Protein AF-0000000072249403 (afdb_homodimer)

pLDDT: mean 83.46, std 19.4, range [22.67, 98.69]

Secondary structure (DSSP, 8-state):
--TTT-------HHHHHHHHHHHHT--SEEEETTEEEE-HHHHHHHHHHHHHHHHHHHHHTTSS---TTT--PEEEEEE-HHHHHHHHHHHHHHHHHH-TT-EEEEEE--TTHHHHHHTTS-SEEEE--TT--TTEEEEEEEEE-EEEEEETT-SS--TT---HHHHHHSEEEEE--HHHHHHHHHHHHHTT---EEEEEESSSTTHHHHHHTSSEEEEEEHHHHHHHTTSTTEEEEE-SS-PPPEEEEEEEEGGGTT-HHHHHHHHHHHHHH--/--TTS-------HHHHHHHHHHHHT--SEEEETTEEEE-HHHHHHHHHHHHHHHHHHHHHSSS----TTT--PEEEEEE-HHHHHHHHHHHHHHHHHH-TT-EEEEEE--TTHHHHHHTTS-SEEEE--TT--TTEEEEEEEEE-EEEEEETT-SS--TTS--HHHHHHSEEEEE--THHHHHHHHHHHHTT---EEEEEESSSTTHHHHHHTSSEEEEEEHHHHHHHTTSTTEEEEE-SS-PPPEEEEEEEEGGGTT-HHHHHHHHHHHHHH--

Sequence (550 aa):
MAADAIGLTQPSVSNGLNKIRQHFNDPLFIRVGNEMIPTELAKEIFPLISEVIDKVESINNFSVNFDPLTSDQLFTIAMTDVSHLVLLPQLTNYLKEKAPLIRLNIRPITPETSYQMANGEIDLAIGFLPQLEEGFYQQKFFKQHYVVISSKSHPRLDPNNFTLDDYMREYHIDIDAGIGHYHIKNELQNKGLDRNILIRLPSYLGVGLVVQETDAIATVPYYLSQVLLVRENLQILPAPLDFPTYDVKQHWHMSCHHKSSHKWFRQTCYELFKVMAADAIGLTQPSVSNGLNKIRQHFNDPLFIRVGNEMIPTELAKEIFPLISEVIDKVESINNFSVNFDPLTSDQLFTIAMTDVSHLVLLPQLTNYLKEKAPLIRLNIRPITPETSYQMANGEIDLAIGFLPQLEEGFYQQKFFKQHYVVISSKSHPRLDPNNFTLDDYMREYHIDIDAGIGHYHIKNELQNKGLDRNILIRLPSYLGVGLVVQETDAIATVPYYLSQVLLVRENLQILPAPLDFPTYDVKQHWHMSCHHKSSHKWFRQTCYELFKV

Structure (mmCIF, N/CA/C/O backbone):
data_AF-0000000072249403-model_v1
#
loop_
_entity.id
_entity.type
_entity.pdbx_description
1 polymer 'Transcriptional regulator'
#
loop_
_atom_site.group_PDB
_atom_site.id
_atom_site.type_symbol
_atom_site.label_atom_id
_atom_site.label_alt_id
_atom_site.label_comp_id
_atom_site.label_asym_id
_atom_site.label_entity_id
_atom_site.label_seq_id
_atom_site.pdbx_PDB_ins_code
_atom_site.Cartn_x
_atom_site.Cartn_y
_atom_site.Cartn_z
_atom_site.occupancy
_atom_site.B_iso_or_equiv
_atom_site.auth_seq_id
_atom_site.auth_comp_id
_atom_site.auth_asym_id
_atom_site.auth_atom_id
_atom_site.pdbx_PDB_model_num
ATOM 1 N N . MET A 1 1 ? 18.828 -32.75 -34.688 1 22.67 1 MET A N 1
ATOM 2 C CA . MET A 1 1 ? 18.75 -32.344 -36.094 1 22.67 1 MET A CA 1
ATOM 3 C C . MET A 1 1 ? 17.359 -31.812 -36.438 1 22.67 1 MET A C 1
ATOM 5 O O . MET A 1 1 ? 17.234 -30.719 -37 1 22.67 1 MET A O 1
ATOM 9 N N . ALA A 1 2 ? 16.344 -32.719 -37 1 23.16 2 ALA A N 1
ATOM 10 C CA . ALA A 1 2 ? 15.117 -32.094 -37.469 1 23.16 2 ALA A CA 1
ATOM 11 C C . ALA A 1 2 ? 14.461 -31.281 -36.344 1 23.16 2 ALA A C 1
ATOM 13 O O . ALA A 1 2 ? 13.57 -30.469 -36.594 1 23.16 2 ALA A O 1
ATOM 14 N N . ALA A 1 3 ? 14.344 -31.844 -35.219 1 27.8 3 ALA A N 1
ATOM 15 C CA . ALA A 1 3 ? 13.75 -31.266 -34.031 1 27.8 3 ALA A CA 1
ATOM 16 C C . ALA A 1 3 ? 14.422 -29.953 -33.656 1 27.8 3 ALA A C 1
ATOM 18 O O . ALA A 1 3 ? 13.844 -29.125 -32.938 1 27.8 3 ALA A O 1
ATOM 19 N N . ASP A 1 4 ? 15.758 -29.812 -33.875 1 29.95 4 ASP A N 1
ATOM 20 C CA . ASP A 1 4 ? 16.703 -28.719 -33.688 1 29.95 4 ASP A CA 1
ATOM 21 C C . ASP A 1 4 ? 16.328 -27.516 -34.562 1 29.95 4 ASP A C 1
ATOM 23 O O . ASP A 1 4 ? 17 -26.484 -34.5 1 29.95 4 ASP A O 1
ATOM 27 N N . ALA A 1 5 ? 15.742 -27.719 -35.75 1 29.75 5 ALA A N 1
ATOM 28 C CA . ALA A 1 5 ? 15.594 -26.75 -36.844 1 29.75 5 ALA A CA 1
ATOM 29 C C . ALA A 1 5 ? 14.602 -25.656 -36.469 1 29.75 5 ALA A C 1
ATOM 31 O O . ALA A 1 5 ? 14.758 -24.5 -36.875 1 29.75 5 ALA A O 1
ATOM 32 N N . ILE A 1 6 ? 13.242 -26.094 -36.375 1 29.64 6 ILE A N 1
ATOM 33 C CA . ILE A 1 6 ? 12.297 -25 -36.25 1 29.64 6 ILE A CA 1
ATOM 34 C C . ILE A 1 6 ? 12.445 -24.344 -34.875 1 29.64 6 ILE A C 1
ATOM 36 O O . ILE A 1 6 ? 12.078 -24.922 -33.844 1 29.64 6 ILE A O 1
ATOM 40 N N . GLY A 1 7 ? 13.508 -23.859 -34.469 1 31.31 7 GLY A N 1
ATOM 41 C CA . GLY A 1 7 ? 13.898 -23.062 -33.312 1 31.31 7 GLY A CA 1
ATOM 42 C C . GLY A 1 7 ? 12.844 -22.047 -32.875 1 31.31 7 GLY A C 1
ATOM 43 O O . GLY A 1 7 ? 13.117 -20.844 -32.812 1 31.31 7 GLY A O 1
ATOM 44 N N . LEU A 1 8 ? 11.578 -22.328 -33.375 1 31.16 8 LEU A N 1
ATOM 45 C CA . LEU A 1 8 ? 10.562 -21.359 -32.938 1 31.16 8 LEU A CA 1
ATOM 46 C C . LEU A 1 8 ? 10.664 -21.109 -31.438 1 31.16 8 LEU A C 1
ATOM 48 O O . LEU A 1 8 ? 10.484 -22.031 -30.641 1 31.16 8 LEU A O 1
ATOM 52 N N . THR A 1 9 ? 11.703 -20.469 -30.969 1 31.56 9 THR A N 1
ATOM 53 C CA . THR A 1 9 ? 11.609 -19.859 -29.656 1 31.56 9 THR A CA 1
ATOM 54 C C . THR A 1 9 ? 10.18 -19.406 -29.359 1 31.56 9 THR A C 1
ATOM 56 O O . THR A 1 9 ? 9.453 -19 -30.266 1 31.56 9 THR A O 1
ATOM 59 N N . GLN A 1 10 ? 9.508 -20.078 -28.422 1 34.53 10 GLN A N 1
ATOM 60 C CA . GLN A 1 10 ? 8.164 -19.719 -27.984 1 34.53 10 GLN A CA 1
ATOM 61 C C . GLN A 1 10 ? 7.938 -18.219 -28.062 1 34.53 10 GLN A C 1
ATOM 63 O O . GLN A 1 10 ? 8.57 -17.453 -27.328 1 34.53 10 GLN A O 1
ATOM 68 N N . PRO A 1 11 ? 7.664 -17.594 -29.219 1 37.88 11 PRO A N 1
ATOM 69 C CA . PRO A 1 11 ? 7.355 -16.156 -29.266 1 37.88 11 PRO A CA 1
ATOM 70 C C . PRO A 1 11 ? 6.445 -15.719 -28.109 1 37.88 11 PRO A C 1
ATOM 72 O O . PRO A 1 11 ? 5.465 -16.391 -27.797 1 37.88 11 PRO A O 1
ATOM 75 N N . SER A 1 12 ? 6.98 -15.094 -27.094 1 40.91 12 SER A N 1
ATOM 76 C CA . SER A 1 12 ? 6.121 -14.484 -26.078 1 40.91 12 SER A CA 1
ATOM 77 C C . SER A 1 12 ? 4.93 -13.781 -26.719 1 40.91 12 SER A C 1
ATOM 79 O O . SER A 1 12 ? 4.961 -13.445 -27.906 1 40.91 12 SER A O 1
ATOM 81 N N . VAL A 1 13 ? 3.76 -14.062 -26.219 1 44.59 13 VAL A N 1
ATOM 82 C CA . VAL A 1 13 ? 2.535 -13.359 -26.594 1 44.59 13 VAL A CA 1
ATOM 83 C C . VAL A 1 13 ? 2.869 -11.93 -27.031 1 44.59 13 VAL A C 1
ATOM 85 O O . VAL A 1 13 ? 2.295 -11.414 -27.984 1 44.59 13 VAL A O 1
ATOM 88 N N . SER A 1 14 ? 3.912 -11.492 -26.422 1 43.94 14 SER A N 1
ATOM 89 C CA . SER A 1 14 ? 4.316 -10.133 -26.766 1 43.94 14 SER A CA 1
ATOM 90 C C . SER A 1 14 ? 4.852 -10.062 -28.188 1 43.94 14 SER A C 1
ATOM 92 O O . SER A 1 14 ? 4.543 -9.125 -28.922 1 43.94 14 SER A O 1
ATOM 94 N N . ASN A 1 15 ? 5.566 -11.031 -28.578 1 50.03 15 ASN A N 1
ATOM 95 C CA . ASN A 1 15 ? 6.09 -11.07 -29.938 1 50.03 15 ASN A CA 1
ATOM 96 C C . ASN A 1 15 ? 4.977 -11.25 -30.953 1 50.03 15 ASN A C 1
ATOM 98 O O . ASN A 1 15 ? 5.004 -10.633 -32.031 1 50.03 15 ASN A O 1
ATOM 102 N N . GLY A 1 16 ? 4.043 -12.039 -30.625 1 53.12 16 GLY A N 1
ATOM 103 C CA . GLY A 1 16 ? 2.883 -12.234 -31.469 1 53.12 16 GLY A CA 1
ATOM 104 C C . GLY A 1 16 ? 2.082 -10.961 -31.688 1 53.12 16 GLY A C 1
ATOM 105 O O . GLY A 1 16 ? 1.7 -10.641 -32.812 1 53.12 16 GLY A O 1
ATOM 106 N N . LEU A 1 17 ? 1.979 -10.234 -30.609 1 54.53 17 LEU A N 1
ATOM 107 C CA . LEU A 1 17 ? 1.218 -8.992 -30.703 1 54.53 17 LEU A CA 1
ATOM 108 C C . LEU A 1 17 ? 1.941 -7.977 -31.578 1 54.53 17 LEU A C 1
ATOM 110 O O . LEU A 1 17 ? 1.311 -7.266 -32.375 1 54.53 17 LEU A O 1
ATOM 114 N N . ASN A 1 18 ? 3.172 -7.977 -31.359 1 56.16 18 ASN A N 1
ATOM 115 C CA . ASN A 1 18 ? 3.963 -7.082 -32.188 1 56.16 18 ASN A CA 1
ATOM 116 C C . ASN A 1 18 ? 3.863 -7.465 -33.688 1 56.16 18 ASN A C 1
ATOM 118 O O . ASN A 1 18 ? 3.754 -6.594 -34.531 1 56.16 18 ASN A O 1
ATOM 122 N N . LYS A 1 19 ? 3.977 -8.664 -33.938 1 58.03 19 LYS A N 1
ATOM 123 C CA . LYS A 1 19 ? 3.848 -9.133 -35.312 1 58.03 19 LYS A CA 1
ATOM 124 C C . LYS A 1 19 ? 2.473 -8.797 -35.875 1 58.03 19 LYS A C 1
ATOM 126 O O . LYS A 1 19 ? 2.355 -8.414 -37.062 1 58.03 19 LYS A O 1
ATOM 131 N N . ILE A 1 20 ? 1.569 -8.875 -35.062 1 62.91 20 ILE A N 1
ATOM 132 C CA . ILE A 1 20 ? 0.208 -8.57 -35.469 1 62.91 20 ILE A CA 1
ATOM 133 C C . ILE A 1 20 ? 0.073 -7.066 -35.719 1 62.91 20 ILE A C 1
ATOM 135 O O . ILE A 1 20 ? -0.506 -6.641 -36.719 1 62.91 20 ILE A O 1
ATOM 139 N N . ARG A 1 21 ? 0.598 -6.387 -34.781 1 61.84 21 ARG A N 1
ATOM 140 C CA . ARG A 1 21 ? 0.594 -4.938 -34.938 1 61.84 21 ARG A CA 1
ATOM 141 C C . ARG A 1 21 ? 1.237 -4.523 -36.25 1 61.84 21 ARG A C 1
ATOM 143 O O . ARG A 1 21 ? 0.696 -3.688 -36.969 1 61.84 21 ARG A O 1
ATOM 150 N N . GLN A 1 22 ? 2.332 -5.09 -36.531 1 61.59 22 GLN A N 1
ATOM 151 C CA . GLN A 1 22 ? 3.074 -4.773 -37.75 1 61.59 22 GLN A CA 1
ATOM 152 C C . GLN A 1 22 ? 2.326 -5.25 -39 1 61.59 22 GLN A C 1
ATOM 154 O O . GLN A 1 22 ? 2.252 -4.531 -40 1 61.59 22 GLN A O 1
ATOM 159 N N . HIS A 1 23 ? 1.838 -6.344 -38.938 1 61.19 23 HIS A N 1
ATOM 160 C CA . HIS A 1 23 ? 1.154 -6.953 -40.062 1 61.19 23 HIS A CA 1
ATOM 161 C C . HIS A 1 23 ? -0.107 -6.18 -40.438 1 61.19 23 HIS A C 1
ATOM 163 O O . HIS A 1 23 ? -0.388 -5.961 -41.594 1 61.19 23 HIS A O 1
ATOM 169 N N . PHE A 1 24 ? -0.723 -5.723 -39.406 1 64 24 PHE A N 1
ATOM 170 C CA . PHE A 1 24 ? -2.002 -5.074 -39.688 1 64 24 PHE A CA 1
ATOM 171 C C . PHE A 1 24 ? -1.861 -3.557 -39.625 1 64 24 PHE A C 1
ATOM 173 O O . PHE A 1 24 ? -2.826 -2.828 -39.875 1 64 24 PHE A O 1
ATOM 180 N N . ASN A 1 25 ? -0.599 -3.131 -39.344 1 68.19 25 ASN A N 1
ATOM 181 C CA . ASN A 1 25 ? -0.362 -1.705 -39.156 1 68.19 25 ASN A CA 1
ATOM 182 C C . ASN A 1 25 ? -1.402 -1.083 -38.219 1 68.19 25 ASN A C 1
ATOM 184 O O . ASN A 1 25 ? -2.01 -0.065 -38.562 1 68.19 25 ASN A O 1
ATOM 188 N N . ASP A 1 26 ? -1.846 -1.798 -37.25 1 65.25 26 ASP A N 1
ATOM 189 C CA . ASP A 1 26 ? -2.797 -1.426 -36.219 1 65.25 26 ASP A CA 1
ATOM 190 C C . ASP A 1 26 ? -2.156 -1.517 -34.812 1 65.25 26 ASP A C 1
ATOM 192 O O . ASP A 1 26 ? -1.509 -2.514 -34.5 1 65.25 26 ASP A O 1
ATOM 196 N N . PRO A 1 27 ? -2.291 -0.361 -34.094 1 67.94 27 PRO A N 1
ATOM 197 C CA . PRO A 1 27 ? -1.674 -0.391 -32.781 1 67.94 27 PRO A CA 1
ATOM 198 C C . PRO A 1 27 ? -2.344 -1.392 -31.828 1 67.94 27 PRO A C 1
ATOM 200 O O . PRO A 1 27 ? -1.799 -1.708 -30.766 1 67.94 27 PRO A O 1
ATOM 203 N N . LEU A 1 28 ? -3.457 -2.014 -32.25 1 67 28 LEU A N 1
ATOM 204 C CA . LEU A 1 28 ? -4.293 -2.977 -31.531 1 67 28 LEU A CA 1
ATOM 205 C C . LEU A 1 28 ? -4.887 -2.357 -30.281 1 67 28 LEU A C 1
ATOM 207 O O . LEU A 1 28 ? -6.051 -2.6 -29.953 1 67 28 LEU A O 1
ATOM 211 N N . PHE A 1 29 ? -4.121 -1.434 -29.672 1 66.94 29 PHE A N 1
ATOM 212 C CA . PHE A 1 29 ? -4.633 -0.691 -28.531 1 66.94 29 PHE A CA 1
ATOM 213 C C . PHE A 1 29 ? -4.262 0.783 -28.625 1 66.94 29 PHE A C 1
ATOM 215 O O . PHE A 1 29 ? -3.156 1.123 -29.062 1 66.94 29 PHE A O 1
ATOM 222 N N . ILE A 1 30 ? -5.281 1.59 -28.375 1 66.19 30 ILE A N 1
ATOM 223 C CA . ILE A 1 30 ? -5.043 3.029 -28.359 1 66.19 30 ILE A CA 1
ATOM 224 C C . ILE A 1 30 ? -5.398 3.6 -26.984 1 66.19 30 ILE A C 1
ATOM 226 O O . ILE A 1 30 ? -6.289 3.088 -26.312 1 66.19 30 ILE A O 1
ATOM 230 N N . ARG A 1 31 ? -4.555 4.445 -26.516 1 60.88 31 ARG A N 1
ATOM 231 C CA . ARG A 1 31 ? -4.812 5.094 -25.234 1 60.88 31 ARG A CA 1
ATOM 232 C C . ARG A 1 31 ? -5.832 6.219 -25.375 1 60.88 31 ARG A C 1
ATOM 234 O O . ARG A 1 31 ? -5.68 7.086 -26.234 1 60.88 31 ARG A O 1
ATOM 241 N N . VAL A 1 32 ? -6.898 6.129 -24.828 1 55.25 32 VAL A N 1
ATOM 242 C CA . VAL A 1 32 ? -7.891 7.195 -24.734 1 55.25 32 VAL A CA 1
ATOM 243 C C . VAL A 1 32 ? -8.062 7.609 -23.266 1 55.25 32 VAL A C 1
ATOM 245 O O . VAL A 1 32 ? -8.656 6.875 -22.469 1 55.25 32 VAL A O 1
ATOM 248 N N . GLY A 1 33 ? -7.613 8.852 -22.906 1 54.62 33 GLY A N 1
ATOM 249 C CA . GLY A 1 33 ? -7.566 9.227 -21.5 1 54.62 33 GLY A CA 1
ATOM 250 C C . GLY A 1 33 ? -6.629 8.359 -20.688 1 54.62 33 GLY A C 1
ATOM 251 O O . GLY A 1 33 ? -5.445 8.242 -21 1 54.62 33 GLY A O 1
ATOM 252 N N . ASN A 1 34 ? -7.125 7.789 -19.688 1 55.38 34 ASN A N 1
ATOM 253 C CA . ASN A 1 34 ? -6.32 6.934 -18.812 1 55.38 34 ASN A CA 1
ATOM 254 C C . ASN A 1 34 ? -6.602 5.457 -19.062 1 55.38 34 ASN A C 1
ATOM 256 O O . ASN A 1 34 ? -6.273 4.605 -18.234 1 55.38 34 ASN A O 1
ATOM 260 N N . GLU A 1 35 ? -7.199 5.316 -20.266 1 55.97 35 GLU A N 1
ATOM 261 C CA . GLU A 1 35 ? -7.586 3.936 -20.531 1 55.97 35 GLU A CA 1
ATOM 262 C C . GLU A 1 35 ? -7.012 3.451 -21.859 1 55.97 35 GLU A C 1
ATOM 264 O O . GLU A 1 35 ? -6.867 4.23 -22.797 1 55.97 35 GLU A O 1
ATOM 269 N N . MET A 1 36 ? -6.539 2.264 -21.859 1 60.94 36 MET A N 1
ATOM 270 C CA . MET A 1 36 ? -6.191 1.599 -23.109 1 60.94 36 MET A CA 1
ATOM 271 C C . MET A 1 36 ? -7.402 0.898 -23.703 1 60.94 36 MET A C 1
ATOM 273 O O . MET A 1 36 ? -8.031 0.062 -23.047 1 60.94 36 MET A O 1
ATOM 277 N N . ILE A 1 37 ? -7.738 1.406 -24.984 1 62.44 37 ILE A N 1
ATOM 278 C CA . ILE A 1 37 ? -8.898 0.826 -25.656 1 62.44 37 ILE A CA 1
ATOM 279 C C . ILE A 1 37 ? -8.438 0.011 -26.859 1 62.44 37 ILE A C 1
ATOM 281 O O . ILE A 1 37 ? -7.566 0.447 -27.625 1 62.44 37 ILE A O 1
ATOM 285 N N . PRO A 1 38 ? -8.953 -1.246 -27 1 63.38 38 PRO A N 1
ATOM 286 C CA . PRO A 1 38 ? -8.602 -2.012 -28.188 1 63.38 38 PRO A CA 1
ATOM 287 C C . PRO A 1 38 ? -9.141 -1.386 -29.469 1 63.38 38 PRO A C 1
ATOM 289 O O . PRO A 1 38 ? -10.227 -0.792 -29.469 1 63.38 38 PRO A O 1
ATOM 292 N N . THR A 1 39 ? -8.305 -1.428 -30.516 1 67.44 39 THR A N 1
ATOM 293 C CA . THR A 1 39 ? -8.805 -1.028 -31.828 1 67.44 39 THR A CA 1
ATOM 294 C C . THR A 1 39 ? -9.867 -2.002 -32.312 1 67.44 39 THR A C 1
ATOM 296 O O . THR A 1 39 ? -10.062 -3.07 -31.734 1 67.44 39 THR A O 1
ATOM 299 N N . GLU A 1 40 ? -10.578 -1.625 -33.344 1 67.56 40 GLU A N 1
ATOM 300 C CA . GLU A 1 40 ? -11.578 -2.512 -33.938 1 67.56 40 GLU A CA 1
ATOM 301 C C . GLU A 1 40 ? -10.938 -3.809 -34.438 1 67.56 40 GLU A C 1
ATOM 303 O O . GLU A 1 40 ? -11.508 -4.887 -34.281 1 67.56 40 GLU A O 1
ATOM 308 N N . LEU A 1 41 ? -9.828 -3.709 -34.938 1 63.12 41 LEU A N 1
ATOM 309 C CA . LEU A 1 41 ? -9.094 -4.887 -35.406 1 63.12 41 LEU A CA 1
ATOM 310 C C . LEU A 1 41 ? -8.719 -5.781 -34.219 1 63.12 41 LEU A C 1
ATOM 312 O O . LEU A 1 41 ? -8.844 -7.008 -34.312 1 63.12 41 LEU A O 1
ATOM 316 N N . ALA A 1 42 ? -8.242 -5.129 -33.188 1 63.41 42 ALA A N 1
ATOM 317 C CA . ALA A 1 42 ? -7.871 -5.883 -31.984 1 63.41 42 ALA A CA 1
ATOM 318 C C . ALA A 1 42 ? -9.055 -6.695 -31.453 1 63.41 42 ALA A C 1
ATOM 320 O O . ALA A 1 42 ? -8.898 -7.871 -31.125 1 63.41 42 ALA A O 1
ATOM 321 N N . LYS A 1 43 ? -10.109 -6.02 -31.453 1 63.31 43 LYS A N 1
ATOM 322 C CA . LYS A 1 43 ? -11.32 -6.68 -30.984 1 63.31 43 LYS A CA 1
ATOM 323 C C . LYS A 1 43 ? -11.656 -7.895 -31.844 1 63.31 43 LYS A C 1
ATOM 325 O O . LYS A 1 43 ? -12.133 -8.914 -31.328 1 63.31 43 LYS A O 1
ATOM 330 N N . GLU A 1 44 ? -11.352 -7.754 -33.062 1 62.09 44 GLU A N 1
ATOM 331 C CA . GLU A 1 44 ? -11.688 -8.797 -34.031 1 62.09 44 GLU A CA 1
ATOM 332 C C . GLU A 1 44 ? -10.672 -9.938 -33.969 1 62.09 44 GLU A C 1
ATOM 334 O O . GLU A 1 44 ? -11.039 -11.109 -34.062 1 62.09 44 GLU A O 1
ATOM 339 N N . ILE A 1 45 ? -9.477 -9.594 -33.812 1 61.34 45 ILE A N 1
ATOM 340 C CA . ILE A 1 45 ? -8.43 -10.578 -34.062 1 61.34 45 ILE A CA 1
ATOM 341 C C . ILE A 1 45 ? -8.055 -11.266 -32.75 1 61.34 45 ILE A C 1
ATOM 343 O O . ILE A 1 45 ? -7.633 -12.43 -32.719 1 61.34 45 ILE A O 1
ATOM 347 N N . PHE A 1 46 ? -8.305 -10.516 -31.703 1 58.06 46 PHE A N 1
ATOM 348 C CA . PHE A 1 46 ? -7.82 -11.039 -30.438 1 58.06 46 PHE A CA 1
ATOM 349 C C . PHE A 1 46 ? -8.453 -12.398 -30.141 1 58.06 46 PHE A C 1
ATOM 351 O O . PHE A 1 46 ? -7.762 -13.344 -29.766 1 58.06 46 PHE A O 1
ATOM 358 N N . PRO A 1 47 ? -9.711 -12.445 -30.328 1 54.69 47 PRO A N 1
ATOM 359 C CA . PRO A 1 47 ? -10.266 -13.773 -30.062 1 54.69 47 PRO A CA 1
ATOM 360 C C . PRO A 1 47 ? -9.68 -14.852 -30.969 1 54.69 47 PRO A C 1
ATOM 362 O O . PRO A 1 47 ? -9.469 -15.992 -30.531 1 54.69 47 PRO A O 1
ATOM 365 N N . LEU A 1 48 ? -9.359 -14.484 -32.125 1 54.53 48 LEU A N 1
ATOM 366 C CA . LEU A 1 48 ? -8.844 -15.438 -33.094 1 54.53 48 LEU A CA 1
ATOM 367 C C . LEU A 1 48 ? -7.402 -15.828 -32.781 1 54.53 48 LEU A C 1
ATOM 369 O O . LEU A 1 48 ? -7.047 -17 -32.844 1 54.53 48 LEU A O 1
ATOM 373 N N . ILE A 1 49 ? -6.645 -14.859 -32.5 1 54.41 49 ILE A N 1
ATOM 374 C CA . ILE A 1 49 ? -5.238 -15.094 -32.188 1 54.41 49 ILE A CA 1
ATOM 375 C C . ILE A 1 49 ? -5.113 -15.867 -30.875 1 54.41 49 ILE A C 1
ATOM 377 O O . ILE A 1 49 ? -4.285 -16.766 -30.75 1 54.41 49 ILE A O 1
ATOM 381 N N . SER A 1 50 ? -5.898 -15.438 -30 1 54.09 50 SER A N 1
ATOM 382 C CA . SER A 1 50 ? -5.918 -16.156 -28.734 1 54.09 50 SER A CA 1
ATOM 383 C C . SER A 1 50 ? -6.227 -17.641 -28.953 1 54.09 50 SER A C 1
ATOM 385 O O . SER A 1 50 ? -5.613 -18.5 -28.328 1 54.09 50 SER A O 1
ATOM 387 N N . GLU A 1 51 ? -7.117 -17.859 -29.797 1 52.78 51 GLU A N 1
ATOM 388 C CA . GLU A 1 51 ? -7.477 -19.234 -30.109 1 52.78 51 GLU A CA 1
ATOM 389 C C . GLU A 1 51 ? -6.309 -19.969 -30.766 1 52.78 51 GLU A C 1
ATOM 391 O O . GLU A 1 51 ? -6.059 -21.141 -30.453 1 52.78 51 GLU A O 1
ATOM 396 N N . VAL A 1 52 ? -5.66 -19.359 -31.625 1 52.69 52 VAL A N 1
ATOM 397 C CA . VAL A 1 52 ? -4.543 -19.984 -32.312 1 52.69 52 VAL A CA 1
ATOM 398 C C . VAL A 1 52 ? -3.408 -20.25 -31.328 1 52.69 52 VAL A C 1
ATOM 400 O O . VAL A 1 52 ? -2.82 -21.328 -31.328 1 52.69 52 VAL A O 1
ATOM 403 N N . ILE A 1 53 ? -3.135 -19.297 -30.562 1 52.59 53 ILE A N 1
ATOM 404 C CA . ILE A 1 53 ? -2.084 -19.469 -29.562 1 52.59 53 ILE A CA 1
ATOM 405 C C . ILE A 1 53 ? -2.465 -20.594 -28.594 1 52.59 53 ILE A C 1
ATOM 407 O O . ILE A 1 53 ? -1.631 -21.438 -28.266 1 52.59 53 ILE A O 1
ATOM 411 N N . ASP A 1 54 ? -3.643 -20.516 -28.281 1 52.31 54 ASP A N 1
ATOM 412 C CA . ASP A 1 54 ? -4.164 -21.594 -27.438 1 52.31 54 ASP A CA 1
ATOM 413 C C . ASP A 1 54 ? -4.008 -22.953 -28.109 1 52.31 54 ASP A C 1
ATOM 415 O O . ASP A 1 54 ? -3.623 -23.922 -27.453 1 52.31 54 ASP A O 1
ATOM 419 N N . LYS A 1 55 ? -4.367 -22.922 -29.297 1 50.34 55 LYS A N 1
ATOM 420 C CA . LYS A 1 55 ? -4.273 -24.172 -30.062 1 50.34 55 LYS A CA 1
ATOM 421 C C . LYS A 1 55 ? -2.824 -24.625 -30.203 1 50.34 55 LYS A C 1
ATOM 423 O O . LYS A 1 55 ? -2.52 -25.797 -30.047 1 50.34 55 LYS A O 1
ATOM 428 N N . VAL A 1 56 ? -2.023 -23.703 -30.484 1 50.06 56 VAL A N 1
ATOM 429 C CA . VAL A 1 56 ? -0.605 -24.031 -30.609 1 50.06 56 VAL A CA 1
ATOM 430 C C . VAL A 1 56 ? -0.063 -24.453 -29.234 1 50.06 56 VAL A C 1
ATOM 432 O O . VAL A 1 56 ? 0.698 -25.422 -29.141 1 50.06 56 VAL A O 1
ATOM 435 N N . GLU A 1 57 ? -0.484 -23.625 -28.266 1 48.53 57 GLU A N 1
ATOM 436 C CA . GLU A 1 57 ? -0.072 -24 -26.922 1 48.53 57 GLU A CA 1
ATOM 437 C C . GLU A 1 57 ? -0.675 -25.344 -26.5 1 48.53 57 GLU A C 1
ATOM 439 O O . GLU A 1 57 ? -0.014 -26.156 -25.844 1 48.53 57 GLU A O 1
ATOM 444 N N . SER A 1 58 ? -1.934 -25.391 -26.828 1 48.09 58 SER A N 1
ATOM 445 C CA . SER A 1 58 ? -2.584 -26.672 -26.562 1 48.09 58 SER A CA 1
ATOM 446 C C . SER A 1 58 ? -1.889 -27.812 -27.297 1 48.09 58 SER A C 1
ATOM 448 O O . SER A 1 58 ? -1.78 -28.922 -26.766 1 48.09 58 SER A O 1
ATOM 450 N N . ILE A 1 59 ? -1.561 -27.5 -28.406 1 46.16 59 ILE A N 1
ATOM 451 C CA . ILE A 1 59 ? -0.816 -28.5 -29.172 1 46.16 59 ILE A CA 1
ATOM 452 C C . ILE A 1 59 ? 0.559 -28.719 -28.547 1 46.16 59 ILE A C 1
ATOM 454 O O . ILE A 1 59 ? 1.023 -29.844 -28.406 1 46.16 59 ILE A O 1
ATOM 458 N N . ASN A 1 60 ? 1.084 -27.562 -28.391 1 44.38 60 ASN A N 1
ATOM 459 C CA . ASN A 1 60 ? 2.385 -27.672 -27.734 1 44.38 60 ASN A CA 1
ATOM 460 C C . ASN A 1 60 ? 2.246 -28.094 -26.281 1 44.38 60 ASN A C 1
ATOM 462 O O . ASN A 1 60 ? 3.125 -28.766 -25.734 1 44.38 60 ASN A O 1
ATOM 466 N N . ASN A 1 61 ? 1.314 -27.453 -25.562 1 44.66 61 ASN A N 1
ATOM 467 C CA . ASN A 1 61 ? 0.969 -27.875 -24.203 1 44.66 61 ASN A CA 1
ATOM 468 C C . ASN A 1 61 ? 0.213 -29.203 -24.203 1 44.66 61 ASN A C 1
ATOM 470 O O . ASN A 1 61 ? -0.251 -29.656 -23.156 1 44.66 61 ASN A O 1
ATOM 474 N N . PHE A 1 62 ? -0.426 -29.734 -25.281 1 41.16 62 PHE A N 1
ATOM 475 C CA . PHE A 1 62 ? -0.883 -31.109 -25.203 1 41.16 62 PHE A CA 1
ATOM 476 C C . PHE A 1 62 ? 0.02 -31.938 -24.281 1 41.16 62 PHE A C 1
ATOM 478 O O . PHE A 1 62 ? -0.464 -32.719 -23.469 1 41.16 62 PHE A O 1
ATOM 485 N N . SER A 1 63 ? 1.14 -32.406 -24.781 1 43.22 63 SER A N 1
ATOM 486 C CA . SER A 1 63 ? 1.658 -33.531 -23.984 1 43.22 63 SER A CA 1
ATOM 487 C C . SER A 1 63 ? 1.932 -33.094 -22.547 1 43.22 63 SER A C 1
ATOM 489 O O . SER A 1 63 ? 2.174 -33.938 -21.688 1 43.22 63 SER A O 1
ATOM 491 N N . VAL A 1 64 ? 2.623 -31.922 -22.172 1 50.78 64 VAL A N 1
ATOM 492 C CA . VAL A 1 64 ? 3.348 -31.984 -20.906 1 50.78 64 VAL A CA 1
ATOM 493 C C . VAL A 1 64 ? 2.445 -31.516 -19.766 1 50.78 64 VAL A C 1
ATOM 495 O O . VAL A 1 64 ? 1.927 -30.391 -19.812 1 50.78 64 VAL A O 1
ATOM 498 N N . ASN A 1 65 ? 1.64 -32.438 -19.141 1 66.56 65 ASN A N 1
ATOM 499 C CA . ASN A 1 65 ? 0.958 -32.312 -17.859 1 66.56 65 ASN A CA 1
ATOM 500 C C . ASN A 1 65 ? 1.681 -31.328 -16.922 1 66.56 65 ASN A C 1
ATOM 502 O O . ASN A 1 65 ? 2.879 -31.484 -16.672 1 66.56 65 ASN A O 1
ATOM 506 N N . PHE A 1 66 ? 0.992 -30.047 -16.797 1 85.56 66 PHE A N 1
ATOM 507 C CA . PHE A 1 66 ? 1.543 -29.156 -15.789 1 85.56 66 PHE A CA 1
ATOM 508 C C . PHE A 1 66 ? 1.729 -29.875 -14.461 1 85.56 66 PHE A C 1
ATOM 510 O O . PHE A 1 66 ? 0.784 -30.469 -13.922 1 85.56 66 PHE A O 1
ATOM 517 N N . ASP A 1 67 ? 2.902 -29.953 -14.062 1 92.06 67 ASP A N 1
ATOM 518 C CA . ASP A 1 67 ? 3.205 -30.516 -12.75 1 92.06 67 ASP A CA 1
ATOM 519 C C . ASP A 1 67 ? 3.627 -29.422 -11.773 1 92.06 67 ASP A C 1
ATOM 521 O O . ASP A 1 67 ? 4.754 -28.922 -11.836 1 92.06 67 ASP A O 1
ATOM 525 N N . PRO A 1 68 ? 2.701 -29.062 -10.844 1 94.94 68 PRO A N 1
ATOM 526 C CA . PRO A 1 68 ? 3 -27.953 -9.93 1 94.94 68 PRO A CA 1
ATOM 527 C C . PRO A 1 68 ? 4.227 -28.219 -9.062 1 94.94 68 PRO A C 1
ATOM 529 O O . PRO A 1 68 ? 4.914 -27.281 -8.648 1 94.94 68 PRO A O 1
ATOM 532 N N . LEU A 1 69 ? 4.539 -29.438 -8.836 1 94.94 69 LEU A N 1
ATOM 533 C CA . LEU A 1 69 ? 5.633 -29.766 -7.93 1 94.94 69 LEU A CA 1
ATOM 534 C C . LEU A 1 69 ? 6.98 -29.453 -8.562 1 94.94 69 LEU A C 1
ATOM 536 O O . LEU A 1 69 ? 7.953 -29.172 -7.863 1 94.94 69 LEU A O 1
ATOM 540 N N . THR A 1 70 ? 6.988 -29.469 -9.859 1 94.12 70 THR A N 1
ATOM 541 C CA . THR A 1 70 ? 8.281 -29.312 -10.508 1 94.12 70 THR A CA 1
ATOM 542 C C . THR A 1 70 ? 8.305 -28.031 -11.359 1 94.12 70 THR A C 1
ATOM 544 O O . THR A 1 70 ? 9.367 -27.594 -11.789 1 94.12 70 THR A O 1
ATOM 547 N N . SER A 1 71 ? 7.191 -27.406 -11.578 1 93.94 71 SER A N 1
ATOM 548 C CA . SER A 1 71 ? 7.125 -26.219 -12.422 1 93.94 71 SER A CA 1
ATOM 549 C C . SER A 1 71 ? 7.723 -25.016 -11.711 1 93.94 71 SER A C 1
ATOM 551 O O . SER A 1 71 ? 7.484 -24.797 -10.523 1 93.94 71 SER A O 1
ATOM 553 N N . ASP A 1 72 ? 8.469 -24.234 -12.422 1 94.25 72 ASP A N 1
ATOM 554 C CA . ASP A 1 72 ? 8.992 -22.984 -11.906 1 94.25 72 ASP A CA 1
ATOM 555 C C . ASP A 1 72 ? 8.344 -21.781 -12.609 1 94.25 72 ASP A C 1
ATOM 557 O O . ASP A 1 72 ? 8.922 -20.703 -12.656 1 94.25 72 ASP A O 1
ATOM 561 N N . GLN A 1 73 ? 7.18 -21.984 -13.086 1 94.06 73 GLN A N 1
ATOM 562 C CA . GLN A 1 73 ? 6.457 -20.969 -13.844 1 94.06 73 GLN A CA 1
ATOM 563 C C . GLN A 1 73 ? 6.207 -19.719 -12.992 1 94.06 73 GLN A C 1
ATOM 565 O O . GLN A 1 73 ? 5.934 -19.828 -11.789 1 94.06 73 GLN A O 1
ATOM 570 N N . LEU A 1 74 ? 6.293 -18.547 -13.695 1 96.81 74 LEU A N 1
ATOM 571 C CA . LEU A 1 74 ? 5.953 -17.266 -13.086 1 96.81 74 LEU A CA 1
ATOM 572 C C . LEU A 1 74 ? 4.496 -16.906 -13.359 1 96.81 74 LEU A C 1
ATOM 574 O O . LEU A 1 74 ? 4.066 -16.875 -14.516 1 96.81 74 LEU A O 1
ATOM 578 N N . PHE A 1 75 ? 3.697 -16.766 -12.344 1 98.12 75 PHE A N 1
ATOM 579 C CA . PHE A 1 75 ? 2.35 -16.219 -12.461 1 98.12 75 PHE A CA 1
ATOM 580 C C . PHE A 1 75 ? 2.314 -14.758 -12.039 1 98.12 75 PHE A C 1
ATOM 582 O O . PHE A 1 75 ? 2.742 -14.414 -10.938 1 98.12 75 PHE A O 1
ATOM 589 N N . THR A 1 76 ? 1.838 -13.883 -12.922 1 98.44 76 THR A N 1
ATOM 590 C CA . THR A 1 76 ? 1.628 -12.477 -12.609 1 98.44 76 THR A CA 1
ATOM 591 C C . THR A 1 76 ? 0.17 -12.211 -12.242 1 98.44 76 THR A C 1
ATOM 593 O O . THR A 1 76 ? -0.731 -12.461 -13.047 1 98.44 76 THR A O 1
ATOM 596 N N . ILE A 1 77 ? -0.058 -11.688 -11.047 1 98.69 77 ILE A N 1
ATOM 597 C CA . ILE A 1 77 ? -1.399 -11.508 -10.508 1 98.69 77 ILE A CA 1
ATOM 598 C C . ILE A 1 77 ? -1.613 -10.039 -10.133 1 98.69 77 ILE A C 1
ATOM 600 O O . ILE A 1 77 ? -0.803 -9.453 -9.414 1 98.69 77 ILE A O 1
ATOM 604 N N . ALA A 1 78 ? -2.654 -9.445 -10.695 1 98.12 78 ALA A N 1
ATOM 605 C CA . ALA A 1 78 ? -3.08 -8.141 -10.203 1 98.12 78 ALA A CA 1
ATOM 606 C C . ALA A 1 78 ? -4.09 -8.273 -9.07 1 98.12 78 ALA A C 1
ATOM 608 O O . ALA A 1 78 ? -5.047 -9.047 -9.172 1 98.12 78 ALA A O 1
ATOM 609 N N . MET A 1 79 ? -3.854 -7.508 -7.957 1 97.06 79 MET A N 1
ATOM 610 C CA . MET A 1 79 ? -4.727 -7.648 -6.797 1 97.06 79 MET A CA 1
ATOM 611 C C . MET A 1 79 ? -5.094 -6.281 -6.223 1 97.06 79 MET A C 1
ATOM 613 O O . MET A 1 79 ? -4.281 -5.355 -6.254 1 97.06 79 MET A O 1
ATOM 617 N N . THR A 1 80 ? -6.328 -6.23 -5.66 1 95.5 80 THR A N 1
ATOM 618 C CA . THR A 1 80 ? -6.648 -5.102 -4.793 1 95.5 80 THR A CA 1
ATOM 619 C C . THR A 1 80 ? -5.891 -5.199 -3.475 1 95.5 80 THR A C 1
ATOM 621 O O . THR A 1 80 ? -5.43 -6.273 -3.094 1 95.5 80 THR A O 1
ATOM 624 N N . ASP A 1 81 ? -5.812 -4.094 -2.729 1 94.88 81 ASP A N 1
ATOM 625 C CA . ASP A 1 81 ? -5.121 -4.078 -1.444 1 94.88 81 ASP A CA 1
ATOM 626 C C . ASP A 1 81 ? -5.684 -5.141 -0.503 1 94.88 81 ASP A C 1
ATOM 628 O O . ASP A 1 81 ? -4.926 -5.871 0.14 1 94.88 81 ASP A O 1
ATOM 632 N N . VAL A 1 82 ? -6.984 -5.215 -0.461 1 95.31 82 VAL A N 1
ATOM 633 C CA . VAL A 1 82 ? -7.641 -6.121 0.474 1 95.31 82 VAL A CA 1
ATOM 634 C C . VAL A 1 82 ? -7.332 -7.566 0.096 1 95.31 82 VAL A C 1
ATOM 636 O O . VAL A 1 82 ? -6.992 -8.383 0.957 1 95.31 82 VAL A O 1
ATOM 639 N N . SER A 1 83 ? -7.449 -7.863 -1.179 1 96.69 83 SER A N 1
ATOM 640 C CA . SER A 1 83 ? -7.129 -9.219 -1.624 1 96.69 83 SER A CA 1
ATOM 641 C C . SER A 1 83 ? -5.656 -9.547 -1.382 1 96.69 83 SER A C 1
ATOM 643 O O . SER A 1 83 ? -5.32 -10.68 -1.034 1 96.69 83 SER A O 1
ATOM 645 N N . HIS A 1 84 ? -4.852 -8.594 -1.579 1 96.88 84 HIS A N 1
ATOM 646 C CA . HIS A 1 84 ? -3.424 -8.75 -1.313 1 96.88 84 HIS A CA 1
ATOM 647 C C . HIS A 1 84 ? -3.174 -9.125 0.144 1 96.88 84 HIS A C 1
ATOM 649 O O . HIS A 1 84 ? -2.514 -10.125 0.427 1 96.88 84 HIS A O 1
ATOM 655 N N . LEU A 1 85 ? -3.744 -8.445 1.062 1 96.06 85 LEU A N 1
ATOM 656 C CA . LEU A 1 85 ? -3.518 -8.625 2.492 1 96.06 85 LEU A CA 1
ATOM 657 C C . LEU A 1 85 ? -4.191 -9.898 2.99 1 96.06 85 LEU A C 1
ATOM 659 O O . LEU A 1 85 ? -3.648 -10.602 3.852 1 96.06 85 LEU A O 1
ATOM 663 N N . VAL A 1 86 ? -5.324 -10.242 2.434 1 96.81 86 VAL A N 1
ATOM 664 C CA . VAL A 1 86 ? -6.16 -11.297 2.99 1 96.81 86 VAL A CA 1
ATOM 665 C C . VAL A 1 86 ? -5.828 -12.625 2.312 1 96.81 86 VAL A C 1
ATOM 667 O O . VAL A 1 86 ? -5.738 -13.664 2.975 1 96.81 86 VAL A O 1
ATOM 670 N N . LEU A 1 87 ? -5.578 -12.617 1.017 1 98.38 87 LEU A N 1
ATOM 671 C CA . LEU A 1 87 ? -5.566 -13.867 0.258 1 98.38 87 LEU A CA 1
ATOM 672 C C . LEU A 1 87 ? -4.137 -14.273 -0.084 1 98.38 87 LEU A C 1
ATOM 674 O O . LEU A 1 87 ? -3.814 -15.469 -0.094 1 98.38 87 LEU A O 1
ATOM 678 N N . LEU A 1 88 ? -3.262 -13.352 -0.322 1 98.31 88 LEU A N 1
ATOM 679 C CA . LEU A 1 88 ? -1.928 -13.664 -0.822 1 98.31 88 LEU A CA 1
ATOM 680 C C . LEU A 1 88 ? -1.158 -14.523 0.177 1 98.31 88 LEU A C 1
ATOM 682 O O . LEU A 1 88 ? -0.492 -15.484 -0.21 1 98.31 88 LEU A O 1
ATOM 686 N N . PRO A 1 89 ? -1.2 -14.227 1.492 1 96.75 89 PRO A N 1
ATOM 687 C CA . PRO A 1 89 ? -0.481 -15.078 2.447 1 96.75 89 PRO A CA 1
ATOM 688 C C . PRO A 1 89 ? -0.941 -16.531 2.408 1 96.75 8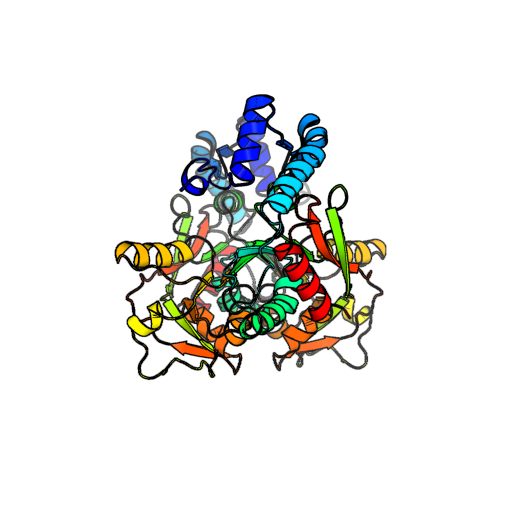9 PRO A C 1
ATOM 690 O O . PRO A 1 89 ? -0.12 -17.453 2.523 1 96.75 89 PRO A O 1
ATOM 693 N N . GLN A 1 90 ? -2.223 -16.688 2.219 1 97.25 90 GLN A N 1
ATOM 694 C CA . GLN A 1 90 ? -2.75 -18.047 2.119 1 97.25 90 GLN A CA 1
ATOM 695 C C . GLN A 1 90 ? -2.232 -18.75 0.865 1 97.25 90 GLN A C 1
ATOM 697 O O . GLN A 1 90 ? -1.849 -19.922 0.915 1 97.25 90 GLN A O 1
ATOM 702 N N . LEU A 1 91 ? -2.227 -18.031 -0.177 1 98.62 91 LEU A N 1
ATOM 703 C CA . LEU A 1 91 ? -1.748 -18.578 -1.44 1 98.62 91 LEU A CA 1
ATOM 704 C C . LEU A 1 91 ? -0.273 -18.953 -1.347 1 98.62 91 LEU A C 1
ATOM 706 O O . LEU A 1 91 ? 0.123 -20.047 -1.768 1 98.62 91 LEU A O 1
ATOM 710 N N . THR A 1 92 ? 0.513 -18.109 -0.798 1 97.94 92 THR A N 1
ATOM 711 C CA . THR A 1 92 ? 1.949 -18.344 -0.722 1 97.94 92 THR A CA 1
ATOM 712 C C . THR A 1 92 ? 2.252 -19.516 0.206 1 97.94 92 THR A C 1
ATOM 714 O O . THR A 1 92 ? 3.168 -20.312 -0.054 1 97.94 92 THR A O 1
ATOM 717 N N . ASN A 1 93 ? 1.523 -19.625 1.257 1 97.06 93 ASN A N 1
ATOM 718 C CA . ASN A 1 93 ? 1.676 -20.766 2.148 1 97.06 93 ASN A CA 1
ATOM 719 C C . ASN A 1 93 ? 1.373 -22.078 1.434 1 97.06 93 ASN A C 1
ATOM 721 O O . ASN A 1 93 ? 2.115 -23.062 1.573 1 97.06 93 ASN A O 1
ATOM 725 N N . TYR A 1 94 ? 0.302 -22.125 0.701 1 98.25 94 TYR A N 1
ATOM 726 C CA . TYR A 1 94 ? -0.075 -23.297 -0.073 1 98.25 94 TYR A CA 1
ATOM 727 C C . TYR A 1 94 ? 1.011 -23.656 -1.079 1 98.25 94 TYR A C 1
ATOM 729 O O . TYR A 1 94 ? 1.399 -24.828 -1.189 1 98.25 94 TYR A O 1
ATOM 737 N N . LEU A 1 95 ? 1.493 -22.641 -1.804 1 98.06 95 LEU A N 1
ATOM 738 C CA . LEU A 1 95 ? 2.482 -22.875 -2.85 1 98.06 95 LEU A CA 1
ATOM 739 C C . LEU A 1 95 ? 3.787 -23.391 -2.256 1 98.06 95 LEU A C 1
ATOM 741 O O . LEU A 1 95 ? 4.48 -24.203 -2.881 1 98.06 95 LEU A O 1
ATOM 745 N N . LYS A 1 96 ? 4.117 -22.938 -1.112 1 96.56 96 LYS A N 1
ATOM 746 C CA . LYS A 1 96 ? 5.32 -23.391 -0.417 1 96.56 96 LYS A CA 1
ATOM 747 C C . LYS A 1 96 ? 5.379 -24.922 -0.35 1 96.56 96 LYS A C 1
ATOM 749 O O . LYS A 1 96 ? 6.445 -25.516 -0.527 1 96.56 96 LYS A O 1
ATOM 754 N N . GLU A 1 97 ? 4.254 -25.562 -0.192 1 96.25 97 GLU A N 1
ATOM 755 C CA . GLU A 1 97 ? 4.176 -27 -0.002 1 96.25 97 GLU A CA 1
ATOM 756 C C . GLU A 1 97 ? 3.838 -27.719 -1.309 1 96.25 97 GLU A C 1
ATOM 758 O O . GLU A 1 97 ? 4.422 -28.75 -1.626 1 96.25 97 GLU A O 1
ATOM 763 N N . LYS A 1 98 ? 2.947 -27.141 -2.078 1 97.69 98 LYS A N 1
ATOM 764 C CA . LYS A 1 98 ? 2.324 -27.891 -3.168 1 97.69 98 LYS A CA 1
ATOM 765 C C . LYS A 1 98 ? 2.947 -27.531 -4.512 1 97.69 98 LYS A C 1
ATOM 767 O O . LYS A 1 98 ? 2.816 -28.266 -5.484 1 97.69 98 LYS A O 1
ATOM 772 N N . ALA A 1 99 ? 3.604 -26.422 -4.609 1 97.75 99 ALA A N 1
ATOM 773 C CA . ALA A 1 99 ? 4.258 -25.922 -5.82 1 97.75 99 ALA A CA 1
ATOM 774 C C . ALA A 1 99 ? 5.422 -25 -5.484 1 97.75 99 ALA A C 1
ATOM 776 O O . ALA A 1 99 ? 5.414 -23.828 -5.852 1 97.75 99 ALA A O 1
ATOM 777 N N . PRO A 1 100 ? 6.406 -25.531 -4.875 1 95.88 100 PRO A N 1
ATOM 778 C CA . PRO A 1 100 ? 7.422 -24.734 -4.18 1 95.88 100 PRO A CA 1
ATOM 779 C C . PRO A 1 100 ? 8.32 -23.969 -5.141 1 95.88 100 PRO A C 1
ATOM 781 O O . PRO A 1 100 ? 9.047 -23.062 -4.715 1 95.88 100 PRO A O 1
ATOM 784 N N . LEU A 1 101 ? 8.273 -24.297 -6.418 1 95.81 101 LEU A N 1
ATOM 785 C CA . LEU A 1 101 ? 9.18 -23.625 -7.348 1 95.81 101 LEU A CA 1
ATOM 786 C C . LEU A 1 101 ? 8.445 -22.547 -8.148 1 95.81 101 LEU A C 1
ATOM 788 O O . LEU A 1 101 ? 9.062 -21.766 -8.867 1 95.81 101 LEU A O 1
ATOM 792 N N . ILE A 1 102 ? 7.152 -22.5 -8.016 1 97.5 102 ILE A N 1
ATOM 793 C CA . ILE A 1 102 ? 6.352 -21.5 -8.695 1 97.5 102 ILE A CA 1
ATOM 794 C C . ILE A 1 102 ? 6.699 -20.109 -8.156 1 97.5 102 ILE A C 1
ATOM 796 O O . ILE A 1 102 ? 6.867 -19.938 -6.949 1 97.5 102 ILE A O 1
ATOM 800 N N . ARG A 1 103 ? 6.758 -19.188 -9.078 1 98.06 103 ARG A N 1
ATOM 801 C CA . ARG A 1 103 ? 7.066 -17.812 -8.727 1 98.06 103 ARG A CA 1
ATOM 802 C C . ARG A 1 103 ? 5.863 -16.906 -8.945 1 98.06 103 ARG A C 1
ATOM 804 O O . ARG A 1 103 ? 5.027 -17.172 -9.82 1 98.06 103 ARG A O 1
ATOM 811 N N . LEU A 1 104 ? 5.781 -15.859 -8.125 1 98.62 104 LEU A N 1
ATOM 812 C CA . LEU A 1 104 ? 4.68 -14.914 -8.242 1 98.62 104 LEU A CA 1
ATOM 813 C C . LEU A 1 104 ? 5.203 -13.5 -8.5 1 98.62 104 LEU A C 1
ATOM 815 O O . LEU A 1 104 ? 6.207 -13.094 -7.918 1 98.62 104 LEU A O 1
ATOM 819 N N . ASN A 1 105 ? 4.57 -12.773 -9.383 1 98.38 105 ASN A N 1
ATOM 820 C CA . ASN A 1 105 ? 4.711 -11.336 -9.594 1 98.38 105 ASN A CA 1
ATOM 821 C C . ASN A 1 105 ? 3.396 -10.602 -9.336 1 98.38 105 ASN A C 1
ATOM 823 O O . ASN A 1 105 ? 2.477 -10.664 -10.156 1 98.38 105 ASN A O 1
ATOM 827 N N . ILE A 1 106 ? 3.328 -9.914 -8.234 1 98.5 106 ILE A N 1
ATOM 828 C CA . ILE A 1 106 ? 2.104 -9.227 -7.832 1 98.5 106 ILE A CA 1
ATOM 829 C C . ILE A 1 106 ? 2.121 -7.793 -8.367 1 98.5 106 ILE A C 1
ATOM 831 O O . ILE A 1 106 ? 3.131 -7.094 -8.25 1 98.5 106 ILE A O 1
ATOM 835 N N . ARG A 1 107 ? 0.979 -7.391 -8.906 1 96.62 107 ARG A N 1
ATOM 836 C CA . ARG A 1 107 ? 0.815 -6.059 -9.484 1 96.62 107 ARG A CA 1
ATOM 837 C C . ARG A 1 107 ? -0.414 -5.363 -8.906 1 96.62 107 ARG A C 1
ATOM 839 O O . ARG A 1 107 ? -1.391 -6.02 -8.539 1 96.62 107 ARG A O 1
ATOM 846 N N . PRO A 1 108 ? -0.34 -4.047 -8.859 1 93.75 108 PRO A N 1
ATOM 847 C CA . PRO A 1 108 ? -1.558 -3.332 -8.469 1 93.75 108 PRO A CA 1
ATOM 848 C C . PRO A 1 108 ? -2.617 -3.328 -9.57 1 93.75 108 PRO A C 1
ATOM 850 O O . PRO A 1 108 ? -2.297 -3.549 -10.742 1 93.75 108 PRO A O 1
ATOM 853 N N . ILE A 1 109 ? -3.832 -3.109 -9.117 1 94.69 109 ILE A N 1
ATOM 854 C CA . ILE A 1 109 ? -4.898 -2.844 -10.078 1 94.69 109 ILE A CA 1
ATOM 855 C C . ILE A 1 109 ? -4.773 -1.416 -10.602 1 94.69 109 ILE A C 1
ATOM 857 O O . ILE A 1 109 ? -4.699 -0.465 -9.82 1 94.69 109 ILE A O 1
ATOM 861 N N . THR A 1 110 ? -4.695 -1.24 -11.883 1 90.94 110 THR A N 1
ATOM 862 C CA . THR A 1 110 ? -4.613 0.056 -12.547 1 90.94 110 THR A CA 1
ATOM 863 C C . THR A 1 110 ? -5.586 0.123 -13.719 1 90.94 110 THR A C 1
ATOM 865 O O . THR A 1 110 ? -6.188 -0.886 -14.094 1 90.94 110 THR A O 1
ATOM 868 N N . PRO A 1 111 ? -5.762 1.303 -14.281 1 86.56 111 PRO A N 1
ATOM 869 C CA . PRO A 1 111 ? -6.609 1.401 -15.469 1 86.56 111 PRO A CA 1
ATOM 870 C C . PRO A 1 111 ? -6.09 0.561 -16.641 1 86.56 111 PRO A C 1
ATOM 872 O O . PRO A 1 111 ? -6.852 0.222 -17.547 1 86.56 111 PRO A O 1
ATOM 875 N N . GLU A 1 112 ? -4.828 0.176 -16.531 1 88.31 112 GLU A N 1
ATOM 876 C CA . GLU A 1 112 ? -4.219 -0.576 -17.625 1 88.31 112 GLU A CA 1
ATOM 877 C C . GLU A 1 112 ? -4.332 -2.08 -17.391 1 88.31 112 GLU A C 1
ATOM 879 O O . GLU A 1 112 ? -3.947 -2.877 -18.25 1 88.31 112 GLU A O 1
ATOM 884 N N . THR A 1 113 ? -4.871 -2.455 -16.328 1 94 113 THR A N 1
ATOM 885 C CA . THR A 1 113 ? -4.871 -3.859 -15.938 1 94 113 THR A CA 1
ATOM 886 C C . THR A 1 113 ? -5.578 -4.719 -16.984 1 94 113 THR A C 1
ATOM 888 O O . THR A 1 113 ? -5.066 -5.77 -17.375 1 94 113 THR A O 1
ATOM 891 N N . SER A 1 114 ? -6.73 -4.246 -17.469 1 90.56 114 SER A N 1
ATOM 892 C CA . SER A 1 114 ? -7.465 -5.008 -18.469 1 90.56 114 SER A CA 1
ATOM 893 C C . SER A 1 114 ? -6.617 -5.25 -19.703 1 90.56 114 SER A C 1
ATOM 895 O O . SER A 1 114 ? -6.559 -6.371 -20.219 1 90.56 114 SER A O 1
ATOM 897 N N . TYR A 1 115 ? -5.977 -4.223 -20.125 1 83 115 TYR A N 1
ATOM 898 C CA . TYR A 1 115 ? -5.113 -4.305 -21.297 1 83 115 TYR A CA 1
ATOM 899 C C . TYR A 1 115 ? -3.936 -5.242 -21.047 1 83 115 TYR A C 1
ATOM 901 O O . TYR A 1 115 ? -3.584 -6.055 -21.906 1 83 115 TYR A O 1
ATOM 909 N N . GLN A 1 116 ? -3.33 -5.125 -19.891 1 90.44 116 GLN A N 1
ATOM 910 C CA . GLN A 1 116 ? -2.176 -5.938 -19.531 1 90.44 116 GLN A CA 1
ATOM 911 C C . GLN A 1 116 ? -2.555 -7.414 -19.438 1 90.44 116 GLN A C 1
ATOM 913 O O . GLN A 1 116 ? -1.73 -8.289 -19.688 1 90.44 116 GLN A O 1
ATOM 918 N N . MET A 1 117 ? -3.785 -7.68 -19.094 1 90.94 117 MET A N 1
ATOM 919 C CA . MET A 1 117 ? -4.273 -9.055 -19.062 1 90.94 117 MET A CA 1
ATOM 920 C C . MET A 1 117 ? -4.5 -9.578 -20.484 1 90.94 117 MET A C 1
ATOM 922 O O . MET A 1 117 ? -4.129 -10.703 -20.797 1 90.94 117 MET A O 1
ATOM 926 N N . ALA A 1 118 ? -5.051 -8.695 -21.281 1 81.25 118 ALA A N 1
ATOM 927 C CA . ALA A 1 118 ? -5.336 -9.078 -22.656 1 81.25 118 ALA A CA 1
ATOM 928 C C . ALA A 1 118 ? -4.051 -9.398 -23.422 1 81.25 118 ALA A C 1
ATOM 930 O O . ALA A 1 118 ? -4.027 -10.297 -24.266 1 81.25 118 ALA A O 1
ATOM 931 N N . ASN A 1 119 ? -3.006 -8.711 -23.062 1 79.38 119 ASN A N 1
ATOM 932 C CA . ASN A 1 119 ? -1.752 -8.914 -23.781 1 79.38 119 ASN A CA 1
ATOM 933 C C . ASN A 1 119 ? -0.861 -9.93 -23.078 1 79.38 119 ASN A C 1
ATOM 935 O O . ASN A 1 119 ? 0.302 -10.109 -23.453 1 79.38 119 ASN A O 1
ATOM 939 N N . GLY A 1 120 ? -1.3 -10.484 -22.016 1 85.25 120 GLY A N 1
ATOM 940 C CA . GLY A 1 120 ? -0.627 -11.609 -21.391 1 85.25 120 GLY A CA 1
ATOM 941 C C . GLY A 1 120 ? 0.401 -11.195 -20.359 1 85.25 120 GLY A C 1
ATOM 942 O O . GLY A 1 120 ? 1.141 -12.031 -19.844 1 85.25 120 GLY A O 1
ATOM 943 N N . GLU A 1 121 ? 0.454 -9.914 -20.062 1 89.62 121 GLU A N 1
ATOM 944 C CA . GLU A 1 121 ? 1.388 -9.422 -19.047 1 89.62 121 GLU A CA 1
ATOM 945 C C . GLU A 1 121 ? 0.917 -9.773 -17.641 1 89.62 121 GLU A C 1
ATOM 947 O O . GLU A 1 121 ? 1.73 -9.914 -16.719 1 89.62 121 GLU A O 1
ATOM 952 N N . ILE A 1 122 ? -0.379 -9.883 -17.531 1 96.56 122 ILE A N 1
ATOM 953 C CA . ILE A 1 122 ? -1.009 -10.281 -16.281 1 96.56 122 ILE A CA 1
ATOM 954 C C . ILE A 1 122 ? -1.879 -11.516 -16.516 1 96.56 122 ILE A C 1
ATOM 956 O O . ILE A 1 122 ? -2.686 -11.547 -17.438 1 96.56 122 ILE A O 1
ATOM 960 N N . ASP A 1 123 ? -1.732 -12.516 -15.625 1 96.12 123 ASP A N 1
ATOM 961 C CA . ASP A 1 123 ? -2.396 -13.805 -15.82 1 96.12 123 ASP A CA 1
ATOM 962 C C . ASP A 1 123 ? -3.758 -13.828 -15.133 1 96.12 123 ASP A C 1
ATOM 964 O O . ASP A 1 123 ? -4.688 -14.484 -15.602 1 96.12 123 ASP A O 1
ATOM 968 N N . LEU A 1 124 ? -3.85 -13.195 -14.07 1 98.31 124 LEU A N 1
ATOM 969 C CA . LEU A 1 124 ? -5.02 -13.273 -13.203 1 98.31 124 LEU A CA 1
ATOM 970 C C . LEU A 1 124 ? -5.227 -11.961 -12.453 1 98.31 124 LEU A C 1
ATOM 972 O O . LEU A 1 124 ? -4.258 -11.32 -12.039 1 98.31 124 LEU A O 1
ATOM 976 N N . ALA A 1 125 ? -6.461 -11.531 -12.336 1 98.38 125 ALA A N 1
ATOM 977 C CA . ALA A 1 125 ? -6.812 -10.414 -11.469 1 98.38 125 ALA A CA 1
ATOM 978 C C . ALA A 1 125 ? -7.766 -10.852 -10.359 1 98.38 125 ALA A C 1
ATOM 980 O O . ALA A 1 125 ? -8.68 -11.648 -10.594 1 98.38 125 ALA A O 1
ATOM 981 N N . ILE A 1 126 ? -7.543 -10.352 -9.164 1 98.19 126 ILE A N 1
ATOM 982 C CA . ILE A 1 126 ? -8.344 -10.789 -8.023 1 98.19 126 ILE A CA 1
ATOM 983 C C . ILE A 1 126 ? -8.852 -9.578 -7.258 1 98.19 126 ILE A C 1
ATOM 985 O O . ILE A 1 126 ? -8.078 -8.695 -6.887 1 98.19 126 ILE A O 1
ATOM 989 N N . GLY A 1 127 ? -10.102 -9.547 -7.008 1 96.5 127 GLY A N 1
ATOM 990 C CA . GLY A 1 127 ? -10.742 -8.5 -6.227 1 96.5 127 GLY A CA 1
ATOM 991 C C . GLY A 1 127 ? -12.109 -8.117 -6.758 1 96.5 127 GLY A C 1
ATOM 992 O O . GLY A 1 127 ? -12.75 -8.898 -7.465 1 96.5 127 GLY A O 1
ATOM 993 N N . PHE A 1 128 ? -12.625 -7.031 -6.254 1 94.94 128 PHE A N 1
ATOM 994 C CA . PHE A 1 128 ? -13.828 -6.422 -6.812 1 94.94 128 PHE A CA 1
ATOM 995 C C . PHE A 1 128 ? -13.492 -5.547 -8.016 1 94.94 128 PHE A C 1
ATOM 997 O O . PHE A 1 128 ? -13.047 -4.41 -7.852 1 94.94 128 PHE A O 1
ATOM 1004 N N . LEU A 1 129 ? -13.695 -6.113 -9.164 1 93.56 129 LEU A N 1
ATOM 1005 C CA . LEU A 1 129 ? -13.297 -5.48 -10.422 1 93.56 129 LEU A CA 1
ATOM 1006 C C . LEU A 1 129 ? -14.461 -5.48 -11.414 1 93.56 129 LEU A C 1
ATOM 1008 O O . LEU A 1 129 ? -14.375 -6.113 -12.469 1 93.56 129 LEU A O 1
ATOM 1012 N N . PRO A 1 130 ? -15.391 -4.66 -11.133 1 88.88 130 PRO A N 1
ATOM 1013 C CA . PRO A 1 130 ? -16.594 -4.684 -11.961 1 88.88 130 PRO A CA 1
ATOM 1014 C C . PRO A 1 130 ? -16.344 -4.234 -13.398 1 88.88 130 PRO A C 1
ATOM 1016 O O . PRO A 1 130 ? -17.156 -4.484 -14.281 1 88.88 130 PRO A O 1
ATOM 1019 N N . GLN A 1 131 ? -15.219 -3.637 -13.656 1 86.44 131 GLN A N 1
ATOM 1020 C CA . GLN A 1 131 ? -14.906 -3.137 -14.992 1 86.44 131 GLN A CA 1
ATOM 1021 C C . GLN A 1 131 ? -14.414 -4.262 -15.898 1 86.44 131 GLN A C 1
ATOM 1023 O O . GLN A 1 131 ? -14.32 -4.086 -17.109 1 86.44 131 GLN A O 1
ATOM 1028 N N . LEU A 1 132 ? -14.047 -5.359 -15.297 1 88.38 132 LEU A N 1
ATOM 1029 C CA . LEU A 1 132 ? -13.586 -6.492 -16.094 1 88.38 132 LEU A CA 1
ATOM 1030 C C . LEU A 1 132 ? -14.758 -7.371 -16.516 1 88.38 132 LEU A C 1
ATOM 1032 O O . LEU A 1 132 ? -15.109 -8.328 -15.812 1 88.38 132 LEU A O 1
ATOM 1036 N N . GLU A 1 133 ? -15.359 -7.094 -17.641 1 82.69 133 GLU A N 1
ATOM 1037 C CA . GLU A 1 133 ? -16.547 -7.82 -18.078 1 82.69 133 GLU A CA 1
ATOM 1038 C C . GLU A 1 133 ? -16.312 -8.461 -19.453 1 82.69 133 GLU A C 1
ATOM 1040 O O . GLU A 1 133 ? -15.891 -9.617 -19.547 1 82.69 133 GLU A O 1
ATOM 1045 N N . GLU A 1 134 ? -16.328 -7.656 -20.469 1 76.06 134 GLU A N 1
ATOM 1046 C CA . GLU A 1 134 ? -16.219 -8.219 -21.812 1 76.06 134 GLU A CA 1
ATOM 1047 C C . GLU A 1 134 ? -14.844 -8.82 -22.047 1 76.06 134 GLU A C 1
ATOM 1049 O O . GLU A 1 134 ? -13.828 -8.18 -21.797 1 76.06 134 GLU A O 1
ATOM 1054 N N . GLY A 1 135 ? -14.852 -10.133 -22.422 1 81.44 135 GLY A N 1
ATOM 1055 C CA . GLY A 1 135 ? -13.609 -10.805 -22.766 1 81.44 135 GLY A CA 1
ATOM 1056 C C . GLY A 1 135 ? -12.961 -11.5 -21.594 1 81.44 135 GLY A C 1
ATOM 1057 O O . GLY A 1 135 ? -11.914 -12.133 -21.734 1 81.44 135 GLY A O 1
ATOM 1058 N N . PHE A 1 136 ? -13.633 -11.367 -20.516 1 90.19 136 PHE A N 1
ATOM 1059 C CA . PHE A 1 136 ? -13.062 -11.961 -19.297 1 90.19 136 PHE A CA 1
ATOM 1060 C C . PHE A 1 136 ? -14 -13.008 -18.719 1 90.19 136 PHE A C 1
ATOM 1062 O O . PHE A 1 136 ? -15.219 -12.828 -18.734 1 90.19 136 PHE A O 1
ATOM 1069 N N . TYR A 1 137 ? -13.406 -14.094 -18.312 1 90.69 137 TYR A N 1
ATOM 1070 C CA . TYR A 1 137 ? -14.094 -15.008 -17.406 1 90.69 137 TYR A CA 1
ATOM 1071 C C . TYR A 1 137 ? -13.945 -14.562 -15.961 1 90.69 137 TYR A C 1
ATOM 1073 O O . TYR A 1 137 ? -13 -13.852 -15.617 1 90.69 137 TYR A O 1
ATOM 1081 N N . GLN A 1 138 ? -14.844 -14.898 -15.188 1 95.56 138 GLN A N 1
ATOM 1082 C CA . GLN A 1 138 ? -14.812 -14.555 -13.766 1 95.56 138 GLN A CA 1
ATOM 1083 C C . GLN A 1 138 ? -15.344 -15.703 -12.914 1 95.56 138 GLN A C 1
ATOM 1085 O O . GLN A 1 138 ? -16.141 -16.516 -13.383 1 95.56 138 GLN A O 1
ATOM 1090 N N . GLN A 1 139 ? -14.852 -15.789 -11.711 1 97.31 139 GLN A N 1
ATOM 1091 C CA . GLN A 1 139 ? -15.328 -16.766 -10.734 1 97.31 139 GLN A CA 1
ATOM 1092 C C . GLN A 1 139 ? -15.352 -16.172 -9.328 1 97.31 139 GLN A C 1
ATOM 1094 O O . GLN A 1 139 ? -14.336 -15.648 -8.859 1 97.31 139 GLN A O 1
ATOM 1099 N N . LYS A 1 140 ? -16.516 -16.297 -8.695 1 97.19 140 LYS A N 1
ATOM 1100 C CA . LYS A 1 140 ? -16.719 -15.719 -7.363 1 97.19 140 LYS A CA 1
ATOM 1101 C C . LYS A 1 140 ? -16.031 -16.562 -6.293 1 97.19 140 LYS A C 1
ATOM 1103 O O . LYS A 1 140 ? -16.172 -17.781 -6.27 1 97.19 140 LYS A O 1
ATOM 1108 N N . PHE A 1 141 ? -15.195 -15.891 -5.418 1 98 141 PHE A N 1
ATOM 1109 C CA . PHE A 1 141 ? -14.633 -16.531 -4.23 1 98 141 PHE A CA 1
ATOM 1110 C C . PHE A 1 141 ? -15.602 -16.438 -3.059 1 98 141 PHE A C 1
ATOM 1112 O O . PHE A 1 141 ? -15.93 -17.438 -2.43 1 98 141 PHE A O 1
ATOM 1119 N N . PHE A 1 142 ? -16.078 -15.234 -2.715 1 97 142 PHE A N 1
ATOM 1120 C CA . PHE A 1 142 ? -16.938 -14.977 -1.56 1 97 142 PHE A CA 1
ATOM 1121 C C . PHE A 1 142 ? -17.562 -13.586 -1.642 1 97 142 PHE A C 1
ATOM 1123 O O . PHE A 1 142 ? -17.156 -12.773 -2.473 1 97 142 PHE A O 1
ATOM 1130 N N . LYS A 1 143 ? -18.531 -13.414 -0.792 1 96.06 143 LYS A N 1
ATOM 1131 C CA . LYS A 1 143 ? -19.188 -12.125 -0.646 1 96.06 143 LYS A CA 1
ATOM 1132 C C . LYS A 1 143 ? -18.562 -11.312 0.488 1 96.06 143 LYS A C 1
ATOM 1134 O O . LYS A 1 143 ? -18.281 -11.852 1.561 1 96.06 143 LYS A O 1
ATOM 1139 N N . GLN A 1 144 ? -18.312 -10.055 0.172 1 94.62 144 GLN A N 1
ATOM 1140 C CA . GLN A 1 144 ? -17.688 -9.148 1.117 1 94.62 144 GLN A CA 1
ATOM 1141 C C . GLN A 1 144 ? -18.672 -8.109 1.63 1 94.62 144 GLN A C 1
ATOM 1143 O O . GLN A 1 144 ? -19.547 -7.66 0.889 1 94.62 144 GLN A O 1
ATOM 1148 N N . HIS A 1 145 ? -18.609 -7.855 2.943 1 95.25 145 HIS A N 1
ATOM 1149 C CA . HIS A 1 145 ? -19.359 -6.754 3.541 1 95.25 145 HIS A CA 1
ATOM 1150 C C . HIS A 1 145 ? -18.453 -5.848 4.359 1 95.25 145 HIS A C 1
ATOM 1152 O O . HIS A 1 145 ? -17.25 -6.098 4.457 1 95.25 145 HIS A O 1
ATOM 1158 N N . TYR A 1 146 ? -19.062 -4.715 4.875 1 96.06 146 TYR A N 1
ATOM 1159 C CA . TYR A 1 146 ? -18.234 -3.732 5.57 1 96.06 146 TYR A CA 1
ATOM 1160 C C . TYR A 1 146 ? -18.484 -3.771 7.07 1 96.06 146 TYR A C 1
ATOM 1162 O O . TYR A 1 146 ? -19.594 -4.062 7.512 1 96.06 146 TYR A O 1
ATOM 1170 N N . VAL A 1 147 ? -17.5 -3.451 7.809 1 96.88 147 VAL A N 1
ATOM 1171 C CA . VAL A 1 147 ? -17.547 -3.285 9.258 1 96.88 147 VAL A CA 1
ATOM 1172 C C . VAL A 1 147 ? -16.766 -2.029 9.656 1 96.88 147 VAL A C 1
ATOM 1174 O O . VAL A 1 147 ? -16.188 -1.354 8.812 1 96.88 147 VAL A O 1
ATOM 1177 N N . VAL A 1 148 ? -16.859 -1.755 10.922 1 97.62 148 VAL A N 1
ATOM 1178 C CA . VAL A 1 148 ? -16.141 -0.601 11.453 1 97.62 148 VAL A CA 1
ATOM 1179 C C . VAL A 1 148 ? -15.055 -1.066 12.422 1 97.62 148 VAL A C 1
ATOM 1181 O O . VAL A 1 148 ? -15.289 -1.96 13.242 1 97.62 148 VAL A O 1
ATOM 1184 N N . ILE A 1 149 ? -13.805 -0.492 12.266 1 97.5 149 ILE A N 1
ATOM 1185 C CA . ILE A 1 149 ? -12.758 -0.797 13.234 1 97.5 149 ILE A CA 1
ATOM 1186 C C . ILE A 1 149 ? -12.438 0.445 14.062 1 97.5 149 ILE A C 1
ATOM 1188 O O . ILE A 1 149 ? -12.57 1.572 13.578 1 97.5 149 ILE A O 1
ATOM 1192 N N . SER A 1 150 ? -12.055 0.239 15.273 1 97.56 150 SER A N 1
ATOM 1193 C CA . SER A 1 150 ? -11.633 1.273 16.203 1 97.56 150 SER A CA 1
ATOM 1194 C C . SER A 1 150 ? -10.594 0.741 17.188 1 97.56 150 SER A C 1
ATOM 1196 O O . SER A 1 150 ? -10.375 -0.469 17.281 1 97.56 150 SER A O 1
ATOM 1198 N N . SER A 1 151 ? -9.906 1.705 17.828 1 95.81 151 SER A N 1
ATOM 1199 C CA . SER A 1 151 ? -9.07 1.288 18.953 1 95.81 151 SER A CA 1
ATOM 1200 C C . SER A 1 151 ? -9.906 0.589 20.016 1 95.81 151 SER A C 1
ATOM 1202 O O . SER A 1 151 ? -11.039 0.995 20.297 1 95.81 151 SER A O 1
ATOM 1204 N N . LYS A 1 152 ? -9.344 -0.404 20.656 1 93.81 152 LYS A N 1
ATOM 1205 C CA . LYS A 1 152 ? -10.008 -1.081 21.766 1 93.81 152 LYS A CA 1
ATOM 1206 C C . LYS A 1 152 ? -10.242 -0.126 22.938 1 93.81 152 LYS A C 1
ATOM 1208 O O . LYS A 1 152 ? -11.195 -0.289 23.688 1 93.81 152 LYS A O 1
ATOM 1213 N N . SER A 1 153 ? -9.391 0.833 23.031 1 93.38 153 SER A N 1
ATOM 1214 C CA . SER A 1 153 ? -9.461 1.778 24.141 1 93.38 153 SER A CA 1
ATOM 1215 C C . SER A 1 153 ? -10.148 3.072 23.734 1 93.38 153 SER A C 1
ATOM 1217 O O . SER A 1 153 ? -9.961 4.113 24.359 1 93.38 153 SER A O 1
ATOM 1219 N N . HIS A 1 154 ? -10.867 3.002 22.672 1 95.62 154 HIS A N 1
ATOM 1220 C CA . HIS A 1 154 ? -11.578 4.199 22.234 1 95.62 154 HIS A CA 1
ATOM 1221 C C . HIS A 1 154 ? -12.422 4.785 23.359 1 95.62 154 HIS A C 1
ATOM 1223 O O . HIS A 1 154 ? -13.211 4.078 23.984 1 95.62 154 HIS A O 1
ATOM 1229 N N . PRO A 1 155 ? -12.352 6.047 23.562 1 95.38 155 PRO A N 1
ATOM 1230 C CA . PRO A 1 155 ? -12.914 6.613 24.781 1 95.38 155 PRO A CA 1
ATOM 1231 C C . PRO A 1 155 ? -14.43 6.785 24.719 1 95.38 155 PRO A C 1
ATOM 1233 O O . PRO A 1 155 ? -15.086 6.871 25.766 1 95.38 155 PRO A O 1
ATOM 1236 N N . ARG A 1 156 ? -14.977 6.805 23.547 1 96.19 156 ARG A N 1
ATOM 1237 C CA . ARG A 1 156 ? -16.359 7.25 23.453 1 96.19 156 ARG A CA 1
ATOM 1238 C C . ARG A 1 156 ? -17.266 6.137 22.922 1 96.19 156 ARG A C 1
ATOM 1240 O O . ARG A 1 156 ? -18.469 6.32 22.781 1 96.19 156 ARG A O 1
ATOM 1247 N N . LEU A 1 157 ? -16.719 4.996 22.594 1 95.94 157 LEU A N 1
ATOM 1248 C CA . LEU A 1 157 ? -17.516 3.959 21.953 1 95.94 157 LEU A CA 1
ATOM 1249 C C . LEU A 1 157 ? -17.781 2.803 22.906 1 95.94 157 LEU A C 1
ATOM 1251 O O . LEU A 1 157 ? -16.875 2.381 23.641 1 95.94 157 LEU A O 1
ATOM 1255 N N . ASP A 1 158 ? -19.016 2.338 22.906 1 93.88 158 ASP A N 1
ATOM 1256 C CA . ASP A 1 158 ? -19.438 1.087 23.531 1 93.88 158 ASP A CA 1
ATOM 1257 C C . ASP A 1 158 ? -19.625 -0.015 22.484 1 93.88 158 ASP A C 1
ATOM 1259 O O . ASP A 1 158 ? -20.562 0.026 21.688 1 93.88 158 ASP A O 1
ATOM 1263 N N . PRO A 1 159 ? -18.75 -0.998 22.562 1 91.69 159 PRO A N 1
ATOM 1264 C CA . PRO A 1 159 ? -18.812 -2.039 21.531 1 91.69 159 PRO A CA 1
ATOM 1265 C C . PRO A 1 159 ? -20.141 -2.795 21.547 1 91.69 159 PRO A C 1
ATOM 1267 O O . PRO A 1 159 ? -20.547 -3.371 20.531 1 91.69 159 PRO A O 1
ATOM 1270 N N . ASN A 1 160 ? -20.844 -2.76 22.609 1 93.31 160 ASN A N 1
ATOM 1271 C CA . ASN A 1 160 ? -22.109 -3.473 22.734 1 93.31 160 ASN A CA 1
ATOM 1272 C C . ASN A 1 160 ? -23.281 -2.605 22.297 1 93.31 160 ASN A C 1
ATOM 1274 O O . ASN A 1 160 ? -24.422 -3.086 22.219 1 93.31 160 ASN A O 1
ATOM 1278 N N . ASN A 1 161 ? -23.062 -1.377 22.078 1 94.75 161 ASN A N 1
ATOM 1279 C CA . ASN A 1 161 ? -24.094 -0.439 21.656 1 94.75 161 ASN A CA 1
ATOM 1280 C C . ASN A 1 161 ? -23.547 0.609 20.688 1 94.75 161 ASN A C 1
ATOM 1282 O O . ASN A 1 161 ? -23.562 1.803 21 1 94.75 161 ASN A O 1
ATOM 1286 N N . PHE A 1 162 ? -23.141 0.217 19.578 1 97.12 162 PHE A N 1
ATOM 1287 C CA . PHE A 1 162 ? -22.625 1.104 18.531 1 97.12 162 PHE A CA 1
ATOM 1288 C C . PHE A 1 162 ? -23.734 1.474 17.547 1 97.12 162 PHE A C 1
ATOM 1290 O O . PHE A 1 162 ? -24.188 0.632 16.766 1 97.12 162 PHE A O 1
ATOM 1297 N N . THR A 1 163 ? -24.156 2.744 17.531 1 97.38 163 THR A N 1
ATOM 1298 C CA . THR A 1 163 ? -25.328 3.199 16.781 1 97.38 163 THR A CA 1
ATOM 1299 C C . THR A 1 163 ? -24.906 4.078 15.609 1 97.38 163 THR A C 1
ATOM 1301 O O . THR A 1 163 ? -23.734 4.441 15.492 1 97.38 163 THR A O 1
ATOM 1304 N N . LEU A 1 164 ? -25.891 4.43 14.812 1 97.19 164 LEU A N 1
ATOM 1305 C CA . LEU A 1 164 ? -25.641 5.352 13.703 1 97.19 164 LEU A CA 1
ATOM 1306 C C . LEU A 1 164 ? -25.219 6.723 14.227 1 97.19 164 LEU A C 1
ATOM 1308 O O . LEU A 1 164 ? -24.375 7.379 13.625 1 97.19 164 LEU A O 1
ATOM 1312 N N . ASP A 1 165 ? -25.828 7.109 15.305 1 97.06 165 ASP A N 1
ATOM 1313 C CA . ASP A 1 165 ? -25.469 8.391 15.906 1 97.06 165 ASP A CA 1
ATOM 1314 C C . ASP A 1 165 ? -24 8.398 16.344 1 97.06 165 ASP A C 1
ATOM 1316 O O . ASP A 1 165 ? -23.297 9.391 16.156 1 97.06 165 ASP A O 1
ATOM 1320 N N . ASP A 1 166 ? -23.594 7.281 16.953 1 97.62 166 ASP A N 1
ATOM 1321 C CA . ASP A 1 166 ? -22.188 7.148 17.328 1 97.62 166 ASP A CA 1
ATOM 1322 C C . ASP A 1 166 ? -21.281 7.25 16.109 1 97.62 166 ASP A C 1
ATOM 1324 O O . ASP A 1 166 ? -20.297 7.988 16.125 1 97.62 166 ASP A O 1
ATOM 1328 N N . TYR A 1 167 ? -21.656 6.535 15.07 1 98.06 167 TYR A N 1
ATOM 1329 C CA . TYR A 1 167 ? -20.922 6.492 13.812 1 98.06 167 TYR A CA 1
ATOM 1330 C C . TYR A 1 167 ? -20.766 7.891 13.227 1 98.06 167 TYR A C 1
ATOM 1332 O O . TYR A 1 167 ? -19.688 8.266 12.773 1 98.06 167 TYR A O 1
ATOM 1340 N N . MET A 1 168 ? -21.797 8.633 13.312 1 97.06 168 MET A N 1
ATOM 1341 C CA . MET A 1 168 ? -21.781 9.945 12.664 1 97.06 168 MET A CA 1
ATOM 1342 C C . MET A 1 168 ? -21.094 10.984 13.547 1 97.06 168 MET A C 1
ATOM 1344 O O . MET A 1 168 ? -20.578 11.984 13.047 1 97.06 168 MET A O 1
ATOM 1348 N N . ARG A 1 169 ? -21.031 10.742 14.797 1 96.94 169 ARG A N 1
ATOM 1349 C CA . ARG A 1 169 ? -20.406 11.68 15.727 1 96.94 169 ARG A CA 1
ATOM 1350 C C . ARG A 1 169 ? -18.891 11.555 15.703 1 96.94 169 ARG A C 1
ATOM 1352 O O . ARG A 1 169 ? -18.172 12.547 15.891 1 96.94 169 ARG A O 1
ATOM 1359 N N . GLU A 1 170 ? -18.422 10.43 15.445 1 97.62 170 GLU A N 1
ATOM 1360 C CA . GLU A 1 170 ? -16.984 10.164 15.562 1 97.62 170 GLU A CA 1
ATOM 1361 C C . GLU A 1 170 ? -16.234 10.695 14.344 1 97.62 170 GLU A C 1
ATOM 1363 O O . GLU A 1 170 ? -16.828 10.93 13.289 1 97.62 170 GLU A O 1
ATOM 1368 N N . TYR A 1 171 ? -14.953 10.898 14.578 1 97.81 171 TYR A N 1
ATOM 1369 C CA . TYR A 1 171 ? -14.039 11.156 13.477 1 97.81 171 TYR A CA 1
ATOM 1370 C C . TYR A 1 171 ? -13.781 9.891 12.672 1 97.81 171 TYR A C 1
ATOM 1372 O O . TYR A 1 171 ? -13.797 8.789 13.219 1 97.81 171 TYR A O 1
ATOM 1380 N N . HIS A 1 172 ? -13.547 10.141 11.359 1 98 172 HIS A N 1
ATOM 1381 C CA . HIS A 1 172 ? -13.359 9.008 10.469 1 98 172 HIS A CA 1
ATOM 1382 C C . HIS A 1 172 ? -12 9.062 9.781 1 98 172 HIS A C 1
ATOM 1384 O O . HIS A 1 172 ? -11.523 10.141 9.422 1 98 172 HIS A O 1
ATOM 1390 N N . ILE A 1 173 ? -11.445 7.918 9.633 1 97.81 173 ILE A N 1
ATOM 1391 C CA . ILE A 1 173 ? -10.391 7.688 8.656 1 97.81 173 ILE A CA 1
ATOM 1392 C C . ILE A 1 173 ? -10.992 7.164 7.352 1 97.81 173 ILE A C 1
ATOM 1394 O O . ILE A 1 173 ? -11.602 6.09 7.332 1 97.81 173 ILE A O 1
ATOM 1398 N N . ASP A 1 174 ? -10.844 7.984 6.348 1 96.5 174 ASP A N 1
ATOM 1399 C CA . ASP A 1 174 ? -11.359 7.629 5.027 1 96.5 174 ASP A CA 1
ATOM 1400 C C . ASP A 1 174 ? -10.266 7.008 4.164 1 96.5 174 ASP A C 1
ATOM 1402 O O . ASP A 1 174 ? -9.133 7.5 4.133 1 96.5 174 ASP A O 1
ATOM 1406 N N . ILE A 1 175 ? -10.602 5.918 3.506 1 95.94 175 ILE A N 1
ATOM 1407 C CA . ILE A 1 175 ? -9.633 5.223 2.668 1 95.94 175 ILE A CA 1
ATOM 1408 C C . ILE A 1 175 ? -10.039 5.344 1.2 1 95.94 175 ILE A C 1
ATOM 1410 O O . ILE A 1 175 ? -11.086 4.836 0.797 1 95.94 175 ILE A O 1
ATOM 1414 N N . ASP A 1 176 ? -9.195 5.98 0.488 1 89.94 176 ASP A N 1
ATOM 1415 C CA . ASP A 1 176 ? -9.438 6.152 -0.94 1 89.94 176 ASP A CA 1
ATOM 1416 C C . ASP A 1 176 ? -8.82 5.012 -1.746 1 89.94 176 ASP A C 1
ATOM 1418 O O . ASP A 1 176 ? -7.809 5.199 -2.42 1 89.94 176 ASP A O 1
ATOM 1422 N N . ALA A 1 177 ? -9.414 3.877 -1.53 1 79.06 177 ALA A N 1
ATOM 1423 C CA . ALA A 1 177 ? -8.844 2.686 -2.154 1 79.06 177 ALA A CA 1
ATOM 1424 C C . ALA A 1 177 ? -9.727 2.189 -3.297 1 79.06 177 ALA A C 1
ATOM 1426 O O . ALA A 1 177 ? -10.391 1.158 -3.174 1 79.06 177 ALA A O 1
ATOM 1427 N N . GLY A 1 178 ? -9.828 2.9 -4.418 1 74.06 178 GLY A N 1
ATOM 1428 C CA . GLY A 1 178 ? -10.438 2.4 -5.637 1 74.06 178 GLY A CA 1
ATOM 1429 C C . GLY A 1 178 ? -11.953 2.375 -5.582 1 74.06 178 GLY A C 1
ATOM 1430 O O . GLY A 1 178 ? -12.57 3.232 -4.945 1 74.06 178 GLY A O 1
ATOM 1431 N N . ILE A 1 179 ? -12.57 1.421 -6.25 1 70.62 179 ILE A N 1
ATOM 1432 C CA . ILE A 1 179 ? -14 1.354 -6.539 1 70.62 179 ILE A CA 1
ATOM 1433 C C . ILE A 1 179 ? -14.773 1.088 -5.25 1 70.62 179 ILE A C 1
ATOM 1435 O O . ILE A 1 179 ? -15.836 1.674 -5.027 1 70.62 179 ILE A O 1
ATOM 1439 N N . GLY A 1 180 ? -14.211 0.241 -4.371 1 70.69 180 GLY A N 1
ATOM 1440 C CA . GLY A 1 180 ? -14.883 -0.052 -3.117 1 70.69 180 GLY A CA 1
ATOM 1441 C C . GLY A 1 180 ? -15.133 1.183 -2.27 1 70.69 180 GLY A C 1
ATOM 1442 O O . GLY A 1 180 ? -16.188 1.318 -1.657 1 70.69 180 GLY A O 1
ATOM 1443 N N . HIS A 1 181 ? -14.227 2.033 -2.23 1 73.44 181 HIS A N 1
ATOM 1444 C CA . HIS A 1 181 ? -14.336 3.291 -1.498 1 73.44 181 HIS A CA 1
ATOM 1445 C C . HIS A 1 181 ? -15.531 4.105 -1.974 1 73.44 181 HIS A C 1
ATOM 1447 O O . HIS A 1 181 ? -16.266 4.684 -1.16 1 73.44 181 HIS A O 1
ATOM 1453 N N . TYR A 1 182 ? -15.773 4.016 -3.148 1 79.5 182 TYR A N 1
ATOM 1454 C CA . TYR A 1 182 ? -16.844 4.82 -3.719 1 79.5 182 TYR A CA 1
ATOM 1455 C C . TYR A 1 182 ? -18.203 4.266 -3.32 1 79.5 182 TYR A C 1
ATOM 1457 O O . TYR A 1 182 ? -19.172 5.02 -3.178 1 79.5 182 TYR A O 1
ATOM 1465 N N . HIS A 1 183 ? -18.234 2.975 -2.975 1 84.88 183 HIS A N 1
ATOM 1466 C CA . HIS A 1 183 ? -19.484 2.365 -2.51 1 84.88 183 HIS A CA 1
ATOM 1467 C C . HIS A 1 183 ? -19.906 2.941 -1.162 1 84.88 183 HIS A C 1
ATOM 1469 O O . HIS A 1 183 ? -21.078 3.262 -0.961 1 84.88 183 HIS A O 1
ATOM 1475 N N . ILE A 1 184 ? -18.969 3.109 -0.295 1 90.38 184 ILE A N 1
ATOM 1476 C CA . ILE A 1 184 ? -19.234 3.629 1.041 1 90.38 184 ILE A CA 1
ATOM 1477 C C . ILE A 1 184 ? -19.672 5.09 0.95 1 90.38 184 ILE A C 1
ATOM 1479 O O . ILE A 1 184 ? -20.688 5.484 1.528 1 90.38 184 ILE A O 1
ATOM 1483 N N . LYS A 1 185 ? -18.906 5.793 0.187 1 90.06 185 LYS A N 1
ATOM 1484 C CA . LYS A 1 185 ? -19.172 7.219 0.023 1 90.06 185 LYS A CA 1
ATOM 1485 C C . LYS A 1 185 ? -20.547 7.453 -0.588 1 90.06 185 LYS A C 1
ATOM 1487 O O . LYS A 1 185 ? -21.328 8.273 -0.093 1 90.06 185 LYS A O 1
ATOM 1492 N N . ASN A 1 186 ? -20.844 6.73 -1.576 1 89.56 186 ASN A N 1
ATOM 1493 C CA . ASN A 1 186 ? -22.125 6.887 -2.271 1 89.56 186 ASN A CA 1
ATOM 1494 C C . ASN A 1 186 ? -23.297 6.512 -1.378 1 89.56 186 ASN A C 1
ATOM 1496 O O . ASN A 1 186 ? -24.328 7.184 -1.393 1 89.56 186 ASN A O 1
ATOM 1500 N N . GLU A 1 187 ? -23.156 5.473 -0.649 1 91.31 187 GLU A N 1
ATOM 1501 C CA . GLU A 1 187 ? -24.219 5.043 0.257 1 91.31 187 GLU A CA 1
ATOM 1502 C C . GLU A 1 187 ? -24.516 6.113 1.303 1 91.31 187 GLU A C 1
ATOM 1504 O O . GLU A 1 187 ? -25.672 6.41 1.581 1 91.31 187 GLU A O 1
ATOM 1509 N N . LEU A 1 188 ? -23.516 6.672 1.855 1 94.06 188 LEU A N 1
ATOM 1510 C CA . LEU A 1 188 ? -23.688 7.723 2.855 1 94.06 188 LEU A CA 1
ATOM 1511 C C . LEU A 1 188 ? -24.297 8.969 2.238 1 94.06 188 LEU A C 1
ATOM 1513 O O . LEU A 1 188 ? -25.219 9.562 2.814 1 94.06 188 LEU A O 1
ATOM 1517 N N . GLN A 1 189 ? -23.828 9.266 1.087 1 92.44 189 GLN A N 1
ATOM 1518 C CA . GLN A 1 189 ? -24.359 10.438 0.386 1 92.44 189 GLN A CA 1
ATOM 1519 C C . GLN A 1 189 ? -25.844 10.258 0.063 1 92.44 189 GLN A C 1
ATOM 1521 O O . GLN A 1 189 ? -26.625 11.188 0.214 1 92.44 189 GLN A O 1
ATOM 1526 N N . ASN A 1 190 ? -26.203 9.133 -0.394 1 93.44 190 ASN A N 1
ATOM 1527 C CA . ASN A 1 190 ? -27.594 8.812 -0.715 1 93.44 190 ASN A CA 1
ATOM 1528 C C . ASN A 1 190 ? -28.5 8.977 0.501 1 93.44 190 ASN A C 1
ATOM 1530 O O . ASN A 1 190 ? -29.688 9.289 0.36 1 93.44 190 ASN A O 1
ATOM 1534 N N . LYS A 1 191 ? -27.969 8.82 1.611 1 94.56 191 LYS A N 1
ATOM 1535 C CA . LYS A 1 191 ? -28.734 8.914 2.848 1 94.56 191 LYS A CA 1
ATOM 1536 C C . LYS A 1 191 ? -28.594 10.297 3.48 1 94.56 191 LYS A C 1
ATOM 153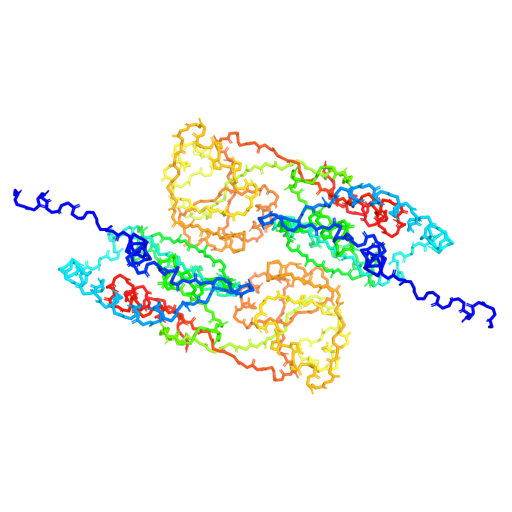8 O O . LYS A 1 191 ? -29.109 10.531 4.582 1 94.56 191 LYS A O 1
ATOM 1543 N N . GLY A 1 192 ? -27.812 11.141 2.832 1 95.56 192 GLY A N 1
ATOM 1544 C CA . GLY A 1 192 ? -27.609 12.5 3.307 1 95.56 192 GLY A CA 1
ATOM 1545 C C . GLY A 1 192 ? -26.688 12.578 4.516 1 95.56 192 GLY A C 1
ATOM 1546 O O . GLY A 1 192 ? -26.828 13.492 5.336 1 95.56 192 GLY A O 1
ATOM 1547 N N . LEU A 1 193 ? -25.891 11.594 4.641 1 95.69 193 LEU A N 1
ATOM 1548 C CA . LEU A 1 193 ? -25 11.531 5.789 1 95.69 193 LEU A CA 1
ATOM 1549 C C . LEU A 1 193 ? -23.594 11.969 5.402 1 95.69 193 LEU A C 1
ATOM 1551 O O . LEU A 1 193 ? -23.031 11.5 4.402 1 95.69 193 LEU A O 1
ATOM 1555 N N . ASP A 1 194 ? -23.031 12.891 6.168 1 94.44 194 ASP A N 1
ATOM 1556 C CA . ASP A 1 194 ? -21.672 13.398 5.938 1 94.44 194 ASP A CA 1
ATOM 1557 C C . ASP A 1 194 ? -20.75 13.07 7.113 1 94.44 194 ASP A C 1
ATOM 1559 O O . ASP A 1 194 ? -20.922 13.617 8.203 1 94.44 194 ASP A O 1
ATOM 1563 N N . ARG A 1 195 ? -19.766 12.312 6.816 1 94.5 195 ARG A N 1
ATOM 1564 C CA . ARG A 1 195 ? -18.828 11.914 7.867 1 94.5 195 ARG A CA 1
ATOM 1565 C C . ARG A 1 195 ? -17.844 13.039 8.18 1 94.5 195 ARG A C 1
ATOM 1567 O O . ARG A 1 195 ? -17.516 13.836 7.301 1 94.5 195 ARG A O 1
ATOM 1574 N N . ASN A 1 196 ? -17.453 13.094 9.43 1 95.69 196 ASN A N 1
ATOM 1575 C CA . ASN A 1 196 ? -16.359 13.961 9.844 1 95.69 196 ASN A CA 1
ATOM 1576 C C . ASN A 1 196 ? -15 13.305 9.586 1 95.69 196 ASN A C 1
ATOM 1578 O O . ASN A 1 196 ? -14.492 12.562 10.43 1 95.69 196 ASN A O 1
ATOM 1582 N N . ILE A 1 197 ? -14.367 13.656 8.477 1 96.94 197 ILE A N 1
ATOM 1583 C CA . ILE A 1 197 ? -13.141 12.984 8.07 1 96.94 197 ILE A CA 1
ATOM 1584 C C . ILE A 1 197 ? -11.945 13.648 8.75 1 96.94 197 ILE A C 1
ATOM 1586 O O . ILE A 1 197 ? -11.648 14.82 8.5 1 96.94 197 ILE A O 1
ATOM 1590 N N . LEU A 1 198 ? -11.25 12.938 9.57 1 98 198 LEU A N 1
ATOM 1591 C CA . LEU A 1 198 ? -10.047 13.406 10.258 1 98 198 LEU A CA 1
ATOM 1592 C C . LEU A 1 198 ? -8.812 13.18 9.398 1 98 198 LEU A C 1
ATOM 1594 O O . LEU A 1 198 ? -7.949 14.055 9.305 1 98 198 LEU A O 1
ATOM 1598 N N . ILE A 1 199 ? -8.719 12.008 8.82 1 98.38 199 ILE A N 1
ATOM 1599 C CA . ILE A 1 199 ? -7.578 11.594 8.008 1 98.38 199 ILE A CA 1
ATOM 1600 C C . ILE A 1 199 ? -8.062 10.852 6.766 1 98.38 199 ILE A C 1
ATOM 1602 O O . ILE A 1 199 ? -8.969 10.023 6.852 1 98.38 199 ILE A O 1
ATOM 1606 N N . ARG A 1 200 ? -7.531 11.188 5.625 1 97.44 200 ARG A N 1
ATOM 1607 C CA . ARG A 1 200 ? -7.711 10.414 4.398 1 97.44 200 ARG A CA 1
ATOM 1608 C C . ARG A 1 200 ? -6.434 9.664 4.031 1 97.44 200 ARG A C 1
ATOM 1610 O O . ARG A 1 200 ? -5.348 10.25 4.016 1 97.44 200 ARG A O 1
ATOM 1617 N N . LEU A 1 201 ? -6.594 8.383 3.836 1 97.62 201 LEU A N 1
ATOM 1618 C CA . LEU A 1 201 ? -5.488 7.539 3.395 1 97.62 201 LEU A CA 1
ATOM 1619 C C . LEU A 1 201 ? -5.66 7.137 1.935 1 97.62 201 LEU A C 1
ATOM 1621 O O . LEU A 1 201 ? -6.777 6.859 1.49 1 97.62 201 LEU A O 1
ATOM 1625 N N . PRO A 1 202 ? -4.523 7.016 1.21 1 95.06 202 PRO A N 1
ATOM 1626 C CA . PRO A 1 202 ? -4.621 6.688 -0.214 1 95.06 202 PRO A CA 1
ATOM 1627 C C . PRO A 1 202 ? -4.855 5.199 -0.461 1 95.06 202 PRO A C 1
ATOM 1629 O O . PRO A 1 202 ? -5.145 4.793 -1.59 1 95.06 202 PRO A O 1
ATOM 1632 N N . SER A 1 203 ? -4.633 4.359 0.503 1 94.38 203 SER A N 1
ATOM 1633 C CA . SER A 1 203 ? -4.766 2.906 0.441 1 94.38 203 SER A CA 1
ATOM 1634 C C . SER A 1 203 ? -4.957 2.309 1.832 1 94.38 203 SER A C 1
ATOM 1636 O O . SER A 1 203 ? -5.043 3.039 2.82 1 94.38 203 SER A O 1
ATOM 1638 N N . TYR A 1 204 ? -5.066 1.003 1.891 1 95.06 204 TYR A N 1
ATOM 1639 C CA . TYR A 1 204 ? -5.266 0.351 3.18 1 95.06 204 TYR A CA 1
ATOM 1640 C C . TYR A 1 204 ? -3.939 0.178 3.914 1 95.06 204 TYR A C 1
ATOM 1642 O O . TYR A 1 204 ? -3.902 -0.359 5.023 1 95.06 204 TYR A O 1
ATOM 1650 N N . LEU A 1 205 ? -2.871 0.651 3.312 1 93.44 205 LEU A N 1
ATOM 1651 C CA . LEU A 1 205 ? -1.556 0.585 3.939 1 93.44 205 LEU A CA 1
ATOM 1652 C C . LEU A 1 205 ? -1.568 1.269 5.305 1 93.44 205 LEU A C 1
ATOM 1654 O O . LEU A 1 205 ? -1.855 2.465 5.398 1 93.44 205 LEU A O 1
ATOM 1658 N N . GLY A 1 206 ? -1.377 0.602 6.355 1 93.44 206 GLY A N 1
ATOM 1659 C CA . GLY A 1 206 ? -1.192 1.146 7.691 1 93.44 206 GLY A CA 1
ATOM 1660 C C . GLY A 1 206 ? -2.492 1.57 8.352 1 93.44 206 GLY A C 1
ATOM 1661 O O . GLY A 1 206 ? -2.482 2.277 9.359 1 93.44 206 GLY A O 1
ATOM 1662 N N . VAL A 1 207 ? -3.633 1.197 7.836 1 95.75 207 VAL A N 1
ATOM 1663 C CA . VAL A 1 207 ? -4.918 1.666 8.344 1 95.75 207 VAL A CA 1
ATOM 1664 C C . VAL A 1 207 ? -5.074 1.251 9.805 1 95.75 207 VAL A C 1
ATOM 1666 O O . VAL A 1 207 ? -5.512 2.047 10.641 1 95.75 207 VAL A O 1
ATOM 1669 N N . GLY A 1 208 ? -4.699 0.045 10.141 1 95.06 208 GLY A N 1
ATOM 1670 C CA . GLY A 1 208 ? -4.797 -0.401 11.516 1 95.06 208 GLY A CA 1
ATOM 1671 C C . GLY A 1 208 ? -3.904 0.379 12.461 1 95.06 208 GLY A C 1
ATOM 1672 O O . GLY A 1 208 ? -4.297 0.685 13.594 1 95.06 208 GLY A O 1
ATOM 1673 N N . LEU A 1 209 ? -2.715 0.714 12.016 1 93.88 209 LEU A N 1
ATOM 1674 C CA . LEU A 1 209 ? -1.743 1.453 12.812 1 93.88 209 LEU A CA 1
ATOM 1675 C C . LEU A 1 209 ? -2.244 2.861 13.117 1 93.88 209 LEU A C 1
ATOM 1677 O O . LEU A 1 209 ? -2.117 3.344 14.242 1 93.88 209 LEU A O 1
ATOM 1681 N N . VAL A 1 210 ? -2.875 3.469 12.133 1 96.31 210 VAL A N 1
ATOM 1682 C CA . VAL A 1 210 ? -3.367 4.832 12.297 1 96.31 210 VAL A CA 1
ATOM 1683 C C . VAL A 1 210 ? -4.598 4.832 13.203 1 96.31 210 VAL A C 1
ATOM 1685 O O . VAL A 1 210 ? -4.707 5.66 14.109 1 96.31 210 VAL A O 1
ATOM 1688 N N . VAL A 1 211 ? -5.484 3.896 13.031 1 96.88 211 VAL A N 1
ATOM 1689 C CA . VAL A 1 211 ? -6.707 3.811 13.828 1 96.88 211 VAL A CA 1
ATOM 1690 C C . VAL A 1 211 ? -6.352 3.613 15.297 1 96.88 211 VAL A C 1
ATOM 1692 O O . VAL A 1 211 ? -6.953 4.234 16.172 1 96.88 211 VAL A O 1
ATOM 1695 N N . GLN A 1 212 ? -5.387 2.818 15.547 1 94.12 212 GLN A N 1
ATOM 1696 C CA . GLN A 1 212 ? -5.008 2.504 16.922 1 94.12 212 GLN A CA 1
ATOM 1697 C C . GLN A 1 212 ? -4.438 3.73 17.625 1 94.12 212 GLN A C 1
ATOM 1699 O O . GLN A 1 212 ? -4.504 3.832 18.859 1 94.12 212 GLN A O 1
ATOM 1704 N N . GLU A 1 213 ? -3.891 4.645 16.859 1 94.06 213 GLU A N 1
ATOM 1705 C CA . GLU A 1 213 ? -3.197 5.797 17.438 1 94.06 213 GLU A CA 1
ATOM 1706 C C . GLU A 1 213 ? -4.102 7.023 17.469 1 94.06 213 GLU A C 1
ATOM 1708 O O . GLU A 1 213 ? -3.654 8.117 17.812 1 94.06 213 GLU A O 1
ATOM 1713 N N . THR A 1 214 ? -5.359 6.844 17.078 1 95.25 214 THR A N 1
ATOM 1714 C CA . THR A 1 214 ? -6.32 7.941 17.078 1 95.25 214 THR A CA 1
ATOM 1715 C C . THR A 1 214 ? -7.605 7.539 17.797 1 95.25 214 THR A C 1
ATOM 1717 O O . THR A 1 214 ? -7.75 6.391 18.219 1 95.25 214 THR A O 1
ATOM 1720 N N . ASP A 1 215 ? -8.477 8.484 17.969 1 96.06 215 ASP A N 1
ATOM 1721 C CA . ASP A 1 215 ? -9.828 8.219 18.438 1 96.06 215 ASP A CA 1
ATOM 1722 C C . ASP A 1 215 ? -10.828 8.227 17.281 1 96.06 215 ASP A C 1
ATOM 1724 O O . ASP A 1 215 ? -11.992 8.594 17.469 1 96.06 215 ASP A O 1
ATOM 1728 N N . ALA A 1 216 ? -10.289 7.969 16.094 1 98 216 ALA A N 1
ATOM 1729 C CA . ALA A 1 216 ? -11.133 7.887 14.906 1 98 216 ALA A CA 1
ATOM 1730 C C . ALA A 1 216 ? -11.5 6.441 14.578 1 98 216 ALA A C 1
ATOM 1732 O O . ALA A 1 216 ? -10.875 5.512 15.102 1 98 216 ALA A O 1
ATOM 1733 N N . ILE A 1 217 ? -12.516 6.277 13.797 1 98.31 217 ILE A N 1
ATOM 1734 C CA . ILE A 1 217 ? -12.953 4.965 13.336 1 98.31 217 ILE A CA 1
ATOM 1735 C C . ILE A 1 217 ? -12.758 4.859 11.82 1 98.31 217 ILE A C 1
ATOM 1737 O O . ILE A 1 217 ? -12.602 5.875 11.141 1 98.31 217 ILE A O 1
ATOM 1741 N N . ALA A 1 218 ? -12.742 3.654 11.305 1 97.69 218 ALA A N 1
ATOM 1742 C CA . ALA A 1 218 ? -12.633 3.412 9.867 1 97.69 218 ALA A CA 1
ATOM 1743 C C . ALA A 1 218 ? -13.594 2.312 9.422 1 97.69 218 ALA A C 1
ATOM 1745 O O . ALA A 1 218 ? -13.758 1.305 10.117 1 97.69 218 ALA A O 1
ATOM 1746 N N . THR A 1 219 ? -14.266 2.525 8.344 1 96.81 219 THR A N 1
ATOM 1747 C CA . THR A 1 219 ? -15.078 1.502 7.699 1 96.81 219 THR A CA 1
ATOM 1748 C C . THR A 1 219 ? -14.25 0.69 6.711 1 96.81 219 THR A C 1
ATOM 1750 O O . THR A 1 219 ? -13.656 1.248 5.785 1 96.81 219 THR A O 1
ATOM 1753 N N . VAL A 1 220 ? -14.156 -0.646 6.957 1 96.25 220 VAL A N 1
ATOM 1754 C CA . VAL A 1 220 ? -13.289 -1.489 6.148 1 96.25 220 VAL A CA 1
ATOM 1755 C C . VAL A 1 220 ? -14.016 -2.777 5.773 1 96.25 220 VAL A C 1
ATOM 1757 O O . VAL A 1 220 ? -15.008 -3.143 6.402 1 96.25 220 VAL A O 1
ATOM 1760 N N . PRO A 1 221 ? -13.5 -3.482 4.723 1 96.06 221 PRO A N 1
ATOM 1761 C CA . PRO A 1 221 ? -14.055 -4.809 4.43 1 96.06 221 PRO A CA 1
ATOM 1762 C C . PRO A 1 221 ? -13.836 -5.801 5.566 1 96.06 221 PRO A C 1
ATOM 1764 O O . PRO A 1 221 ? -12.781 -5.801 6.203 1 96.06 221 PRO A O 1
ATOM 1767 N N . TYR A 1 222 ? -14.758 -6.719 5.781 1 96.44 222 TYR A N 1
ATOM 1768 C CA . TYR A 1 222 ? -14.797 -7.625 6.926 1 96.44 222 TYR A CA 1
ATOM 1769 C C . TYR A 1 222 ? -13.547 -8.492 6.977 1 96.44 222 TYR A C 1
ATOM 1771 O O . TYR A 1 222 ? -12.891 -8.578 8.016 1 96.44 222 TYR A O 1
ATOM 1779 N N . TYR A 1 223 ? -13.18 -9.07 5.883 1 96.12 223 TYR A N 1
ATOM 1780 C CA . TYR A 1 223 ? -12.07 -10.016 5.934 1 96.12 223 TYR A CA 1
ATOM 1781 C C . TYR A 1 223 ? -10.75 -9.289 6.18 1 96.12 223 TYR A C 1
ATOM 1783 O O . TYR A 1 223 ? -9.82 -9.859 6.762 1 96.12 223 TYR A O 1
ATOM 1791 N N . LEU A 1 224 ? -10.648 -8.039 5.715 1 95.88 224 LEU A N 1
ATOM 1792 C CA . LEU A 1 224 ? -9.484 -7.238 6.086 1 95.88 224 LEU A CA 1
ATOM 1793 C C . LEU A 1 224 ? -9.438 -7.008 7.594 1 95.88 224 LEU A C 1
ATOM 1795 O O . LEU A 1 224 ? -8.375 -7.094 8.211 1 95.88 224 LEU A O 1
ATOM 1799 N N . SER A 1 225 ? -10.602 -6.715 8.211 1 96.19 225 SER A N 1
ATOM 1800 C CA . SER A 1 225 ? -10.656 -6.473 9.648 1 96.19 225 SER A CA 1
ATOM 1801 C C . SER A 1 225 ? -10.125 -7.668 10.43 1 96.19 225 SER A C 1
ATOM 1803 O O . SER A 1 225 ? -9.5 -7.504 11.484 1 96.19 225 SER A O 1
ATOM 1805 N N . GLN A 1 226 ? -10.289 -8.883 9.922 1 94.5 226 GLN A N 1
ATOM 1806 C CA . GLN A 1 226 ? -9.82 -10.094 10.586 1 94.5 226 GLN A CA 1
ATOM 1807 C C . GLN A 1 226 ? -8.297 -10.164 10.586 1 94.5 226 GLN A C 1
ATOM 1809 O O . GLN A 1 226 ? -7.691 -10.641 11.547 1 94.5 226 GLN A O 1
ATOM 1814 N N . VAL A 1 227 ? -7.738 -9.648 9.516 1 92.62 227 VAL A N 1
ATOM 1815 C CA . VAL A 1 227 ? -6.285 -9.617 9.406 1 92.62 227 VAL A CA 1
ATOM 1816 C C . VAL A 1 227 ? -5.719 -8.578 10.375 1 92.62 227 VAL A C 1
ATOM 1818 O O . VAL A 1 227 ? -4.672 -8.805 10.984 1 92.62 227 VAL A O 1
ATOM 1821 N N . LEU A 1 228 ? -6.402 -7.496 10.5 1 90.75 228 LEU A N 1
ATOM 1822 C CA . LEU A 1 228 ? -5.93 -6.383 11.312 1 90.75 228 LEU A CA 1
ATOM 1823 C C . LEU A 1 228 ? -6.074 -6.695 12.797 1 90.75 228 LEU A C 1
ATOM 1825 O O . LEU A 1 228 ? -5.379 -6.109 13.633 1 90.75 228 LEU A O 1
ATOM 1829 N N . LEU A 1 229 ? -6.973 -7.602 13.188 1 81.81 229 LEU A N 1
ATOM 1830 C CA . LEU A 1 229 ? -7.277 -7.926 14.578 1 81.81 229 LEU A CA 1
ATOM 1831 C C . LEU A 1 229 ? -6.102 -8.641 15.234 1 81.81 229 LEU A C 1
ATOM 1833 O O . LEU A 1 229 ? -5.984 -8.656 16.469 1 81.81 229 LEU A O 1
ATOM 1837 N N . VAL A 1 230 ? -5.328 -9.281 14.406 1 67.81 230 VAL A N 1
ATOM 1838 C CA . VAL A 1 230 ? -4.168 -9.938 15 1 67.81 230 VAL A CA 1
ATOM 1839 C C . VAL A 1 230 ? -3.379 -8.93 15.836 1 67.81 230 VAL A C 1
ATOM 1841 O O . VAL A 1 230 ? -2.715 -9.305 16.797 1 67.81 230 VAL A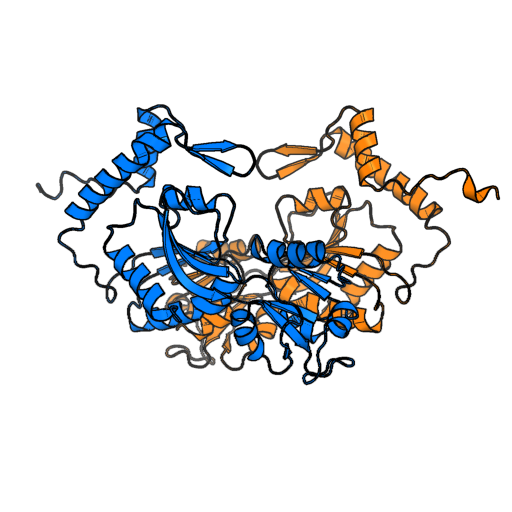 O 1
ATOM 1844 N N . ARG A 1 231 ? -3.66 -7.812 15.477 1 63.53 231 ARG A N 1
ATOM 1845 C CA . ARG A 1 231 ? -3.086 -6.754 16.297 1 63.53 231 ARG A CA 1
ATOM 1846 C C . ARG A 1 231 ? -3.891 -6.562 17.578 1 63.53 231 ARG A C 1
ATOM 1848 O O . ARG A 1 231 ? -5.113 -6.418 17.531 1 63.53 231 ARG A O 1
ATOM 1855 N N . GLU A 1 232 ? -3.521 -6.652 18.688 1 71.69 232 GLU A N 1
ATOM 1856 C CA . GLU A 1 232 ? -4.176 -6.758 19.984 1 71.69 232 GLU A CA 1
ATOM 1857 C C . GLU A 1 232 ? -4.824 -5.438 20.391 1 71.69 232 GLU A C 1
ATOM 1859 O O . GLU A 1 232 ? -5.609 -5.387 21.344 1 71.69 232 GLU A O 1
ATOM 1864 N N . ASN A 1 233 ? -4.762 -4.355 19.578 1 88.62 233 ASN A N 1
ATOM 1865 C CA . ASN A 1 233 ? -5.25 -3.08 20.078 1 88.62 233 ASN A CA 1
ATOM 1866 C C . ASN A 1 233 ? -6.406 -2.545 19.234 1 88.62 233 ASN A C 1
ATOM 1868 O O . ASN A 1 233 ? -6.762 -1.37 19.328 1 88.62 233 ASN A O 1
ATOM 1872 N N . LEU A 1 234 ? -7.082 -3.414 18.453 1 94.81 234 LEU A N 1
ATOM 1873 C CA . LEU A 1 234 ? -8.195 -2.994 17.625 1 94.81 234 LEU A CA 1
ATOM 1874 C C . LEU A 1 234 ? -9.453 -3.793 17.953 1 94.81 234 LEU A C 1
ATOM 1876 O O . LEU A 1 234 ? -9.367 -4.926 18.422 1 94.81 234 LEU A O 1
ATOM 1880 N N . GLN A 1 235 ? -10.57 -3.242 17.766 1 95.69 235 GLN A N 1
ATOM 1881 C CA . GLN A 1 235 ? -11.844 -3.951 17.844 1 95.69 235 GLN A CA 1
ATOM 1882 C C . GLN A 1 235 ? -12.664 -3.758 16.578 1 95.69 235 GLN A C 1
ATOM 1884 O O . GLN A 1 235 ? -12.477 -2.783 15.852 1 95.69 235 GLN A O 1
ATOM 1889 N N . ILE A 1 236 ? -13.531 -4.699 16.359 1 96.62 236 ILE A N 1
ATOM 1890 C CA . ILE A 1 236 ? -14.422 -4.684 15.203 1 96.62 236 ILE A CA 1
ATOM 1891 C C . ILE A 1 236 ? -15.852 -4.43 15.664 1 96.62 236 ILE A C 1
ATOM 1893 O O . ILE A 1 236 ? -16.344 -5.07 16.594 1 96.62 236 ILE A O 1
ATOM 1897 N N . LEU A 1 237 ? -16.484 -3.496 15.086 1 97.44 237 LEU A N 1
ATOM 1898 C CA . LEU A 1 237 ? -17.875 -3.16 15.344 1 97.44 237 LEU A CA 1
ATOM 1899 C C . LEU A 1 237 ? -18.734 -3.408 14.109 1 97.44 237 LEU A C 1
ATOM 1901 O O . LEU A 1 237 ? -18.312 -3.135 12.984 1 97.44 237 LEU A O 1
ATOM 1905 N N . PRO A 1 238 ? -19.953 -3.904 14.383 1 96.81 238 PRO A N 1
ATOM 1906 C CA . PRO A 1 238 ? -20.844 -3.994 13.227 1 96.81 238 PRO A CA 1
ATOM 1907 C C . PRO A 1 238 ? -21.172 -2.629 12.633 1 96.81 238 PRO A C 1
ATOM 1909 O O . PRO A 1 238 ? -21.375 -1.657 13.367 1 96.81 238 PRO A O 1
ATOM 1912 N N . ALA A 1 239 ? -21.125 -2.541 11.305 1 96.12 239 ALA A N 1
ATOM 1913 C CA . ALA A 1 239 ? -21.531 -1.282 10.688 1 96.12 239 ALA A CA 1
ATOM 1914 C C . ALA A 1 239 ? -22.984 -0.949 11.016 1 96.12 239 ALA A C 1
ATOM 1916 O O . ALA A 1 239 ? -23.859 -1.811 10.922 1 96.12 239 ALA A O 1
ATOM 1917 N N . PRO A 1 240 ? -23.219 0.255 11.375 1 95.38 240 PRO A N 1
ATOM 1918 C CA . PRO A 1 240 ? -24.578 0.609 11.758 1 95.38 240 PRO A CA 1
ATOM 1919 C C . PRO A 1 240 ? -25.469 0.95 10.555 1 95.38 240 PRO A C 1
ATOM 1921 O O . PRO A 1 240 ? -26.609 1.383 10.727 1 95.38 240 PRO A O 1
ATOM 1924 N N . LEU A 1 241 ? -24.969 0.855 9.398 1 93.81 241 LEU A N 1
ATOM 1925 C CA . LEU A 1 241 ? -25.656 1.04 8.133 1 93.81 241 LEU A CA 1
ATOM 1926 C C . LEU A 1 241 ? -25.547 -0.209 7.262 1 93.81 241 LEU A C 1
ATOM 1928 O O . LEU A 1 241 ? -24.578 -0.953 7.363 1 93.81 241 LEU A O 1
ATOM 1932 N N . ASP A 1 242 ? -26.547 -0.339 6.422 1 91.5 242 ASP A N 1
ATOM 1933 C CA . ASP A 1 242 ? -26.516 -1.449 5.477 1 91.5 242 ASP A CA 1
ATOM 1934 C C . ASP A 1 242 ? -25.734 -1.073 4.219 1 91.5 242 ASP A C 1
ATOM 1936 O O . ASP A 1 242 ? -26.312 -0.81 3.17 1 91.5 242 ASP A O 1
ATOM 1940 N N . PHE A 1 243 ? -24.453 -1.087 4.355 1 93.5 243 PHE A N 1
ATOM 1941 C CA . PHE A 1 243 ? -23.625 -0.855 3.176 1 93.5 243 PHE A CA 1
ATOM 1942 C C . PHE A 1 243 ? -23.812 -1.974 2.158 1 93.5 243 PHE A C 1
ATOM 1944 O O . PHE A 1 243 ? -24.094 -3.115 2.525 1 93.5 243 PHE A O 1
ATOM 1951 N N . PRO A 1 244 ? -23.641 -1.628 0.896 1 91.12 244 PRO A N 1
ATOM 1952 C CA . PRO A 1 244 ? -23.75 -2.676 -0.12 1 91.12 244 PRO A CA 1
ATOM 1953 C C . PRO A 1 244 ? -22.688 -3.758 0.019 1 91.12 244 PRO A C 1
ATOM 1955 O O . PRO A 1 244 ? -21.562 -3.469 0.429 1 91.12 244 PRO A O 1
ATOM 1958 N N . THR A 1 245 ? -23.078 -4.969 -0.279 1 94 245 THR A N 1
ATOM 1959 C CA . THR A 1 245 ? -22.125 -6.066 -0.377 1 94 245 THR A CA 1
ATOM 1960 C C . THR A 1 245 ? -21.609 -6.199 -1.804 1 94 245 THR A C 1
ATOM 1962 O O . THR A 1 245 ? -22.141 -5.59 -2.729 1 94 245 THR A O 1
ATOM 1965 N N . TYR A 1 246 ? -20.484 -6.852 -1.954 1 93.19 246 TYR A N 1
ATOM 1966 C CA . TYR A 1 246 ? -19.922 -7.078 -3.283 1 93.19 246 TYR A CA 1
ATOM 1967 C C . TYR A 1 246 ? -19.188 -8.414 -3.346 1 93.19 246 TYR A C 1
ATOM 1969 O O . TYR A 1 246 ? -18.828 -8.984 -2.312 1 93.19 246 TYR A O 1
ATOM 1977 N N . ASP A 1 247 ? -18.969 -8.883 -4.496 1 94.25 247 ASP A N 1
ATOM 1978 C CA . ASP A 1 247 ? -18.312 -10.172 -4.715 1 94.25 247 ASP A CA 1
ATOM 1979 C C . ASP A 1 247 ? -16.812 -10 -4.988 1 94.25 247 ASP A C 1
ATOM 1981 O O . ASP A 1 247 ? -16.438 -9.195 -5.836 1 94.25 247 ASP A O 1
ATOM 1985 N N . VAL A 1 248 ? -16.078 -10.711 -4.23 1 96.69 248 VAL A N 1
ATOM 1986 C CA . VAL A 1 248 ? -14.656 -10.844 -4.559 1 96.69 248 VAL A CA 1
ATOM 1987 C C . VAL A 1 248 ? -14.461 -12.031 -5.508 1 96.69 248 VAL A C 1
ATOM 1989 O O . VAL A 1 248 ? -14.891 -13.148 -5.215 1 96.69 248 VAL A O 1
ATOM 1992 N N . LYS A 1 249 ? -13.828 -11.703 -6.629 1 97.38 249 LYS A N 1
ATOM 1993 C CA . LYS A 1 249 ? -13.734 -12.695 -7.691 1 97.38 249 LYS A CA 1
ATOM 1994 C C . LYS A 1 249 ? -12.305 -12.797 -8.227 1 97.38 249 LYS A C 1
ATOM 1996 O O . LYS A 1 249 ? -11.469 -11.938 -7.941 1 97.38 249 LYS A O 1
ATOM 2001 N N . GLN A 1 250 ? -12.07 -13.906 -8.875 1 98.31 250 GLN A N 1
ATOM 2002 C CA . GLN A 1 250 ? -10.953 -13.945 -9.812 1 98.31 250 GLN A CA 1
ATOM 2003 C C . GLN A 1 250 ? -11.422 -13.742 -11.25 1 98.31 250 GLN A C 1
ATOM 2005 O O . GLN A 1 250 ? -12.508 -14.18 -11.617 1 98.31 250 GLN A O 1
ATOM 2010 N N . HIS A 1 251 ? -10.594 -13.023 -12.016 1 97.44 251 HIS A N 1
ATOM 2011 C CA . HIS A 1 251 ? -10.836 -12.703 -13.422 1 97.44 251 HIS A CA 1
ATOM 2012 C C . HIS A 1 251 ? -9.656 -13.102 -14.289 1 97.44 251 HIS A C 1
ATOM 2014 O O . HIS A 1 251 ? -8.5 -12.898 -13.906 1 97.44 251 HIS A O 1
ATOM 2020 N N . TRP A 1 252 ? -9.938 -13.688 -15.375 1 94.5 252 TRP A N 1
ATOM 2021 C CA . TRP A 1 252 ? -8.867 -13.969 -16.328 1 94.5 252 TRP A CA 1
ATOM 2022 C C . TRP A 1 252 ? -9.344 -13.766 -17.75 1 94.5 252 TRP A C 1
ATOM 2024 O O . TRP A 1 252 ? -10.539 -13.891 -18.047 1 94.5 252 TRP A O 1
ATOM 2034 N N . HIS A 1 253 ? -8.422 -13.352 -18.562 1 89.06 253 HIS A N 1
ATOM 2035 C CA . HIS A 1 253 ? -8.742 -13.109 -19.969 1 89.06 253 HIS A CA 1
ATOM 2036 C C . HIS A 1 253 ? -9.008 -14.422 -20.703 1 89.06 253 HIS A C 1
ATOM 2038 O O . HIS A 1 253 ? -8.398 -15.445 -20.406 1 89.06 253 HIS A O 1
ATOM 2044 N N . MET A 1 254 ? -9.766 -14.422 -21.719 1 80.31 254 MET A N 1
ATOM 2045 C CA . MET A 1 254 ? -10.18 -15.602 -22.469 1 80.31 254 MET A CA 1
ATOM 2046 C C . MET A 1 254 ? -8.977 -16.281 -23.125 1 80.31 254 MET A C 1
ATOM 2048 O O . MET A 1 254 ? -8.977 -17.5 -23.312 1 80.31 254 MET A O 1
ATOM 2052 N N . SER A 1 255 ? -7.93 -15.484 -23.391 1 75.69 255 SER A N 1
ATOM 2053 C CA . SER A 1 255 ? -6.754 -16.016 -24.078 1 75.69 255 SER A CA 1
ATOM 2054 C C . SER A 1 255 ? -6.035 -17.047 -23.219 1 75.69 255 SER A C 1
ATOM 2056 O O . SER A 1 255 ? -5.285 -17.875 -23.75 1 75.69 255 SER A O 1
ATOM 2058 N N . CYS A 1 256 ? -6.312 -17.078 -21.922 1 81.81 256 CYS A N 1
ATOM 2059 C CA . CYS A 1 256 ? -5.586 -18 -21.062 1 81.81 256 CYS A CA 1
ATOM 2060 C C . CYS A 1 256 ? -6.512 -19.062 -20.484 1 81.81 256 CYS A C 1
ATOM 2062 O O . CYS A 1 256 ? -6.105 -19.859 -19.641 1 81.81 256 CYS A O 1
ATOM 2064 N N . HIS A 1 257 ? -7.672 -19.172 -21.016 1 81.75 257 HIS A N 1
ATOM 2065 C CA . HIS A 1 257 ? -8.703 -20.031 -20.438 1 81.75 257 HIS A CA 1
ATOM 2066 C C . HIS A 1 257 ? -8.312 -21.5 -20.531 1 81.75 257 HIS A C 1
ATOM 2068 O O . HIS A 1 257 ? -8.602 -22.297 -19.641 1 81.75 257 HIS A O 1
ATOM 2074 N N . HIS A 1 258 ? -7.586 -21.875 -21.547 1 77.44 258 HIS A N 1
ATOM 2075 C CA . HIS A 1 258 ? -7.391 -23.297 -21.797 1 77.44 258 HIS A CA 1
ATOM 2076 C C . HIS A 1 258 ? -5.977 -23.734 -21.422 1 77.44 258 HIS A C 1
ATOM 2078 O O . HIS A 1 258 ? -5.641 -24.906 -21.516 1 77.44 258 HIS A O 1
ATOM 2084 N N . LYS A 1 259 ? -5.156 -22.75 -21 1 79.75 259 LYS A N 1
ATOM 2085 C CA . LYS A 1 259 ? -3.805 -23.109 -20.578 1 79.75 259 LYS A CA 1
ATOM 2086 C C . LYS A 1 259 ? -3.83 -23.938 -19.297 1 79.75 259 LYS A C 1
ATOM 2088 O O . LYS A 1 259 ? -4.434 -23.531 -18.297 1 79.75 259 LYS A O 1
ATOM 2093 N N . SER A 1 260 ? -3.186 -25.078 -19.359 1 86.31 260 SER A N 1
ATOM 2094 C CA . SER A 1 260 ? -3.24 -26.047 -18.266 1 86.31 260 SER A CA 1
ATOM 2095 C C . SER A 1 260 ? -2.705 -25.438 -16.969 1 86.31 260 SER A C 1
ATOM 2097 O O . SER A 1 260 ? -3.279 -25.641 -15.898 1 86.31 260 SER A O 1
ATOM 2099 N N . SER A 1 261 ? -1.551 -24.766 -17.031 1 92.69 261 SER A N 1
ATOM 2100 C CA . SER A 1 261 ? -0.972 -24.141 -15.852 1 92.69 261 SER A CA 1
ATOM 2101 C C . SER A 1 261 ? -1.921 -23.109 -15.25 1 92.69 261 SER A C 1
ATOM 2103 O O . SER A 1 261 ? -2.068 -23.031 -14.031 1 92.69 261 SER A O 1
ATOM 2105 N N . HIS A 1 262 ? -2.633 -22.391 -16.109 1 92.94 262 HIS A N 1
ATOM 2106 C CA . HIS A 1 262 ? -3.582 -21.375 -15.648 1 92.94 262 HIS A CA 1
ATOM 2107 C C . HIS A 1 262 ? -4.82 -22.031 -15.039 1 92.94 262 HIS A C 1
ATOM 2109 O O . HIS A 1 262 ? -5.352 -21.531 -14.039 1 92.94 262 HIS A O 1
ATOM 2115 N N . LYS A 1 263 ? -5.289 -23.078 -15.664 1 92.06 263 LYS A N 1
ATOM 2116 C CA . LYS A 1 263 ? -6.41 -23.828 -15.086 1 92.06 263 LYS A CA 1
ATOM 2117 C C . LYS A 1 263 ? -6.086 -24.297 -13.68 1 92.06 263 LYS A C 1
ATOM 2119 O O . LYS A 1 263 ? -6.891 -24.125 -12.758 1 92.06 263 LYS A O 1
ATOM 2124 N N . TRP A 1 264 ? -4.902 -24.875 -13.57 1 95.81 264 TRP A N 1
ATOM 2125 C CA . TRP A 1 264 ? -4.469 -25.344 -12.25 1 95.81 264 TRP A CA 1
ATOM 2126 C C . TRP A 1 264 ? -4.449 -24.188 -11.25 1 95.81 264 TRP A C 1
ATOM 2128 O O . TRP A 1 264 ? -4.953 -24.312 -10.133 1 95.81 264 TRP A O 1
ATOM 2138 N N . PHE A 1 265 ? -3.877 -23.078 -11.688 1 97.81 265 PHE A N 1
ATOM 2139 C CA . PHE A 1 265 ? -3.697 -21.953 -10.789 1 97.81 265 PHE A CA 1
ATOM 2140 C C . PHE A 1 265 ? -5.043 -21.375 -10.367 1 97.81 265 PHE A C 1
ATOM 2142 O O . PHE A 1 265 ? -5.266 -21.109 -9.188 1 97.81 265 PHE A O 1
ATOM 2149 N N . ARG A 1 266 ? -5.957 -21.188 -11.281 1 97.62 266 ARG A N 1
ATOM 2150 C CA . ARG A 1 266 ? -7.293 -20.688 -10.984 1 97.62 266 ARG A CA 1
ATOM 2151 C C . ARG A 1 266 ? -8.039 -21.641 -10.062 1 97.62 266 ARG A C 1
ATOM 2153 O O . ARG A 1 266 ? -8.75 -21.203 -9.156 1 97.62 266 ARG A O 1
ATOM 2160 N N . GLN A 1 267 ? -7.922 -22.891 -10.32 1 97.31 267 GLN A N 1
ATOM 2161 C CA . GLN A 1 267 ? -8.578 -23.875 -9.477 1 97.31 267 GLN A CA 1
ATOM 2162 C C . GLN A 1 267 ? -8.016 -23.859 -8.062 1 97.31 267 GLN A C 1
ATOM 2164 O O . GLN A 1 267 ? -8.766 -23.969 -7.086 1 97.31 267 GLN A O 1
ATOM 2169 N N . THR A 1 268 ? -6.719 -23.734 -7.992 1 98.44 268 THR A N 1
ATOM 2170 C CA . THR A 1 268 ? -6.07 -23.609 -6.691 1 98.44 268 THR A CA 1
ATOM 2171 C C . THR A 1 268 ? -6.609 -22.406 -5.93 1 98.44 268 THR A C 1
ATOM 2173 O O . THR A 1 268 ? -7.004 -22.531 -4.766 1 98.44 268 THR A O 1
ATOM 2176 N N . CYS A 1 269 ? -6.656 -21.25 -6.551 1 98.69 269 CYS A N 1
ATOM 2177 C CA . CYS A 1 269 ? -7.172 -20.031 -5.918 1 98.69 269 CYS A CA 1
ATOM 2178 C C . CYS A 1 269 ? -8.617 -20.219 -5.473 1 98.69 269 CYS A C 1
ATOM 2180 O O . CYS A 1 269 ? -8.977 -19.844 -4.355 1 98.69 269 CYS A O 1
ATOM 2182 N N . TYR A 1 270 ? -9.359 -20.828 -6.324 1 98.25 270 TYR A N 1
ATOM 2183 C CA . TYR A 1 270 ? -10.766 -21.031 -6 1 98.25 270 TYR A CA 1
ATOM 2184 C C . TYR A 1 270 ? -10.922 -21.906 -4.77 1 98.25 270 TYR A C 1
ATOM 2186 O O . TYR A 1 270 ? -11.664 -21.578 -3.846 1 98.25 270 TYR A O 1
ATOM 2194 N N . GLU A 1 271 ? -10.258 -23.031 -4.719 1 98.19 271 GLU A N 1
ATOM 2195 C CA . GLU A 1 271 ? -10.375 -23.969 -3.607 1 98.19 271 GLU A CA 1
ATOM 2196 C C . GLU A 1 271 ? -9.891 -23.344 -2.301 1 98.19 271 GLU A C 1
ATOM 2198 O O . GLU A 1 271 ? -10.445 -23.609 -1.234 1 98.19 271 GLU A O 1
ATOM 2203 N N . LEU A 1 272 ? -8.906 -22.5 -2.373 1 98.38 272 LEU A N 1
ATOM 2204 C CA . LEU A 1 272 ? -8.32 -21.875 -1.191 1 98.38 272 LEU A CA 1
ATOM 2205 C C . LEU A 1 272 ? -9.234 -20.781 -0.647 1 98.38 272 LEU A C 1
ATOM 2207 O O . LEU A 1 272 ? -9.32 -20.594 0.568 1 98.38 272 LEU A O 1
ATOM 2211 N N . PHE A 1 273 ? -9.906 -20.047 -1.572 1 98.31 273 PHE A N 1
ATOM 2212 C CA . PHE A 1 273 ? -10.469 -18.766 -1.141 1 98.31 273 PHE A CA 1
ATOM 2213 C C . PHE A 1 273 ? -11.992 -18.844 -1.087 1 98.31 273 PHE A C 1
ATOM 2215 O O . PHE A 1 273 ? -12.641 -17.969 -0.496 1 98.31 273 PHE A O 1
ATOM 2222 N N . LYS A 1 274 ? -12.602 -19.828 -1.688 1 96.31 274 LYS A N 1
ATOM 2223 C CA . LYS A 1 274 ? -14.062 -19.922 -1.702 1 96.31 274 LYS A CA 1
ATOM 2224 C C . LYS A 1 274 ? -14.617 -20.047 -0.287 1 96.31 274 LYS A C 1
ATOM 2226 O O . LYS A 1 274 ? -14.016 -20.703 0.566 1 96.31 274 LYS A O 1
ATOM 2231 N N . VAL A 1 275 ? -15.672 -19.312 0.009 1 91.88 275 VAL A N 1
ATOM 2232 C CA . VAL A 1 275 ? -16.391 -19.406 1.276 1 91.88 275 VAL A CA 1
ATOM 2233 C C . VAL A 1 275 ? -17.828 -19.859 1.025 1 91.88 275 VAL A C 1
ATOM 2235 O O . VAL A 1 275 ? -18.469 -19.391 0.08 1 91.88 275 VAL A O 1
ATOM 2238 N N . MET B 1 1 ? -17.688 47.656 9.469 1 22.91 1 MET B N 1
ATOM 2239 C CA . MET B 1 1 ? -18.531 47.812 8.289 1 22.91 1 MET B CA 1
ATOM 2240 C C . MET B 1 1 ? -17.703 47.719 7.012 1 22.91 1 MET B C 1
ATOM 2242 O O . MET B 1 1 ? -18.219 47.375 5.953 1 22.91 1 MET B O 1
ATOM 2246 N N . ALA B 1 2 ? -16.594 48.5 6.891 1 25.78 2 ALA B N 1
ATOM 2247 C CA . ALA B 1 2 ? -15.57 48.562 5.852 1 25.78 2 ALA B CA 1
ATOM 2248 C C . ALA B 1 2 ? -14.984 47.188 5.551 1 25.78 2 ALA B C 1
ATOM 2250 O O . ALA B 1 2 ? -14.359 47 4.508 1 25.78 2 ALA B O 1
ATOM 2251 N N . ALA B 1 3 ? -14.742 46.281 6.555 1 31.72 3 ALA B N 1
ATOM 2252 C CA . ALA B 1 3 ? -14.195 44.906 6.477 1 31.72 3 ALA B CA 1
ATOM 2253 C C . ALA B 1 3 ? -14.992 44.062 5.492 1 31.72 3 ALA B C 1
ATOM 2255 O O . ALA B 1 3 ? -14.539 43 5.09 1 31.72 3 ALA B O 1
ATOM 2256 N N . ASP B 1 4 ? -16.266 44.312 5.297 1 29.48 4 ASP B N 1
ATOM 2257 C CA . ASP B 1 4 ? -17.219 43.531 4.496 1 29.48 4 ASP B CA 1
ATOM 2258 C C . ASP B 1 4 ? -16.875 43.625 3.012 1 29.48 4 ASP B C 1
ATOM 2260 O O . ASP B 1 4 ? -17.531 43 2.18 1 29.48 4 ASP B O 1
ATOM 2264 N N . ALA B 1 5 ? -16.422 44.781 2.457 1 29.45 5 ALA B N 1
ATOM 2265 C CA . ALA B 1 5 ? -16.406 45.094 1.029 1 29.45 5 ALA B CA 1
ATOM 2266 C C . ALA B 1 5 ? -15.406 44.188 0.29 1 29.45 5 ALA B C 1
ATOM 2268 O O . ALA B 1 5 ? -15.609 43.875 -0.885 1 29.45 5 ALA B O 1
ATOM 2269 N N . ILE B 1 6 ? -14.062 44.312 0.636 1 29.83 6 ILE B N 1
ATOM 2270 C CA . ILE B 1 6 ? -13.164 43.625 -0.284 1 29.83 6 ILE B CA 1
ATOM 2271 C C . ILE B 1 6 ? -13.289 42.125 -0.098 1 29.83 6 ILE B C 1
ATOM 2273 O O . ILE B 1 6 ? -12.852 41.562 0.917 1 29.83 6 ILE B O 1
ATOM 2277 N N . GLY B 1 7 ? -14.344 41.5 -0.251 1 31.17 7 GLY B N 1
ATOM 2278 C CA . GLY B 1 7 ? -14.719 40.094 -0.303 1 31.17 7 GLY B CA 1
ATOM 2279 C C . GLY B 1 7 ? -13.672 39.219 -0.98 1 31.17 7 GLY B C 1
ATOM 2280 O O . GLY B 1 7 ? -14 38.375 -1.811 1 31.17 7 GLY B O 1
ATOM 2281 N N . LEU B 1 8 ? -12.43 39.812 -1.126 1 31.16 8 LEU B N 1
ATOM 2282 C CA . LEU B 1 8 ? -11.469 38.906 -1.762 1 31.16 8 LEU B CA 1
ATOM 2283 C C . LEU B 1 8 ? -11.484 37.531 -1.095 1 31.16 8 LEU B C 1
ATOM 2285 O O . LEU B 1 8 ? -11.195 37.406 0.098 1 31.16 8 LEU B O 1
ATOM 2289 N N . THR B 1 9 ? -12.492 36.75 -1.298 1 31.72 9 THR B N 1
ATOM 2290 C CA . THR B 1 9 ? -12.352 35.344 -1.042 1 31.72 9 THR B CA 1
ATOM 2291 C C . THR B 1 9 ? -10.922 34.875 -1.326 1 31.72 9 THR B C 1
ATOM 2293 O O . THR B 1 9 ? -10.273 35.375 -2.244 1 31.72 9 THR B O 1
ATOM 2296 N N . GLN B 1 10 ? -10.195 34.5 -0.282 1 34.44 10 GLN B N 1
ATOM 2297 C CA . GLN B 1 10 ? -8.852 33.969 -0.386 1 34.44 10 GLN B CA 1
ATOM 2298 C C . GLN B 1 10 ? -8.695 33.125 -1.657 1 34.44 10 GLN B C 1
ATOM 2300 O O . GLN B 1 10 ? -9.328 32.062 -1.803 1 34.44 10 GLN B O 1
ATOM 2305 N N . PRO B 1 11 ? -8.492 33.688 -2.877 1 37.94 11 PRO B N 1
ATOM 2306 C CA . PRO B 1 11 ? -8.234 32.875 -4.066 1 37.94 11 PRO B CA 1
ATOM 2307 C C . PRO B 1 11 ? -7.293 31.688 -3.791 1 37.94 11 PRO B C 1
ATOM 2309 O O . PRO B 1 11 ? -6.277 31.859 -3.115 1 37.94 11 PRO B O 1
ATOM 2312 N N . SER B 1 12 ? -7.812 30.5 -3.666 1 41 12 SER B N 1
ATOM 2313 C CA . SER B 1 12 ? -6.934 29.328 -3.604 1 41 12 SER B CA 1
ATOM 2314 C C . SER B 1 12 ? -5.801 29.438 -4.617 1 41 12 SER B C 1
ATOM 2316 O O . SER B 1 12 ? -5.898 30.203 -5.59 1 41 12 SER B O 1
ATOM 2318 N N . VAL B 1 13 ? -4.598 29.219 -4.16 1 44.28 13 VAL B N 1
ATOM 2319 C CA . VAL B 1 13 ? -3.42 29.125 -5.016 1 44.28 13 VAL B CA 1
ATOM 2320 C C . VAL B 1 13 ? -3.822 28.609 -6.398 1 44.28 13 VAL B C 1
ATOM 2322 O O . VAL B 1 13 ? -3.312 29.078 -7.418 1 44.28 13 VAL B O 1
ATOM 2325 N N . SER B 1 14 ? -4.836 27.828 -6.336 1 44.03 14 SER B N 1
ATOM 2326 C CA . SER B 1 14 ? -5.301 27.297 -7.613 1 44.03 14 SER B CA 1
ATOM 2327 C C . SER B 1 14 ? -5.898 28.391 -8.484 1 44.03 14 SER B C 1
ATOM 2329 O O . SER B 1 14 ? -5.652 28.438 -9.695 1 44.03 14 SER B O 1
ATOM 2331 N N . ASN B 1 15 ? -6.602 29.266 -7.898 1 50.09 15 ASN B N 1
ATOM 2332 C CA . ASN B 1 15 ? -7.184 30.375 -8.648 1 50.09 15 ASN B CA 1
ATOM 2333 C C . ASN B 1 15 ? -6.109 31.328 -9.164 1 50.09 15 ASN B C 1
ATOM 2335 O O . ASN B 1 15 ? -6.207 31.828 -10.281 1 50.09 15 ASN B O 1
ATOM 2339 N N . GLY B 1 16 ? -5.152 31.531 -8.375 1 52.69 16 GLY B N 1
ATOM 2340 C CA . GLY B 1 16 ? -4.023 32.344 -8.781 1 52.69 16 GLY B CA 1
ATOM 2341 C C . GLY B 1 16 ? -3.271 31.781 -9.969 1 52.69 16 GLY B C 1
ATOM 2342 O O . GLY B 1 16 ? -2.947 32.5 -10.914 1 52.69 16 GLY B O 1
ATOM 2343 N N . LEU B 1 17 ? -3.145 30.484 -9.93 1 54.12 17 LEU B N 1
ATOM 2344 C CA . LEU B 1 17 ? -2.426 29.844 -11.023 1 54.12 17 LEU B CA 1
ATOM 2345 C C . LEU B 1 17 ? -3.219 29.938 -12.328 1 54.12 17 LEU B C 1
ATOM 2347 O O . LEU B 1 17 ? -2.645 30.156 -13.391 1 54.12 17 LEU B O 1
ATOM 2351 N N . ASN B 1 18 ? -4.43 29.734 -12.141 1 55.94 18 ASN B N 1
ATOM 2352 C CA . ASN B 1 18 ? -5.281 29.875 -13.312 1 55.94 18 ASN B CA 1
ATOM 2353 C C . ASN B 1 18 ? -5.238 31.297 -13.875 1 55.94 18 ASN B C 1
ATOM 2355 O O . ASN B 1 18 ? -5.195 31.484 -15.094 1 55.94 18 ASN B O 1
ATOM 2359 N N . LYS B 1 19 ? -5.312 32.219 -13.055 1 57.81 19 LYS B N 1
ATOM 2360 C CA . LYS B 1 19 ? -5.227 33.594 -13.492 1 57.81 19 LYS B CA 1
ATOM 2361 C C . LYS B 1 19 ? -3.891 33.875 -14.172 1 57.81 19 LYS B C 1
ATOM 2363 O O . LYS B 1 19 ? -3.834 34.594 -15.172 1 57.81 19 LYS B O 1
ATOM 2368 N N . ILE B 1 20 ? -2.951 33.281 -13.648 1 62.28 20 ILE B N 1
ATOM 2369 C CA . ILE B 1 20 ? -1.621 33.469 -14.227 1 62.28 20 ILE B CA 1
ATOM 2370 C C . ILE B 1 20 ? -1.544 32.75 -15.578 1 62.28 20 ILE B C 1
ATOM 2372 O O . ILE B 1 20 ? -1.023 33.344 -16.547 1 62.28 20 ILE B O 1
ATOM 2376 N N . ARG B 1 21 ? -2.047 31.594 -15.555 1 61.56 21 ARG B N 1
ATOM 2377 C CA . ARG B 1 21 ? -2.096 30.859 -16.812 1 61.56 21 ARG B CA 1
ATOM 2378 C C . ARG B 1 21 ? -2.809 31.672 -17.891 1 61.56 21 ARG B C 1
ATOM 2380 O O . ARG B 1 21 ? -2.324 31.766 -19.016 1 61.56 21 ARG B O 1
ATOM 2387 N N . GLN B 1 22 ? -3.896 32.219 -17.547 1 61.53 22 GLN B N 1
ATOM 2388 C CA . GLN B 1 22 ? -4.699 33 -18.469 1 61.53 22 GLN B CA 1
ATOM 2389 C C . GLN B 1 22 ? -3.992 34.281 -18.859 1 61.53 22 GLN B C 1
ATOM 2391 O O . GLN B 1 22 ? -3.984 34.688 -20.031 1 61.53 22 GLN B O 1
ATOM 2396 N N . HIS B 1 23 ? -3.469 34.875 -17.969 1 60.59 23 HIS B N 1
ATOM 2397 C CA . HIS B 1 23 ? -2.816 36.156 -18.188 1 60.59 23 HIS B CA 1
ATOM 2398 C C . HIS B 1 23 ? -1.594 36.031 -19.078 1 60.59 23 HIS B C 1
ATOM 2400 O O . HIS B 1 23 ? -1.369 36.844 -19.969 1 60.59 23 HIS B O 1
ATOM 2406 N N . PHE B 1 24 ? -0.957 34.969 -18.891 1 63.66 24 PHE B N 1
ATOM 2407 C CA . PHE B 1 24 ? 0.287 34.812 -19.625 1 63.66 24 PHE B CA 1
ATOM 2408 C C . PHE B 1 24 ? 0.1 33.844 -20.812 1 63.66 24 PHE B C 1
ATOM 2410 O O . PHE B 1 24 ? 1.026 33.625 -21.594 1 63.66 24 PHE B O 1
ATOM 2417 N N . ASN B 1 25 ? -1.173 33.344 -20.906 1 67.81 25 ASN B N 1
ATOM 2418 C CA . ASN B 1 25 ? -1.451 32.344 -21.938 1 67.81 25 ASN B CA 1
ATOM 2419 C C . ASN B 1 25 ? -0.394 31.25 -21.953 1 67.81 25 ASN B C 1
ATOM 2421 O O . ASN B 1 25 ? 0.161 30.922 -23 1 67.81 25 ASN B O 1
ATOM 2425 N N . ASP B 1 26 ? 0.113 30.906 -20.812 1 64.81 26 ASP B N 1
ATOM 2426 C CA . ASP B 1 26 ? 1.095 29.859 -20.547 1 64.81 26 ASP B CA 1
ATOM 2427 C C . ASP B 1 26 ? 0.519 28.781 -19.625 1 64.81 26 ASP B C 1
ATOM 2429 O O . ASP B 1 26 ? -0.075 29.094 -18.594 1 64.81 26 ASP B O 1
ATOM 2433 N N . PRO B 1 27 ? 0.639 27.516 -20.141 1 67.75 27 PRO B N 1
ATOM 2434 C CA . PRO B 1 27 ? 0.081 26.453 -19.297 1 67.75 27 PRO B CA 1
ATOM 2435 C C . PRO B 1 27 ? 0.822 26.297 -17.969 1 67.75 27 PRO B C 1
ATOM 2437 O O . PRO B 1 27 ? 0.334 25.609 -17.062 1 67.75 27 PRO B O 1
ATOM 2440 N N . LEU B 1 28 ? 1.932 27.016 -17.766 1 66.62 28 LEU B N 1
ATOM 2441 C CA . LEU B 1 28 ? 2.828 27.016 -16.625 1 66.62 28 LEU B CA 1
ATOM 2442 C C . LEU B 1 28 ? 3.455 25.641 -16.406 1 66.62 28 LEU B C 1
ATOM 2444 O O . LEU B 1 28 ? 4.637 25.547 -16.078 1 66.62 28 LEU B O 1
ATOM 2448 N N . PHE B 1 29 ? 2.684 24.594 -16.766 1 66.62 29 PHE B N 1
ATOM 2449 C CA . PHE B 1 29 ? 3.217 23.234 -16.719 1 66.62 29 PHE B CA 1
ATOM 2450 C C . PHE B 1 29 ? 2.793 22.453 -17.953 1 66.62 29 PHE B C 1
ATOM 2452 O O . PHE B 1 29 ? 1.662 22.578 -18.422 1 66.62 29 PHE B O 1
ATOM 2459 N N . ILE B 1 30 ? 3.797 21.781 -18.5 1 65.56 30 ILE B N 1
ATOM 2460 C CA . ILE B 1 30 ? 3.512 20.922 -19.641 1 65.56 30 ILE B CA 1
ATOM 2461 C C . ILE B 1 30 ? 3.9 19.484 -19.312 1 65.56 30 ILE B C 1
ATOM 2463 O O . ILE B 1 30 ? 4.84 19.25 -18.547 1 65.56 30 ILE B O 1
ATOM 2467 N N . ARG B 1 31 ? 3.055 18.578 -19.656 1 59.97 31 ARG B N 1
ATOM 2468 C CA . ARG B 1 31 ? 3.344 17.156 -19.438 1 59.97 31 ARG B CA 1
ATOM 2469 C C . ARG B 1 31 ? 4.316 16.641 -20.5 1 59.97 31 ARG B C 1
ATOM 2471 O O . ARG B 1 31 ? 4.094 16.812 -21.688 1 59.97 31 ARG B O 1
ATOM 2478 N N . VAL B 1 32 ? 5.406 16.266 -20.156 1 54.78 32 VAL B N 1
ATOM 2479 C CA . VAL B 1 32 ? 6.363 15.57 -21.016 1 54.78 32 VAL B CA 1
ATOM 2480 C C . VAL B 1 32 ? 6.586 14.156 -20.5 1 54.78 32 VAL B C 1
ATOM 2482 O O . VAL B 1 32 ? 7.242 13.961 -19.469 1 54.78 32 VAL B O 1
ATOM 2485 N N . GLY B 1 33 ? 6.113 13.117 -21.234 1 53.94 33 GLY B N 1
ATOM 2486 C CA . GLY B 1 33 ? 6.113 11.766 -20.703 1 53.94 33 GLY B CA 1
ATOM 2487 C C . GLY B 1 33 ? 5.242 11.609 -19.469 1 53.94 33 GLY B C 1
ATOM 2488 O O . GLY B 1 33 ? 4.051 11.914 -19.516 1 53.94 33 GLY B O 1
ATOM 2489 N N . ASN B 1 34 ? 5.797 11.141 -18.469 1 54.75 34 ASN B N 1
ATOM 2490 C CA . ASN B 1 34 ? 5.062 10.938 -17.219 1 54.75 34 ASN B CA 1
ATOM 2491 C C . ASN B 1 34 ? 5.383 12.023 -16.188 1 54.75 34 ASN B C 1
ATOM 2493 O O . ASN B 1 34 ? 5.121 11.852 -15 1 54.75 34 ASN B O 1
ATOM 2497 N N . GLU B 1 35 ? 5.945 13.062 -16.812 1 54.97 35 GLU B N 1
ATOM 2498 C CA . GLU B 1 35 ? 6.371 14.109 -15.891 1 54.97 35 GLU B CA 1
ATOM 2499 C C . GLU B 1 35 ? 5.746 15.453 -16.25 1 54.97 35 GLU B C 1
ATOM 2501 O O . GLU B 1 35 ? 5.535 15.75 -17.438 1 54.97 35 GLU B O 1
ATOM 2506 N N . MET B 1 36 ? 5.305 16.156 -15.281 1 60.75 36 MET B N 1
ATOM 2507 C CA . MET B 1 36 ? 4.926 17.547 -15.469 1 60.75 36 MET B CA 1
ATOM 2508 C C . MET B 1 36 ? 6.133 18.469 -15.32 1 60.75 36 MET B C 1
ATOM 2510 O O . MET B 1 36 ? 6.812 18.453 -14.289 1 60.75 36 MET B O 1
ATOM 2514 N N . ILE B 1 37 ? 6.402 19.203 -16.5 1 62.03 37 ILE B N 1
ATOM 2515 C CA . ILE B 1 37 ? 7.551 20.109 -16.484 1 62.03 37 ILE B CA 1
ATOM 2516 C C . ILE B 1 37 ? 7.066 21.562 -16.516 1 62.03 37 ILE B C 1
ATOM 2518 O O . ILE B 1 37 ? 6.148 21.906 -17.266 1 62.03 37 ILE B O 1
ATOM 2522 N N . PRO B 1 38 ? 7.602 22.422 -15.594 1 63.12 38 PRO B N 1
ATOM 2523 C CA . PRO B 1 38 ? 7.223 23.828 -15.664 1 63.12 38 PRO B CA 1
ATOM 2524 C C . PRO B 1 38 ? 7.695 24.5 -16.953 1 63.12 38 PRO B C 1
ATOM 2526 O O . PRO B 1 38 ? 8.758 24.156 -17.484 1 63.12 38 PRO B O 1
ATOM 2529 N N . THR B 1 39 ? 6.832 25.359 -17.484 1 67 39 THR B N 1
ATOM 2530 C CA . THR B 1 39 ? 7.258 26.188 -18.609 1 67 39 THR B CA 1
ATOM 2531 C C . THR B 1 39 ? 8.336 27.172 -18.172 1 67 39 THR B C 1
ATOM 2533 O O . THR B 1 39 ? 8.586 27.344 -16.969 1 67 39 THR B O 1
ATOM 2536 N N . GLU B 1 40 ? 8.992 27.781 -19.109 1 66.94 40 GLU B N 1
ATOM 2537 C CA . GLU B 1 40 ? 9.992 28.797 -18.797 1 66.94 40 GLU B CA 1
ATOM 2538 C C . GLU B 1 40 ? 9.375 29.953 -18 1 66.94 40 GLU B C 1
ATOM 2540 O O . GLU B 1 40 ? 9.992 30.469 -17.078 1 66.94 40 GLU B O 1
ATOM 2545 N N . LEU B 1 41 ? 8.242 30.297 -18.328 1 62.53 41 LEU B N 1
ATOM 2546 C CA . LEU B 1 41 ? 7.531 31.344 -17.609 1 62.53 41 LEU B CA 1
ATOM 2547 C C . LEU B 1 41 ? 7.238 30.922 -16.188 1 62.53 41 LEU B C 1
ATOM 2549 O O . LEU B 1 41 ? 7.406 31.719 -15.25 1 62.53 41 LEU B O 1
ATOM 2553 N N . ALA B 1 42 ? 6.777 29.688 -16.062 1 62.88 42 ALA B N 1
ATOM 2554 C CA . ALA B 1 42 ? 6.48 29.172 -14.734 1 62.88 42 ALA B CA 1
ATOM 2555 C C . ALA B 1 42 ? 7.707 29.25 -13.836 1 62.88 42 ALA B C 1
ATOM 2557 O O . ALA B 1 42 ? 7.613 29.656 -12.68 1 62.88 42 ALA B O 1
ATOM 2558 N N . LYS B 1 43 ? 8.742 28.859 -14.438 1 62.97 43 LYS B N 1
ATOM 2559 C CA . LYS B 1 43 ? 9.992 28.891 -13.688 1 62.97 43 LYS B CA 1
ATOM 2560 C C . LYS B 1 43 ? 10.328 30.297 -13.234 1 62.97 43 LYS B C 1
ATOM 2562 O O . LYS B 1 43 ? 10.859 30.5 -12.141 1 62.97 43 LYS B O 1
ATOM 2567 N N . GLU B 1 44 ? 9.977 31.203 -14.047 1 61.69 44 GLU B N 1
ATOM 2568 C CA . GLU B 1 44 ? 10.305 32.594 -13.781 1 61.69 44 GLU B CA 1
ATOM 2569 C C . GLU B 1 44 ? 9.328 33.219 -12.789 1 61.69 44 GLU B C 1
ATOM 2571 O O . GLU B 1 44 ? 9.734 34 -11.922 1 61.69 44 GLU B O 1
ATOM 2576 N N . ILE B 1 45 ? 8.141 32.875 -12.914 1 60.97 45 ILE B N 1
ATOM 2577 C CA . ILE B 1 45 ? 7.121 33.625 -12.211 1 60.97 45 ILE B CA 1
ATOM 2578 C C . ILE B 1 45 ? 6.824 32.969 -10.859 1 60.97 45 ILE B C 1
ATOM 2580 O O . ILE B 1 45 ? 6.441 33.656 -9.906 1 60.97 45 ILE B O 1
ATOM 2584 N N . PHE B 1 46 ? 7.086 31.719 -10.867 1 57.44 46 PHE B N 1
ATOM 2585 C CA . PHE B 1 46 ? 6.668 31 -9.664 1 57.44 46 PHE B CA 1
ATOM 2586 C C . PHE B 1 46 ? 7.355 31.578 -8.43 1 57.44 46 PHE B C 1
ATOM 2588 O O . PHE B 1 46 ? 6.703 31.828 -7.418 1 57.44 46 PHE B O 1
ATOM 2595 N N . PRO B 1 47 ? 8.609 31.797 -8.57 1 54.28 47 PRO B N 1
ATOM 2596 C CA . PRO B 1 47 ? 9.211 32.375 -7.367 1 54.28 47 PRO B CA 1
ATOM 2597 C C . PRO B 1 47 ? 8.625 33.719 -7.012 1 54.28 47 PRO B C 1
ATOM 2599 O O . PRO B 1 47 ? 8.469 34.062 -5.828 1 54.28 47 PRO B O 1
ATOM 2602 N N . LEU B 1 48 ? 8.242 34.438 -7.973 1 53.78 48 LEU B N 1
ATOM 2603 C CA . LEU B 1 48 ? 7.723 35.781 -7.762 1 53.78 48 LEU B CA 1
ATOM 2604 C C . LEU B 1 48 ? 6.309 35.719 -7.191 1 53.78 48 LEU B C 1
ATOM 2606 O O . LEU B 1 48 ? 5.984 36.469 -6.258 1 53.78 48 LEU B O 1
ATOM 2610 N N . ILE B 1 49 ? 5.535 34.906 -7.758 1 54.12 49 ILE B N 1
ATOM 2611 C CA . ILE B 1 49 ? 4.148 34.781 -7.32 1 54.12 49 ILE B CA 1
ATOM 2612 C C . ILE B 1 49 ? 4.098 34.188 -5.922 1 54.12 49 ILE B C 1
ATOM 2614 O O . ILE B 1 49 ? 3.299 34.594 -5.082 1 54.12 49 ILE B O 1
ATOM 2618 N N . SER B 1 50 ? 4.898 33.25 -5.801 1 53.5 50 SER B N 1
ATOM 2619 C CA . SER B 1 50 ? 4.984 32.656 -4.465 1 53.5 50 SER B CA 1
ATOM 2620 C C . SER B 1 50 ? 5.328 33.719 -3.418 1 53.5 50 SER B C 1
ATOM 2622 O O . SER B 1 50 ? 4.758 33.719 -2.324 1 53.5 50 SER B O 1
ATOM 2624 N N . GLU B 1 51 ? 6.195 34.531 -3.777 1 52.12 51 GLU B N 1
ATOM 2625 C CA . GLU B 1 51 ? 6.582 35.594 -2.871 1 52.12 51 GLU B CA 1
ATOM 2626 C C . GLU B 1 51 ? 5.41 36.531 -2.607 1 52.12 51 GLU B C 1
ATOM 2628 O O . GLU B 1 51 ? 5.203 36.969 -1.475 1 52.12 51 GLU B O 1
ATOM 2633 N N . VAL B 1 52 ? 4.719 36.844 -3.592 1 52.12 52 VAL B N 1
ATOM 2634 C CA . VAL B 1 52 ? 3.592 37.781 -3.453 1 52.12 52 VAL B CA 1
ATOM 2635 C C . VAL B 1 52 ? 2.498 37.125 -2.607 1 52.12 52 VAL B C 1
ATOM 2637 O O . VAL B 1 52 ? 1.941 37.75 -1.709 1 52.12 52 VAL B O 1
ATOM 2640 N N . ILE B 1 53 ? 2.221 35.938 -2.904 1 52.09 53 ILE B N 1
ATOM 2641 C CA . ILE B 1 53 ? 1.21 35.219 -2.133 1 52.09 53 ILE B CA 1
ATOM 2642 C C . ILE B 1 53 ? 1.65 35.125 -0.675 1 52.09 53 ILE B C 1
ATOM 2644 O O . ILE B 1 53 ? 0.85 35.344 0.238 1 52.09 53 ILE B O 1
ATOM 2648 N N . ASP B 1 54 ? 2.844 34.812 -0.602 1 51.72 54 ASP B N 1
ATOM 2649 C CA . ASP B 1 54 ? 3.42 34.781 0.739 1 51.72 54 ASP B CA 1
ATOM 2650 C C . ASP B 1 54 ? 3.277 36.125 1.44 1 51.72 54 ASP B C 1
ATOM 2652 O O . ASP B 1 54 ? 2.939 36.188 2.625 1 51.72 54 ASP B O 1
ATOM 2656 N N . LYS B 1 55 ? 3.592 37.062 0.69 1 49.09 55 LYS B N 1
ATOM 2657 C CA . LYS B 1 55 ? 3.506 38.406 1.25 1 49.09 55 LYS B CA 1
ATOM 2658 C C . LYS B 1 55 ? 2.062 38.781 1.585 1 49.09 55 LYS B C 1
ATOM 2660 O O . LYS B 1 55 ? 1.791 39.375 2.635 1 49.09 55 LYS B O 1
ATOM 2665 N N . VAL B 1 56 ? 1.232 38.469 0.708 1 49.28 56 VAL B N 1
ATOM 2666 C CA . VAL B 1 56 ? -0.179 38.75 0.959 1 49.28 56 VAL B CA 1
ATOM 2667 C C . VAL B 1 56 ? -0.668 37.906 2.129 1 49.28 56 VAL B C 1
ATOM 2669 O O . VAL B 1 56 ? -1.401 38.375 2.992 1 49.28 56 VAL B O 1
ATOM 2672 N N . GLU B 1 57 ? -0.253 36.625 2.01 1 47.94 57 GLU B N 1
ATOM 2673 C CA . GLU B 1 57 ? -0.61 35.75 3.129 1 47.94 57 GLU B CA 1
ATOM 2674 C C . GLU B 1 57 ? 0.041 36.219 4.426 1 47.94 57 GLU B C 1
ATOM 2676 O O . GLU B 1 57 ? -0.576 36.188 5.488 1 47.94 57 GLU B O 1
ATOM 2681 N N . SER B 1 58 ? 1.292 36.531 4.203 1 47.44 58 SER B N 1
ATOM 2682 C CA . SER B 1 58 ? 1.982 37.062 5.363 1 47.44 58 SER B CA 1
ATOM 2683 C C . SER B 1 58 ? 1.292 38.344 5.867 1 47.44 58 SER B C 1
ATOM 2685 O O . SER B 1 58 ? 1.227 38.562 7.078 1 47.44 58 SER B O 1
ATOM 2687 N N . ILE B 1 59 ? 0.92 39.062 4.961 1 45.56 59 ILE B N 1
ATOM 2688 C CA . ILE B 1 59 ? 0.176 40.25 5.336 1 45.56 59 ILE B CA 1
ATOM 2689 C C . ILE B 1 59 ? -1.177 39.844 5.922 1 45.56 59 ILE B C 1
ATOM 2691 O O . ILE B 1 59 ? -1.614 40.406 6.926 1 45.56 59 ILE B O 1
ATOM 2695 N N . ASN B 1 60 ? -1.728 39.094 5.074 1 43.66 60 ASN B N 1
ATOM 2696 C CA . ASN B 1 60 ? -3.004 38.594 5.594 1 43.66 60 ASN B CA 1
ATOM 2697 C C . ASN B 1 60 ? -2.811 37.688 6.781 1 43.66 60 ASN B C 1
ATOM 2699 O O . ASN B 1 60 ? -3.666 37.594 7.664 1 43.66 60 ASN B O 1
ATOM 2703 N N . ASN B 1 61 ? -1.897 36.688 6.598 1 44.41 61 ASN B N 1
ATOM 2704 C CA . ASN B 1 61 ? -1.483 35.906 7.758 1 44.41 61 ASN B CA 1
ATOM 2705 C C . ASN B 1 61 ? -0.735 36.75 8.773 1 44.41 61 ASN B C 1
ATOM 2707 O O . ASN B 1 61 ? -0.158 36.25 9.727 1 44.41 61 ASN B O 1
ATOM 2711 N N . PHE B 1 62 ? -0.25 38 8.617 1 39.84 62 PHE B N 1
ATOM 2712 C CA . PHE B 1 62 ? 0.122 38.781 9.789 1 39.84 62 PHE B CA 1
ATOM 2713 C C . PHE B 1 62 ? -0.538 38.219 11.039 1 39.84 62 PHE B C 1
ATOM 2715 O O . PHE B 1 62 ? 0.141 37.906 12.031 1 39.84 62 PHE B O 1
ATOM 2722 N N . SER B 1 63 ? -1.545 38.906 11.672 1 42.66 63 SER B N 1
ATOM 2723 C CA . SER B 1 63 ? -1.744 38.781 13.109 1 42.66 63 SER B CA 1
ATOM 2724 C C . SER B 1 63 ? -1.991 37.344 13.508 1 42.66 63 SER B C 1
ATOM 2726 O O . SER B 1 63 ? -2.133 37.031 14.688 1 42.66 63 SER B O 1
ATOM 2728 N N . VAL B 1 64 ? -2.779 36.438 12.773 1 50 64 VAL B N 1
ATOM 2729 C CA . VAL B 1 64 ? -3.432 35.438 13.625 1 50 64 VAL B CA 1
ATOM 2730 C C . VAL B 1 64 ? -2.504 34.25 13.836 1 50 64 VAL B C 1
ATOM 2732 O O . VAL B 1 64 ? -2.049 33.625 12.867 1 50 64 VAL B O 1
ATOM 2735 N N . ASN B 1 65 ? -1.6 34.281 14.859 1 65.44 65 ASN B N 1
ATOM 2736 C CA . ASN B 1 65 ? -0.868 33.188 15.477 1 65.44 65 ASN B CA 1
ATOM 2737 C C . ASN B 1 65 ? -1.577 31.844 15.266 1 65.44 65 ASN B C 1
ATOM 2739 O O . ASN B 1 65 ? -2.756 31.703 15.602 1 65.44 65 ASN B O 1
ATOM 2743 N N . PHE B 1 66 ? -0.945 31.016 14.203 1 85.44 66 PHE B N 1
ATOM 2744 C CA . PHE B 1 66 ? -1.475 29.672 14.102 1 85.44 66 PHE B CA 1
ATOM 2745 C C . PHE B 1 66 ? -1.575 29.016 15.477 1 85.44 66 PHE B C 1
ATOM 2747 O O . PHE B 1 66 ? -0.588 28.953 16.219 1 85.44 66 PHE B O 1
ATOM 2754 N N . ASP B 1 67 ? -2.729 28.734 15.828 1 92 67 ASP B N 1
ATOM 2755 C CA . ASP B 1 67 ? -2.945 28 17.078 1 92 67 ASP B CA 1
ATOM 2756 C C . ASP B 1 67 ? -3.344 26.547 16.797 1 92 67 ASP B C 1
ATOM 2758 O O . ASP B 1 67 ? -4.484 26.281 16.422 1 92 67 ASP B O 1
ATOM 2762 N N . PRO B 1 68 ? -2.391 25.625 17 1 94.94 68 PRO B N 1
ATOM 2763 C CA . PRO B 1 68 ? -2.67 24.219 16.672 1 94.94 68 PRO B CA 1
ATOM 2764 C C . PRO B 1 68 ? -3.842 23.641 17.469 1 94.94 68 PRO B C 1
ATOM 2766 O O . PRO B 1 68 ? -4.527 22.734 16.984 1 94.94 68 PRO B O 1
ATOM 2769 N N . LEU B 1 69 ? -4.094 24.188 18.578 1 94.88 69 LEU B N 1
ATOM 2770 C CA . LEU B 1 69 ? -5.129 23.625 19.453 1 94.88 69 LEU B CA 1
ATOM 2771 C C . LEU B 1 69 ? -6.516 23.906 18.891 1 94.88 69 LEU B C 1
ATOM 2773 O O . LEU B 1 69 ? -7.457 23.141 19.125 1 94.88 69 LEU B O 1
ATOM 2777 N N . THR B 1 70 ? -6.598 24.953 18.125 1 94.06 70 THR B N 1
ATOM 2778 C CA . THR B 1 70 ? -7.93 25.344 17.672 1 94.06 70 THR B CA 1
ATOM 2779 C C . THR B 1 70 ? -8.031 25.266 16.156 1 94.06 70 THR B C 1
ATOM 2781 O O . THR B 1 70 ? -9.133 25.328 15.602 1 94.06 70 THR B O 1
ATOM 2784 N N . SER B 1 71 ? -6.957 25.109 15.461 1 94 71 SER B N 1
ATOM 2785 C CA . SER B 1 71 ? -6.973 25.078 14 1 94 71 SER B CA 1
ATOM 2786 C C . SER B 1 71 ? -7.562 23.781 13.477 1 94 71 SER B C 1
ATOM 2788 O O . SER B 1 71 ? -7.262 22.703 14 1 94 71 SER B O 1
ATOM 2790 N N . ASP B 1 72 ? -8.375 23.875 12.484 1 94.38 72 ASP B N 1
ATOM 2791 C CA . ASP B 1 72 ? -8.906 22.703 11.805 1 94.38 72 ASP B CA 1
ATOM 2792 C C . ASP B 1 72 ? -8.328 22.578 10.398 1 94.38 72 ASP B C 1
ATOM 2794 O O . ASP B 1 72 ? -8.938 21.938 9.523 1 94.38 72 ASP B O 1
ATOM 2798 N N . GLN B 1 73 ? -7.18 23.094 10.203 1 94.12 73 GLN B N 1
ATOM 2799 C CA . GLN B 1 73 ? -6.527 23.125 8.898 1 94.12 73 GLN B CA 1
ATOM 2800 C C . GLN B 1 73 ? -6.266 21.703 8.391 1 94.12 73 GLN B C 1
ATOM 2802 O O . GLN B 1 73 ? -5.926 20.812 9.172 1 94.12 73 GLN B O 1
ATOM 2807 N N . LEU B 1 74 ? -6.422 21.578 7.035 1 96.94 74 LEU B N 1
ATOM 2808 C CA . LEU B 1 74 ? -6.086 20.344 6.344 1 96.94 74 LEU B CA 1
ATOM 2809 C C . LEU B 1 74 ? -4.66 20.375 5.805 1 96.94 74 LEU B C 1
ATOM 2811 O O . LEU B 1 74 ? -4.301 21.297 5.066 1 96.94 74 LEU B O 1
ATOM 2815 N N . PHE B 1 75 ? -3.811 19.5 6.246 1 98.12 75 PHE B N 1
ATOM 2816 C CA . PHE B 1 75 ? -2.486 19.312 5.66 1 98.12 75 PHE B CA 1
ATOM 2817 C C . PHE B 1 75 ? -2.471 18.109 4.73 1 98.12 75 PHE B C 1
ATOM 2819 O O . PHE B 1 75 ? -2.85 17 5.129 1 98.12 75 PHE B O 1
ATOM 2826 N N . THR B 1 76 ? -2.074 18.312 3.48 1 98.5 76 THR B N 1
ATOM 2827 C CA . THR B 1 76 ? -1.885 17.234 2.52 1 98.5 76 THR B CA 1
ATOM 2828 C C . THR B 1 76 ? -0.416 16.828 2.443 1 98.5 76 THR B C 1
ATOM 2830 O O . THR B 1 76 ? 0.445 17.656 2.119 1 98.5 76 THR B O 1
ATOM 2833 N N . ILE B 1 77 ? -0.136 15.562 2.711 1 98.69 77 ILE B N 1
ATOM 2834 C CA . ILE B 1 77 ? 1.229 15.055 2.811 1 98.69 77 ILE B CA 1
ATOM 2835 C C . ILE B 1 77 ? 1.422 13.891 1.84 1 98.69 77 ILE B C 1
ATOM 2837 O O . ILE B 1 77 ? 0.633 12.945 1.832 1 98.69 77 ILE B O 1
ATOM 2841 N N . ALA B 1 78 ? 2.412 14.016 0.982 1 98.12 78 ALA B N 1
ATOM 2842 C CA . ALA B 1 78 ? 2.83 12.859 0.193 1 98.12 78 ALA B CA 1
ATOM 2843 C C . ALA B 1 78 ? 3.904 12.055 0.921 1 98.12 78 ALA B C 1
ATOM 2845 O O . ALA B 1 78 ? 4.875 12.625 1.429 1 98.12 78 ALA B O 1
ATOM 2846 N N . MET B 1 79 ? 3.713 10.703 0.98 1 97.06 79 MET B N 1
ATOM 2847 C CA . MET B 1 79 ? 4.656 9.875 1.728 1 97.06 79 MET B CA 1
ATOM 2848 C C . MET B 1 79 ? 5.016 8.617 0.945 1 97.06 79 MET B C 1
ATOM 2850 O O . MET B 1 79 ? 4.18 8.062 0.226 1 97.06 79 MET B O 1
ATOM 2854 N N . THR B 1 80 ? 6.273 8.164 1.169 1 95.56 80 THR B N 1
ATOM 2855 C CA . THR B 1 80 ? 6.613 6.809 0.754 1 95.56 80 THR B CA 1
ATOM 2856 C C . THR B 1 80 ? 5.938 5.781 1.656 1 95.56 80 THR B C 1
ATOM 2858 O O . THR B 1 80 ? 5.531 6.102 2.775 1 95.56 80 THR B O 1
ATOM 2861 N N . ASP B 1 81 ? 5.875 4.527 1.217 1 94.94 81 ASP B N 1
ATOM 2862 C CA . ASP B 1 81 ? 5.254 3.463 2.002 1 94.94 81 ASP B CA 1
ATOM 2863 C C . ASP B 1 81 ? 5.898 3.352 3.383 1 94.94 81 ASP B C 1
ATOM 2865 O O . ASP B 1 81 ? 5.199 3.246 4.391 1 94.94 81 ASP B O 1
ATOM 2869 N N . VAL B 1 82 ? 7.191 3.4 3.393 1 95.31 82 VAL B N 1
ATOM 2870 C CA . VAL B 1 82 ? 7.926 3.205 4.641 1 95.31 82 VAL B CA 1
ATOM 2871 C C . VAL B 1 82 ? 7.633 4.359 5.598 1 95.31 82 VAL B C 1
ATOM 2873 O O . VAL B 1 82 ? 7.363 4.141 6.781 1 95.31 82 VAL B O 1
ATOM 2876 N N . SER B 1 83 ? 7.695 5.566 5.07 1 96.69 83 SER B N 1
ATOM 2877 C CA . SER B 1 83 ? 7.387 6.719 5.91 1 96.69 83 SER B CA 1
ATOM 2878 C C . SER B 1 83 ? 5.941 6.676 6.398 1 96.69 83 SER B C 1
ATOM 2880 O O . SER B 1 83 ? 5.652 7.051 7.535 1 96.69 83 SER B O 1
ATOM 2882 N N . HIS B 1 84 ? 5.102 6.238 5.562 1 96.88 84 HIS B N 1
ATOM 2883 C CA . HIS B 1 84 ? 3.695 6.082 5.922 1 96.88 84 HIS B CA 1
ATOM 2884 C C . HIS B 1 84 ? 3.531 5.121 7.094 1 96.88 84 HIS B C 1
ATOM 2886 O O . HIS B 1 84 ? 2.91 5.465 8.102 1 96.88 84 HIS B O 1
ATOM 2892 N N . LEU B 1 85 ? 4.129 4 7.059 1 96.12 85 LEU B N 1
ATOM 2893 C CA . LEU B 1 85 ? 3.984 2.949 8.062 1 96.12 85 LEU B CA 1
ATOM 2894 C C . LEU B 1 85 ? 4.715 3.322 9.352 1 96.12 85 LEU B C 1
ATOM 2896 O O . LEU B 1 85 ? 4.238 3.025 10.445 1 96.12 85 LEU B O 1
ATOM 2900 N N . VAL B 1 86 ? 5.824 4 9.234 1 96.75 86 VAL B N 1
ATOM 2901 C CA . VAL B 1 86 ? 6.715 4.207 10.367 1 96.75 86 VAL B CA 1
ATOM 2902 C C . VAL B 1 86 ? 6.383 5.531 11.055 1 96.75 86 VAL B C 1
ATOM 2904 O O . VAL B 1 86 ? 6.352 5.609 12.281 1 96.75 86 VAL B O 1
ATOM 2907 N N . LEU B 1 87 ? 6.074 6.566 10.289 1 98.38 87 LEU B N 1
ATOM 2908 C CA . LEU B 1 87 ? 6.051 7.918 10.844 1 98.38 87 LEU B CA 1
ATOM 2909 C C . LEU B 1 87 ? 4.621 8.398 11.055 1 98.38 87 LEU B C 1
ATOM 2911 O O . LEU B 1 87 ? 4.332 9.102 12.023 1 98.38 87 LEU B O 1
ATOM 2915 N N . LEU B 1 88 ? 3.711 8.008 10.219 1 98.31 88 LEU B N 1
ATOM 2916 C CA . LEU B 1 88 ? 2.359 8.555 10.25 1 98.31 88 LEU B CA 1
ATOM 2917 C C . LEU B 1 88 ? 1.67 8.242 11.57 1 98.31 88 LEU B C 1
ATOM 2919 O O . LEU B 1 88 ? 1.012 9.102 12.156 1 98.31 88 LEU B O 1
ATOM 2923 N N . PRO B 1 89 ? 1.782 7.016 12.117 1 96.69 89 PRO B N 1
ATOM 2924 C CA . PRO B 1 89 ? 1.142 6.73 13.398 1 96.69 89 PRO B CA 1
ATOM 2925 C C . PRO B 1 89 ? 1.638 7.637 14.523 1 96.69 89 PRO B C 1
ATOM 2927 O O . PRO B 1 89 ? 0.851 8.062 15.375 1 96.69 89 PRO B O 1
ATOM 2930 N N . GLN B 1 90 ? 2.9 7.922 14.477 1 97.19 90 GLN B N 1
ATOM 2931 C CA . GLN B 1 90 ? 3.461 8.82 15.477 1 97.19 90 GLN B CA 1
ATOM 2932 C C . GLN B 1 90 ? 2.895 10.234 15.328 1 97.19 90 GLN B C 1
ATOM 2934 O O . GLN B 1 90 ? 2.547 10.875 16.312 1 97.19 90 GLN B O 1
ATOM 2939 N N . LEU B 1 91 ? 2.811 10.641 14.133 1 98.62 91 LEU B N 1
ATOM 2940 C CA . LEU B 1 91 ? 2.277 11.969 13.859 1 98.62 91 LEU B CA 1
ATOM 2941 C C . LEU B 1 91 ? 0.822 12.078 14.297 1 98.62 91 LEU B C 1
ATOM 2943 O O . LEU B 1 91 ? 0.435 13.047 14.945 1 98.62 91 LEU B O 1
ATOM 2947 N N . THR B 1 92 ? 0.061 11.109 13.984 1 97.88 92 THR B N 1
ATOM 2948 C CA . THR B 1 92 ? -1.361 11.148 14.297 1 97.88 92 THR B CA 1
ATOM 2949 C C . THR B 1 92 ? -1.581 11.094 15.805 1 97.88 92 THR B C 1
ATOM 2951 O O . THR B 1 92 ? -2.488 11.734 16.328 1 97.88 92 THR B O 1
ATOM 2954 N N . ASN B 1 93 ? -0.802 10.328 16.469 1 97 93 ASN B N 1
ATOM 2955 C CA . ASN B 1 93 ? -0.873 10.281 17.922 1 97 93 ASN B CA 1
ATOM 2956 C C . ASN B 1 93 ? -0.574 11.648 18.547 1 97 93 ASN B C 1
ATOM 2958 O O . ASN B 1 93 ? -1.278 12.086 19.453 1 97 93 ASN B O 1
ATOM 2962 N N . TYR B 1 94 ? 0.456 12.281 18.094 1 98.25 94 TYR B N 1
ATOM 2963 C CA . TYR B 1 94 ? 0.822 13.617 18.562 1 98.25 94 TYR B CA 1
ATOM 2964 C C . TYR B 1 94 ? -0.308 14.609 18.312 1 98.25 94 TYR B C 1
ATOM 2966 O O . TYR B 1 94 ? -0.669 15.375 19.203 1 98.25 94 TYR B O 1
ATOM 2974 N N . LEU B 1 95 ? -0.86 14.578 17.094 1 98.06 95 LEU B N 1
ATOM 2975 C CA . LEU B 1 95 ? -1.899 15.531 16.719 1 98.06 95 LEU B CA 1
ATOM 2976 C C . LEU B 1 95 ? -3.154 15.328 17.562 1 98.06 95 LEU B C 1
ATOM 2978 O O . LEU B 1 95 ? -3.854 16.297 17.875 1 98.06 95 LEU B O 1
ATOM 2982 N N . LYS B 1 96 ? -3.434 14.133 17.875 1 96.5 96 LYS B N 1
ATOM 2983 C CA . LYS B 1 96 ? -4.582 13.805 18.719 1 96.5 96 LYS B CA 1
ATOM 2984 C C . LYS B 1 96 ? -4.594 14.656 19.984 1 96.5 96 LYS B C 1
ATOM 2986 O O . LYS B 1 96 ? -5.648 15.125 20.422 1 96.5 96 LYS B O 1
ATOM 2991 N N . GLU B 1 97 ? -3.443 14.945 20.547 1 96.19 97 GLU B N 1
ATOM 2992 C CA . GLU B 1 97 ? -3.316 15.656 21.812 1 96.19 97 GLU B CA 1
ATOM 2993 C C . GLU B 1 97 ? -3.029 17.141 21.594 1 96.19 97 GLU B C 1
ATOM 2995 O O . GLU B 1 97 ? -3.602 17.984 22.266 1 96.19 97 GLU B O 1
ATOM 3000 N N . LYS B 1 98 ? -2.193 17.438 20.641 1 97.62 98 LYS B N 1
ATOM 3001 C CA . LYS B 1 98 ? -1.609 18.766 20.547 1 97.62 98 LYS B CA 1
ATOM 3002 C C . LYS B 1 98 ? -2.316 19.609 19.5 1 97.62 98 LYS B C 1
ATOM 3004 O O . LYS B 1 98 ? -2.221 20.844 19.516 1 97.62 98 LYS B O 1
ATOM 3009 N N . ALA B 1 99 ? -3.012 19.016 18.578 1 97.75 99 ALA B N 1
ATOM 3010 C CA . ALA B 1 99 ? -3.748 19.672 17.516 1 97.75 99 ALA B CA 1
ATOM 3011 C C . ALA B 1 99 ? -4.918 18.828 17.031 1 97.75 99 ALA B C 1
ATOM 3013 O O . ALA B 1 99 ? -4.965 18.422 15.867 1 97.75 99 ALA B O 1
ATOM 3014 N N . PRO B 1 100 ? -5.855 18.641 17.891 1 95.69 100 PRO B N 1
ATOM 3015 C CA . PRO B 1 100 ? -6.852 17.578 17.719 1 95.69 100 PRO B CA 1
ATOM 3016 C C . PRO B 1 100 ? -7.82 17.859 16.562 1 95.69 100 PRO B C 1
ATOM 3018 O O . PRO B 1 100 ? -8.547 16.969 16.125 1 95.69 100 PRO B O 1
ATOM 3021 N N . LEU B 1 101 ? -7.84 19.078 16.062 1 95.75 101 LEU B N 1
ATOM 3022 C CA . LEU B 1 101 ? -8.812 19.406 15.023 1 95.75 101 LEU B CA 1
ATOM 3023 C C . LEU B 1 101 ? -8.148 19.422 13.648 1 95.75 101 LEU B C 1
ATOM 3025 O O . LEU B 1 101 ? -8.828 19.516 12.625 1 95.75 101 LEU B O 1
ATOM 3029 N N . ILE B 1 102 ? -6.855 19.328 13.617 1 97.5 102 ILE B N 1
ATOM 3030 C CA . ILE B 1 102 ? -6.121 19.297 12.359 1 97.5 102 ILE B CA 1
ATOM 3031 C C . ILE B 1 102 ? -6.477 18.031 11.586 1 97.5 102 ILE B C 1
ATOM 3033 O O . ILE B 1 102 ? -6.578 16.953 12.164 1 97.5 102 ILE B O 1
ATOM 3037 N N . ARG B 1 103 ? -6.605 18.234 10.297 1 98.06 103 ARG B N 1
ATOM 3038 C CA . ARG B 1 103 ? -6.938 17.125 9.406 1 98.06 103 ARG B CA 1
ATOM 3039 C C . ARG B 1 103 ? -5.773 16.797 8.484 1 98.06 103 ARG B C 1
ATOM 3041 O O . ARG B 1 103 ? -4.984 17.672 8.133 1 98.06 103 ARG B O 1
ATOM 3048 N N . LEU B 1 104 ? -5.68 15.516 8.125 1 98.62 104 LEU B N 1
ATOM 3049 C CA . LEU B 1 104 ? -4.613 15.078 7.23 1 98.62 104 LEU B CA 1
ATOM 3050 C C . LEU B 1 104 ? -5.191 14.438 5.973 1 98.62 104 LEU B C 1
ATOM 3052 O O . LEU B 1 104 ? -6.172 13.695 6.043 1 98.62 104 LEU B O 1
ATOM 3056 N N . ASN B 1 105 ? -4.637 14.734 4.832 1 98.38 105 ASN B N 1
ATOM 3057 C CA . ASN B 1 105 ? -4.824 14.039 3.559 1 98.38 105 ASN B CA 1
ATOM 3058 C C . ASN B 1 105 ? -3.521 13.438 3.049 1 98.38 105 ASN B C 1
ATOM 3060 O O . ASN B 1 105 ? -2.646 14.156 2.564 1 98.38 105 ASN B O 1
ATOM 3064 N N . ILE B 1 106 ? -3.41 12.141 3.145 1 98.5 106 ILE B N 1
ATOM 3065 C CA . ILE B 1 106 ? -2.186 11.445 2.762 1 98.5 106 ILE B CA 1
ATOM 3066 C C . ILE B 1 106 ? -2.271 11.023 1.297 1 98.5 106 ILE B C 1
ATOM 3068 O O . ILE B 1 106 ? -3.291 10.484 0.858 1 98.5 106 ILE B O 1
ATOM 3072 N N . ARG B 1 107 ? -1.173 11.258 0.584 1 96.69 107 ARG B N 1
ATOM 3073 C CA . ARG B 1 107 ? -1.079 10.938 -0.835 1 96.69 107 ARG B CA 1
ATOM 3074 C C . ARG B 1 107 ? 0.16 10.094 -1.123 1 96.69 107 ARG B C 1
ATOM 3076 O O . ARG B 1 107 ? 1.173 10.211 -0.431 1 96.69 107 ARG B O 1
ATOM 3083 N N . PRO B 1 108 ? 0.052 9.266 -2.156 1 93.75 108 PRO B N 1
ATOM 3084 C CA . PRO B 1 108 ? 1.271 8.562 -2.57 1 93.75 108 PRO B CA 1
ATOM 3085 C C . PRO B 1 108 ? 2.266 9.484 -3.279 1 93.75 108 PRO B C 1
ATOM 3087 O O . PRO B 1 108 ? 1.886 10.547 -3.775 1 93.75 108 PRO B O 1
ATOM 3090 N N . ILE B 1 109 ? 3.498 9.016 -3.246 1 94.75 109 ILE B N 1
ATOM 3091 C CA . ILE B 1 109 ? 4.5 9.664 -4.09 1 94.75 109 ILE B CA 1
ATOM 3092 C C . ILE B 1 109 ? 4.305 9.234 -5.539 1 94.75 109 ILE B C 1
ATOM 3094 O O . ILE B 1 109 ? 4.246 8.039 -5.836 1 94.75 109 ILE B O 1
ATOM 3098 N N . THR B 1 110 ? 4.156 10.164 -6.438 1 91 110 THR B N 1
ATOM 3099 C CA . THR B 1 110 ? 4.004 9.922 -7.871 1 91 110 THR B CA 1
ATOM 3100 C C . THR B 1 110 ? 4.906 10.852 -8.672 1 91 110 THR B C 1
ATOM 3102 O O . THR B 1 110 ? 5.512 11.773 -8.117 1 91 110 THR B O 1
ATOM 3105 N N . PRO B 1 111 ? 5.023 10.602 -9.953 1 86.62 111 PRO B N 1
ATOM 3106 C CA . PRO B 1 111 ? 5.805 11.523 -10.781 1 86.62 111 PRO B CA 1
ATOM 3107 C C . PRO B 1 111 ? 5.246 12.945 -10.773 1 86.62 111 PRO B C 1
ATOM 3109 O O . PRO B 1 111 ? 5.969 13.898 -11.078 1 86.62 111 PRO B O 1
ATOM 3112 N N . GLU B 1 112 ? 4 13.07 -10.336 1 88.31 112 GLU B N 1
ATOM 3113 C CA . GLU B 1 112 ? 3.355 14.375 -10.344 1 88.31 112 GLU B CA 1
ATOM 3114 C C . GLU B 1 112 ? 3.518 15.086 -9.008 1 88.31 112 GLU B C 1
ATOM 3116 O O . GLU B 1 112 ? 3.109 16.234 -8.852 1 88.31 112 GLU B O 1
ATOM 3121 N N . THR B 1 113 ? 4.129 14.469 -8.102 1 94.12 113 THR B N 1
ATOM 3122 C CA . THR B 1 113 ? 4.191 14.977 -6.738 1 94.12 113 THR B CA 1
ATOM 3123 C C . THR B 1 113 ? 4.859 16.344 -6.707 1 94.12 113 THR B C 1
ATOM 3125 O O . THR B 1 113 ? 4.355 17.281 -6.066 1 94.12 113 THR B O 1
ATOM 3128 N N . SER B 1 114 ? 5.973 16.5 -7.43 1 90.69 114 SER B N 1
ATOM 3129 C CA . SER B 1 114 ? 6.672 17.781 -7.449 1 90.69 114 SER B CA 1
ATOM 3130 C C . SER B 1 114 ? 5.766 18.891 -7.949 1 90.69 114 SER B C 1
ATOM 3132 O O . SER B 1 114 ? 5.707 19.969 -7.352 1 90.69 114 SER B O 1
ATOM 3134 N N . TYR B 1 115 ? 5.07 18.609 -8.992 1 83.25 115 TYR B N 1
ATOM 3135 C CA . TYR B 1 115 ? 4.145 19.562 -9.57 1 83.25 115 TYR B CA 1
ATOM 3136 C C . TYR B 1 115 ? 3.01 19.891 -8.602 1 83.25 115 TYR B C 1
ATOM 3138 O O . TYR B 1 115 ? 2.633 21.047 -8.438 1 83.25 115 TYR B O 1
ATOM 3146 N N . GLN B 1 116 ? 2.477 18.875 -7.977 1 90.5 116 GLN B N 1
ATOM 3147 C CA . GLN B 1 116 ? 1.366 19.047 -7.043 1 90.5 116 GLN B CA 1
ATOM 3148 C C . GLN B 1 116 ? 1.788 19.844 -5.816 1 90.5 116 GLN B C 1
ATOM 3150 O O . GLN B 1 116 ? 0.973 20.562 -5.223 1 90.5 116 GLN B O 1
ATOM 3155 N N . MET B 1 117 ? 3.037 19.766 -5.473 1 91.06 117 MET B N 1
ATOM 3156 C CA . MET B 1 117 ? 3.561 20.578 -4.383 1 91.06 117 MET B CA 1
ATOM 3157 C C . MET B 1 117 ? 3.719 22.031 -4.816 1 91.06 117 MET B C 1
ATOM 3159 O O . MET B 1 117 ? 3.365 22.953 -4.074 1 91.06 117 MET B O 1
ATOM 3163 N N . ALA B 1 118 ? 4.199 22.172 -6.023 1 81.31 118 ALA B N 1
ATOM 3164 C CA . ALA B 1 118 ? 4.418 23.516 -6.551 1 81.31 118 ALA B CA 1
ATOM 3165 C C . ALA B 1 118 ? 3.098 24.266 -6.676 1 81.31 118 ALA B C 1
ATOM 3167 O O . ALA B 1 118 ? 3.049 25.484 -6.457 1 81.31 118 ALA B O 1
ATOM 3168 N N . ASN B 1 119 ? 2.064 23.547 -6.957 1 79.69 119 ASN B N 1
ATOM 3169 C CA . ASN B 1 119 ? 0.779 24.203 -7.152 1 79.69 119 ASN B CA 1
ATOM 3170 C C . ASN B 1 119 ? -0.044 24.219 -5.867 1 79.69 119 ASN B C 1
ATOM 3172 O O . ASN B 1 119 ? -1.222 24.578 -5.883 1 79.69 119 ASN B O 1
ATOM 3176 N N . GLY B 1 120 ? 0.461 23.703 -4.824 1 85.56 120 GLY B N 1
ATOM 3177 C CA . GLY B 1 120 ? -0.144 23.859 -3.512 1 85.56 120 GLY B CA 1
ATOM 3178 C C . GLY B 1 120 ? -1.122 22.75 -3.176 1 85.56 120 GLY B C 1
ATOM 3179 O O . GLY B 1 120 ? -1.806 22.797 -2.15 1 85.56 120 GLY B O 1
ATOM 3180 N N . GLU B 1 121 ? -1.198 21.734 -4.016 1 89.94 121 GLU B N 1
ATOM 3181 C CA . GLU B 1 121 ? -2.086 20.609 -3.762 1 89.94 121 GLU B CA 1
ATOM 3182 C C . GLU B 1 121 ? -1.528 19.703 -2.666 1 89.94 121 GLU B C 1
ATOM 3184 O O . GLU B 1 121 ? -2.285 19.016 -1.969 1 89.94 121 GLU B O 1
ATOM 3189 N N . ILE B 1 122 ? -0.22 19.703 -2.598 1 96.69 122 ILE B N 1
ATOM 3190 C CA . ILE B 1 122 ? 0.49 18.953 -1.566 1 96.69 122 ILE B CA 1
ATOM 3191 C C . ILE B 1 122 ? 1.376 19.906 -0.759 1 96.69 122 ILE B C 1
ATOM 3193 O O . ILE B 1 122 ? 2.129 20.703 -1.329 1 96.69 122 ILE B O 1
ATOM 3197 N N . ASP B 1 123 ? 1.316 19.781 0.581 1 96.19 123 ASP B N 1
ATOM 3198 C CA . ASP B 1 123 ? 2 20.719 1.463 1 96.19 123 ASP B CA 1
ATOM 3199 C C . ASP B 1 123 ? 3.398 20.219 1.818 1 96.19 123 ASP B C 1
ATOM 3201 O O . ASP B 1 123 ? 4.316 21.016 2.021 1 96.19 123 ASP B O 1
ATOM 3205 N N . LEU B 1 124 ? 3.531 18.984 1.93 1 98.31 124 LEU B N 1
ATOM 3206 C CA . LEU B 1 124 ? 4.75 18.375 2.439 1 98.31 124 LEU B CA 1
ATOM 3207 C C . LEU B 1 124 ? 4.961 17 1.819 1 98.31 124 LEU B C 1
ATOM 3209 O O . LEU B 1 124 ? 4 16.25 1.604 1 98.31 124 LEU B O 1
ATOM 3213 N N . ALA B 1 125 ? 6.184 16.688 1.479 1 98.38 125 ALA B N 1
ATOM 3214 C CA . ALA B 1 125 ? 6.551 15.336 1.067 1 98.38 125 ALA B CA 1
ATOM 3215 C C . ALA B 1 125 ? 7.574 14.727 2.023 1 98.38 125 ALA B C 1
ATOM 3217 O O . ALA B 1 125 ? 8.5 15.414 2.469 1 98.38 125 ALA B O 1
ATOM 3218 N N . ILE B 1 126 ? 7.406 13.461 2.338 1 98.19 126 ILE B N 1
ATOM 3219 C CA . ILE B 1 126 ? 8.273 12.828 3.32 1 98.19 126 ILE B CA 1
ATOM 3220 C C . ILE B 1 126 ? 8.797 11.5 2.768 1 98.19 126 ILE B C 1
ATOM 3222 O O . ILE B 1 126 ? 8.023 10.656 2.32 1 98.19 126 ILE B O 1
ATOM 3226 N N . GLY B 1 127 ? 10.055 11.312 2.83 1 96.56 127 GLY B N 1
ATOM 3227 C CA . GLY B 1 127 ? 10.711 10.086 2.418 1 96.56 127 GLY B CA 1
ATOM 3228 C C . GLY B 1 127 ? 12.039 10.328 1.719 1 96.56 127 GLY B C 1
ATOM 3229 O O . GLY B 1 127 ? 12.656 11.375 1.892 1 96.56 127 GLY B O 1
ATOM 3230 N N . PHE B 1 128 ? 12.547 9.289 1.117 1 94.94 128 PHE B N 1
ATOM 3231 C CA . PHE B 1 128 ? 13.703 9.414 0.231 1 94.94 128 PHE B CA 1
ATOM 3232 C C . PHE B 1 128 ? 13.266 9.852 -1.164 1 94.94 128 PHE B C 1
ATOM 3234 O O . PHE B 1 128 ? 12.797 9.031 -1.957 1 94.94 128 PHE B O 1
ATOM 3241 N N . LEU B 1 129 ? 13.422 11.117 -1.4 1 93.56 129 LEU B N 1
ATOM 3242 C CA . LEU B 1 129 ? 12.945 11.742 -2.631 1 93.56 129 LEU B CA 1
ATOM 3243 C C . LEU B 1 129 ? 14.047 12.57 -3.285 1 93.56 129 LEU B C 1
ATOM 3245 O O . LEU B 1 129 ? 13.93 13.789 -3.4 1 93.56 129 LEU B O 1
ATOM 3249 N N . PRO B 1 130 ? 14.969 11.883 -3.824 1 88.88 130 PRO B N 1
ATOM 3250 C CA . PRO B 1 130 ? 16.141 12.586 -4.363 1 88.88 130 PRO B CA 1
ATOM 3251 C C . PRO B 1 130 ? 15.789 13.469 -5.559 1 88.88 130 PRO B C 1
ATOM 3253 O O . PRO B 1 130 ? 16.562 14.359 -5.922 1 88.88 130 PRO B O 1
ATOM 3256 N N . GLN B 1 131 ? 14.641 13.297 -6.129 1 86.5 131 GLN B N 1
ATOM 3257 C CA . GLN B 1 131 ? 14.242 14.062 -7.305 1 86.5 131 GLN B CA 1
ATOM 3258 C C . GLN B 1 131 ? 13.734 15.445 -6.91 1 86.5 131 GLN B C 1
ATOM 3260 O O . GLN B 1 131 ? 13.562 16.312 -7.766 1 86.5 131 GLN B O 1
ATOM 3265 N N . LEU B 1 132 ? 13.422 15.609 -5.648 1 88.5 132 LEU B N 1
ATOM 3266 C CA . LEU B 1 132 ? 12.953 16.906 -5.184 1 88.5 132 LEU B CA 1
ATOM 3267 C C . LEU B 1 132 ? 14.125 17.812 -4.789 1 88.5 132 LEU B C 1
ATOM 3269 O O . LEU B 1 132 ? 14.539 17.812 -3.629 1 88.5 132 LEU B O 1
ATOM 3273 N N . GLU B 1 133 ? 14.648 18.562 -5.719 1 82.69 133 GLU B N 1
ATOM 3274 C CA . GLU B 1 133 ? 15.828 19.391 -5.457 1 82.69 133 GLU B CA 1
ATOM 3275 C C . GLU B 1 133 ? 15.539 20.859 -5.742 1 82.69 133 GLU B C 1
ATOM 3277 O O . GLU B 1 133 ? 15.141 21.609 -4.844 1 82.69 133 GLU B O 1
ATOM 3282 N N . GLU B 1 134 ? 15.469 21.203 -6.98 1 76.12 134 GLU B N 1
ATOM 3283 C CA . GLU B 1 134 ? 15.305 22.609 -7.324 1 76.12 134 GLU B CA 1
ATOM 3284 C C . GLU B 1 134 ? 13.938 23.125 -6.906 1 76.12 134 GLU B C 1
ATOM 3286 O O . GLU B 1 134 ? 12.914 22.5 -7.211 1 76.12 134 GLU B O 1
ATOM 3291 N N . GLY B 1 135 ? 13.961 24.203 -6.078 1 81.56 135 GLY B N 1
ATOM 3292 C CA . GLY B 1 135 ? 12.719 24.844 -5.672 1 81.56 135 GLY B CA 1
ATOM 3293 C C . GLY B 1 135 ? 12.156 24.281 -4.379 1 81.56 135 GLY B C 1
ATOM 3294 O O . GLY B 1 135 ? 11.117 24.75 -3.896 1 81.56 135 GLY B O 1
ATOM 3295 N N . PHE B 1 136 ? 12.875 23.375 -3.885 1 90.38 136 PHE B N 1
ATOM 3296 C CA . PHE B 1 136 ? 12.398 22.734 -2.664 1 90.38 136 PHE B CA 1
ATOM 3297 C C . PHE B 1 136 ? 13.398 22.906 -1.528 1 90.38 136 PHE B C 1
ATOM 3299 O O . PHE B 1 136 ? 14.609 22.859 -1.746 1 90.38 136 PHE B O 1
ATOM 3306 N N . TYR B 1 137 ? 12.859 23.219 -0.377 1 90.81 137 TYR B N 1
ATOM 3307 C CA . TYR B 1 137 ? 13.609 23.047 0.859 1 90.81 137 TYR B CA 1
ATOM 3308 C C . TYR B 1 137 ? 13.531 21.625 1.364 1 90.81 137 TYR B C 1
ATOM 3310 O O . TYR B 1 137 ? 12.586 20.891 1.046 1 90.81 137 TYR B O 1
ATOM 3318 N N . GLN B 1 138 ? 14.492 21.219 2.029 1 95.62 138 GLN B N 1
ATOM 3319 C CA . GLN B 1 138 ? 14.523 19.875 2.596 1 95.62 138 GLN B CA 1
ATOM 3320 C C . GLN B 1 138 ? 15.133 19.875 3.996 1 95.62 138 GLN B C 1
ATOM 3322 O O . GLN B 1 138 ? 15.922 20.766 4.328 1 95.62 138 GLN B O 1
ATOM 3327 N N . GLN B 1 139 ? 14.719 18.938 4.805 1 97.38 139 GLN B N 1
ATOM 3328 C CA . GLN B 1 139 ? 15.273 18.75 6.141 1 97.38 139 GLN B CA 1
ATOM 3329 C C . GLN B 1 139 ? 15.352 17.266 6.492 1 97.38 139 GLN B C 1
ATOM 3331 O O . GLN B 1 139 ? 14.352 16.547 6.406 1 97.38 139 GLN B O 1
ATOM 3336 N N . LYS B 1 140 ? 16.547 16.859 6.906 1 97.31 140 LYS B N 1
ATOM 3337 C CA . LYS B 1 140 ? 16.797 15.453 7.219 1 97.31 140 LYS B CA 1
ATOM 3338 C C . LYS B 1 140 ? 16.203 15.07 8.57 1 97.31 140 LYS B C 1
ATOM 3340 O O . LYS B 1 140 ? 16.375 15.781 9.555 1 97.31 140 LYS B O 1
ATOM 3345 N N . PHE B 1 141 ? 15.406 13.945 8.578 1 98.06 141 PHE B N 1
ATOM 3346 C CA . PHE B 1 141 ? 14.93 13.352 9.828 1 98.06 141 PHE B CA 1
ATOM 3347 C C . PHE B 1 141 ? 15.961 12.383 10.391 1 98.06 141 PHE B C 1
ATOM 3349 O O . PHE B 1 141 ? 16.344 12.477 11.562 1 98.06 141 PHE B O 1
ATOM 3356 N N . PHE B 1 142 ? 16.422 11.414 9.609 1 97 142 PHE B N 1
ATOM 3357 C CA . PHE B 1 142 ? 17.328 10.352 10.039 1 97 142 PHE B CA 1
ATOM 3358 C C . PHE B 1 142 ? 17.906 9.617 8.836 1 97 142 PHE B C 1
ATOM 3360 O O . PHE B 1 142 ? 17.438 9.789 7.711 1 97 142 PHE B O 1
ATOM 3367 N N . LYS B 1 143 ? 18.906 8.852 9.156 1 96 143 LYS B N 1
ATOM 3368 C CA . LYS B 1 143 ? 19.547 7.98 8.164 1 96 143 LYS B CA 1
ATOM 3369 C C . LYS B 1 143 ? 18.953 6.574 8.219 1 96 143 LYS B C 1
ATOM 3371 O O . LYS B 1 143 ? 18.75 6.023 9.305 1 96 143 LYS B O 1
ATOM 3376 N N . GLN B 1 144 ? 18.656 6.07 7.031 1 94.56 144 GLN B N 1
ATOM 3377 C CA . GLN B 1 144 ? 18.047 4.75 6.895 1 94.56 144 GLN B CA 1
ATOM 3378 C C . GLN B 1 144 ? 19.047 3.75 6.309 1 94.56 144 GLN B C 1
ATOM 3380 O O . GLN B 1 144 ? 19.875 4.102 5.461 1 94.56 144 GLN B O 1
ATOM 3385 N N . HIS B 1 145 ? 19.047 2.555 6.895 1 95.19 145 HIS B N 1
ATOM 3386 C CA . HIS B 1 145 ? 19.797 1.44 6.324 1 95.19 145 HIS B CA 1
ATOM 3387 C C . HIS B 1 145 ? 18.906 0.219 6.129 1 95.19 145 HIS B C 1
ATOM 3389 O O . HIS B 1 145 ? 17.719 0.256 6.449 1 95.19 145 HIS B O 1
ATOM 3395 N N . TYR B 1 146 ? 19.516 -0.858 5.496 1 96 146 TYR B N 1
ATOM 3396 C CA . TYR B 1 146 ? 18.703 -2.021 5.164 1 96 146 TYR B CA 1
ATOM 3397 C C . TYR B 1 146 ? 19.047 -3.199 6.07 1 96 146 TYR B C 1
ATOM 3399 O O . TYR B 1 146 ? 20.188 -3.35 6.508 1 96 146 TYR B O 1
ATOM 3407 N N . VAL B 1 147 ? 18.094 -4.004 6.297 1 96.88 147 VAL B N 1
ATOM 3408 C CA . VAL B 1 147 ? 18.203 -5.266 7.02 1 96.88 147 VAL B CA 1
ATOM 3409 C C . VAL B 1 147 ? 17.438 -6.355 6.289 1 96.88 147 VAL B C 1
ATOM 3411 O O . VAL B 1 147 ? 16.781 -6.09 5.273 1 96.88 147 VAL B O 1
ATOM 3414 N N . VAL B 1 148 ? 17.578 -7.531 6.809 1 97.56 148 VAL B N 1
ATOM 3415 C CA . VAL B 1 148 ? 16.859 -8.664 6.234 1 97.56 148 VAL B CA 1
ATOM 3416 C C . VAL B 1 148 ? 15.844 -9.203 7.238 1 97.56 148 VAL B C 1
ATOM 3418 O O . VAL B 1 148 ? 16.141 -9.32 8.43 1 97.56 148 VAL B O 1
ATOM 3421 N N . ILE B 1 149 ? 14.57 -9.453 6.754 1 97.5 149 ILE B N 1
ATOM 3422 C CA . ILE B 1 149 ? 13.586 -10.086 7.625 1 97.5 149 ILE B CA 1
ATOM 3423 C C . ILE B 1 149 ? 13.281 -11.5 7.133 1 97.5 149 ILE B C 1
ATOM 3425 O O . ILE B 1 149 ? 13.359 -11.773 5.934 1 97.5 149 ILE B O 1
ATOM 3429 N N . SER B 1 150 ? 12.969 -12.352 8.039 1 97.56 150 SER B N 1
ATOM 3430 C CA . SER B 1 150 ? 12.57 -13.734 7.789 1 97.56 150 SER B CA 1
ATOM 3431 C C . SER B 1 150 ? 11.602 -14.234 8.852 1 97.56 150 SER B C 1
ATOM 3433 O O . SER B 1 150 ? 11.43 -13.594 9.891 1 97.56 150 SER B O 1
ATOM 3435 N N . SER B 1 151 ? 10.93 -15.336 8.492 1 95.88 151 SER B N 1
ATOM 3436 C CA . SER B 1 151 ? 10.18 -16.016 9.539 1 95.88 151 SER B CA 1
ATOM 3437 C C . SER B 1 151 ? 11.086 -16.453 10.688 1 95.88 151 SER B C 1
ATOM 3439 O O . SER B 1 151 ? 12.219 -16.875 10.461 1 95.88 151 SER B O 1
ATOM 3441 N N . LYS B 1 152 ? 10.594 -16.391 11.891 1 93.88 152 LYS B N 1
ATOM 3442 C CA . LYS B 1 152 ? 11.336 -16.859 13.055 1 93.88 152 LYS B CA 1
ATOM 3443 C C . LYS B 1 152 ? 11.609 -18.359 12.961 1 93.88 152 LYS B C 1
ATOM 3445 O O . LYS B 1 152 ? 12.609 -18.844 13.484 1 93.88 152 LYS B O 1
ATOM 3450 N N . SER B 1 153 ? 10.742 -19.031 12.297 1 93.38 153 SER B N 1
ATOM 3451 C CA . SER B 1 153 ? 10.836 -20.484 12.188 1 93.38 153 SER B CA 1
ATOM 3452 C C . SER B 1 153 ? 11.469 -20.906 10.859 1 93.38 153 SER B C 1
ATOM 3454 O O . SER B 1 153 ? 11.289 -22.031 10.406 1 93.38 153 SER B O 1
ATOM 3456 N N . HIS B 1 154 ? 12.125 -20 10.25 1 95.69 154 HIS B N 1
ATOM 3457 C CA . HIS B 1 154 ? 12.773 -20.328 8.984 1 95.69 154 HIS B CA 1
ATOM 3458 C C . HIS B 1 154 ? 13.656 -21.562 9.125 1 95.69 154 HIS B C 1
ATOM 3460 O O . HIS B 1 154 ? 14.5 -21.625 10.023 1 95.69 154 HIS B O 1
ATOM 3466 N N . PRO B 1 155 ? 13.578 -22.453 8.242 1 95.38 155 PRO B N 1
ATOM 3467 C CA . PRO B 1 155 ? 14.188 -23.766 8.477 1 95.38 155 PRO B CA 1
ATOM 3468 C C . PRO B 1 155 ? 15.688 -23.781 8.219 1 95.38 155 PRO B C 1
ATOM 3470 O O . PRO B 1 155 ? 16.406 -24.641 8.727 1 95.38 155 PRO B O 1
ATOM 3473 N N . ARG B 1 156 ? 16.156 -22.828 7.465 1 96.31 156 ARG B N 1
ATOM 3474 C CA . ARG B 1 156 ? 17.531 -22.984 6.977 1 96.31 156 ARG B CA 1
ATOM 3475 C C . ARG B 1 156 ? 18.422 -21.875 7.52 1 96.31 156 ARG B C 1
ATOM 3477 O O . ARG B 1 156 ? 19.625 -21.844 7.234 1 96.31 156 ARG B O 1
ATOM 3484 N N . LEU B 1 157 ? 17.891 -20.938 8.266 1 96.06 157 LEU B N 1
ATOM 3485 C CA . LEU B 1 157 ? 18.688 -19.797 8.68 1 96.06 157 LEU B CA 1
ATOM 3486 C C . LEU B 1 157 ? 19.031 -19.875 10.164 1 96.06 157 LEU B C 1
ATOM 3488 O O . LEU B 1 157 ? 18.188 -20.25 10.984 1 96.06 157 LEU B O 1
ATOM 3492 N N . ASP B 1 158 ? 20.297 -19.547 10.477 1 94 158 ASP B N 1
ATOM 3493 C CA . ASP B 1 158 ? 20.781 -19.297 11.828 1 94 158 ASP B CA 1
ATOM 3494 C C . ASP B 1 158 ? 20.922 -17.812 12.094 1 94 158 ASP B C 1
ATOM 3496 O O . ASP B 1 158 ? 21.828 -17.156 11.531 1 94 158 ASP B O 1
ATOM 3500 N N . PRO B 1 159 ? 20.078 -17.312 12.969 1 91.75 159 PRO B N 1
ATOM 3501 C CA . PRO B 1 159 ? 20.109 -15.859 13.195 1 91.75 159 PRO B CA 1
ATOM 3502 C C . PRO B 1 159 ? 21.453 -15.383 13.742 1 91.75 159 PRO B C 1
ATOM 3504 O O . PRO B 1 159 ? 21.812 -14.219 13.578 1 91.75 159 PRO B O 1
ATOM 3507 N N . ASN B 1 160 ? 22.219 -16.25 14.297 1 93.38 160 ASN B N 1
ATOM 3508 C CA . ASN B 1 160 ? 23.5 -15.883 14.883 1 93.38 160 ASN B CA 1
ATOM 3509 C C . ASN B 1 160 ? 24.641 -16.016 13.859 1 93.38 160 ASN B C 1
ATOM 3511 O O . ASN B 1 160 ? 25.766 -15.617 14.133 1 93.38 160 ASN B O 1
ATOM 3515 N N . ASN B 1 161 ? 24.375 -16.562 12.758 1 94.81 161 ASN B N 1
ATOM 3516 C CA . ASN B 1 161 ? 25.359 -16.75 11.695 1 94.81 161 ASN B CA 1
ATOM 3517 C C . ASN B 1 161 ? 24.734 -16.609 10.312 1 94.81 161 ASN B C 1
ATOM 3519 O O . ASN B 1 161 ? 24.734 -17.547 9.523 1 94.81 161 ASN B O 1
ATOM 3523 N N . PHE B 1 162 ? 24.266 -15.484 9.984 1 97.19 162 PHE B N 1
ATOM 3524 C CA . PHE B 1 162 ? 23.688 -15.18 8.688 1 97.19 162 PHE B CA 1
ATOM 3525 C C . PHE B 1 162 ? 24.719 -14.578 7.75 1 97.19 162 PHE B C 1
ATOM 3527 O O . PHE B 1 162 ? 25.156 -13.445 7.949 1 97.19 162 PHE B O 1
ATOM 3534 N N . THR B 1 163 ? 25.109 -15.312 6.699 1 97.44 163 THR B N 1
ATOM 3535 C CA . THR B 1 163 ? 26.219 -14.945 5.824 1 97.44 163 THR B CA 1
ATOM 3536 C C . THR B 1 163 ? 25.703 -14.531 4.449 1 97.44 163 THR B C 1
ATOM 3538 O O . THR B 1 163 ? 24.516 -14.688 4.148 1 97.44 163 THR B O 1
ATOM 3541 N N . LEU B 1 164 ? 26.641 -14.062 3.639 1 97.19 164 LEU B N 1
ATOM 3542 C CA . LEU B 1 164 ? 26.312 -13.734 2.256 1 97.19 164 LEU B CA 1
ATOM 3543 C C . LEU B 1 164 ? 25.891 -14.977 1.485 1 97.19 164 LEU B C 1
ATOM 3545 O O . LEU B 1 164 ? 24.984 -14.914 0.65 1 97.19 164 LEU B O 1
ATOM 3549 N N . ASP B 1 165 ? 26.531 -16.062 1.778 1 97.06 165 ASP B N 1
ATOM 3550 C CA . ASP B 1 165 ? 26.156 -17.312 1.124 1 97.06 165 ASP B CA 1
ATOM 3551 C C . ASP B 1 165 ? 24.719 -17.703 1.458 1 97.06 165 ASP B C 1
ATOM 3553 O O . ASP B 1 165 ? 23.984 -18.156 0.585 1 97.06 165 ASP B O 1
ATOM 3557 N N . ASP B 1 166 ? 24.375 -17.562 2.74 1 97.62 166 ASP B N 1
ATOM 3558 C CA . ASP B 1 166 ? 23 -17.812 3.145 1 97.62 166 ASP B CA 1
ATOM 3559 C C . ASP B 1 166 ? 22.031 -16.922 2.387 1 97.62 166 ASP B C 1
ATOM 3561 O O . ASP B 1 166 ? 21.016 -17.391 1.855 1 97.62 166 ASP B O 1
ATOM 3565 N N . TYR B 1 167 ? 22.375 -15.648 2.328 1 98.06 167 TYR B N 1
ATOM 3566 C CA . TYR B 1 167 ? 21.562 -14.633 1.659 1 98.06 167 TYR B CA 1
ATOM 3567 C C . TYR B 1 167 ? 21.344 -15 0.196 1 98.06 167 TYR B C 1
ATOM 3569 O O . TYR B 1 167 ? 20.219 -14.891 -0.312 1 98.06 167 TYR B O 1
ATOM 3577 N N . MET B 1 168 ? 22.344 -15.484 -0.417 1 97.06 168 MET B N 1
ATOM 3578 C CA . MET B 1 168 ? 22.266 -15.75 -1.851 1 97.06 168 MET B CA 1
ATOM 3579 C C . MET B 1 168 ? 21.594 -17.094 -2.123 1 97.06 168 MET B C 1
ATOM 3581 O O . MET B 1 168 ? 21.016 -17.297 -3.197 1 97.06 168 MET B O 1
ATOM 3585 N N . ARG B 1 169 ? 21.594 -17.938 -1.185 1 97 169 ARG B N 1
ATOM 3586 C CA . ARG B 1 169 ? 21.016 -19.266 -1.352 1 97 169 ARG B CA 1
ATOM 3587 C C . ARG B 1 169 ? 19.5 -19.219 -1.181 1 97 169 ARG B C 1
ATOM 3589 O O . ARG B 1 169 ? 18.766 -19.969 -1.826 1 97 169 ARG B O 1
ATOM 3596 N N . GLU B 1 170 ? 19.047 -18.344 -0.401 1 97.69 170 GLU B N 1
ATOM 3597 C CA . GLU B 1 170 ? 17.641 -18.328 -0.038 1 97.69 170 GLU B CA 1
ATOM 3598 C C . GLU B 1 170 ? 16.797 -17.688 -1.141 1 97.69 170 GLU B C 1
ATOM 3600 O O . GLU B 1 170 ? 17.328 -16.969 -1.989 1 97.69 170 GLU B O 1
ATOM 3605 N N . TYR B 1 171 ? 15.539 -18.031 -1.097 1 97.81 171 TYR B N 1
ATOM 3606 C CA . TYR B 1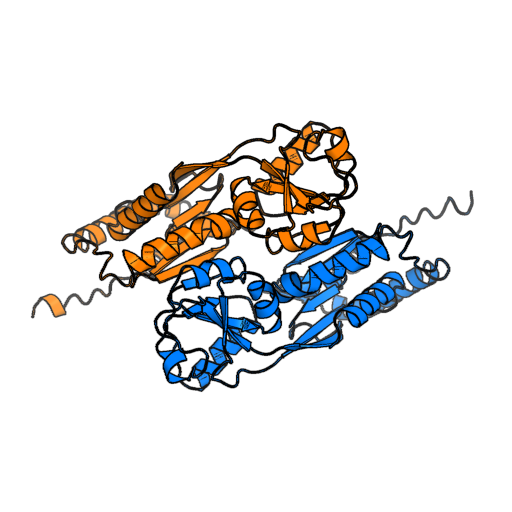 171 ? 14.555 -17.328 -1.911 1 97.81 171 TYR B CA 1
ATOM 3607 C C . TYR B 1 171 ? 14.289 -15.938 -1.357 1 97.81 171 TYR B C 1
ATOM 3609 O O . TYR B 1 171 ? 14.359 -15.719 -0.146 1 97.81 171 TYR B O 1
ATOM 3617 N N . HIS B 1 172 ? 13.969 -15.047 -2.32 1 98 172 HIS B N 1
ATOM 3618 C CA . HIS B 1 172 ? 13.766 -13.656 -1.924 1 98 172 HIS B CA 1
ATOM 3619 C C . HIS B 1 172 ? 12.367 -13.18 -2.301 1 98 172 HIS B C 1
ATOM 3621 O O . HIS B 1 172 ? 11.844 -13.547 -3.354 1 98 172 HIS B O 1
ATOM 3627 N N . ILE B 1 173 ? 11.844 -12.398 -1.441 1 97.81 173 ILE B N 1
ATOM 3628 C CA . ILE B 1 173 ? 10.742 -11.508 -1.777 1 97.81 173 ILE B CA 1
ATOM 3629 C C . ILE B 1 173 ? 11.281 -10.133 -2.162 1 97.81 173 ILE B C 1
ATOM 3631 O O . ILE B 1 173 ? 11.914 -9.461 -1.349 1 97.81 173 ILE B O 1
ATOM 3635 N N . ASP B 1 174 ? 11.047 -9.812 -3.406 1 96.5 174 ASP B N 1
ATOM 3636 C CA . ASP B 1 174 ? 11.5 -8.523 -3.934 1 96.5 174 ASP B CA 1
ATOM 3637 C C . ASP B 1 174 ? 10.375 -7.492 -3.891 1 96.5 174 ASP B C 1
ATOM 3639 O O . ASP B 1 174 ? 9.234 -7.793 -4.246 1 96.5 174 ASP B O 1
ATOM 3643 N N . ILE B 1 175 ? 10.711 -6.309 -3.42 1 95.88 175 ILE B N 1
ATOM 3644 C CA . ILE B 1 175 ? 9.711 -5.25 -3.305 1 95.88 175 ILE B CA 1
ATOM 3645 C C . ILE B 1 175 ? 10.031 -4.129 -4.293 1 95.88 175 ILE B C 1
ATOM 3647 O O . ILE B 1 175 ? 11.078 -3.479 -4.184 1 95.88 175 ILE B O 1
ATOM 3651 N N . ASP B 1 176 ? 9.125 -3.955 -5.176 1 89.81 176 ASP B N 1
ATOM 3652 C CA . ASP B 1 176 ? 9.289 -2.9 -6.172 1 89.81 176 ASP B CA 1
ATOM 3653 C C . ASP B 1 176 ? 8.656 -1.594 -5.691 1 89.81 176 ASP B C 1
ATOM 3655 O O . ASP B 1 176 ? 7.605 -1.188 -6.188 1 89.81 176 ASP B O 1
ATOM 3659 N N . ALA B 1 177 ? 9.281 -1.066 -4.688 1 78.25 177 ALA B N 1
ATOM 3660 C CA . ALA B 1 177 ? 8.703 0.118 -4.055 1 78.25 177 ALA B CA 1
ATOM 3661 C C . ALA B 1 177 ? 9.516 1.366 -4.387 1 78.25 177 ALA B C 1
ATOM 3663 O O . ALA B 1 177 ? 10.148 1.956 -3.506 1 78.25 177 ALA B O 1
ATOM 3664 N N . GLY B 1 178 ? 9.594 1.793 -5.66 1 74 178 GLY B N 1
ATOM 3665 C CA . GLY B 1 178 ? 10.141 3.088 -6.027 1 74 178 GLY B CA 1
ATOM 3666 C C . GLY B 1 178 ? 11.656 3.107 -6.047 1 74 178 GLY B C 1
ATOM 3667 O O . GLY B 1 178 ? 12.297 2.104 -6.379 1 74 178 GLY B O 1
ATOM 3668 N N . ILE B 1 179 ? 12.258 4.242 -5.688 1 70.38 179 ILE B N 1
ATOM 3669 C CA . ILE B 1 179 ? 13.672 4.555 -5.879 1 70.38 179 ILE B CA 1
ATOM 3670 C C . ILE B 1 179 ? 14.523 3.701 -4.941 1 70.38 179 ILE B C 1
ATOM 3672 O O . ILE B 1 179 ? 15.578 3.201 -5.336 1 70.38 179 ILE B O 1
ATOM 3676 N N . GLY B 1 180 ? 14.023 3.484 -3.717 1 70.19 180 GLY B N 1
ATOM 3677 C CA . GLY B 1 180 ? 14.773 2.668 -2.775 1 70.19 180 GLY B CA 1
ATOM 3678 C C . GLY B 1 180 ? 15.031 1.26 -3.279 1 70.19 180 GLY B C 1
ATOM 3679 O O . GLY B 1 180 ? 16.125 0.716 -3.088 1 70.19 180 GLY B O 1
ATOM 3680 N N . HIS B 1 181 ? 14.109 0.699 -3.887 1 73.06 181 HIS B N 1
ATOM 3681 C CA . HIS B 1 181 ? 14.219 -0.633 -4.469 1 73.06 181 HIS B CA 1
ATOM 3682 C C . HIS B 1 181 ? 15.359 -0.7 -5.477 1 73.06 181 HIS B C 1
ATOM 3684 O O . HIS B 1 181 ? 16.109 -1.679 -5.508 1 73.06 181 HIS B O 1
ATOM 3690 N N . TYR B 1 182 ? 15.547 0.306 -6.109 1 79 182 TYR B N 1
ATOM 3691 C CA . TYR B 1 182 ? 16.562 0.32 -7.156 1 79 182 TYR B CA 1
ATOM 3692 C C . TYR B 1 182 ? 17.969 0.365 -6.551 1 79 182 TYR B C 1
ATOM 3694 O O . TYR B 1 182 ? 18.906 -0.169 -7.133 1 79 182 TYR B O 1
ATOM 3702 N N . HIS B 1 183 ? 18.047 0.853 -5.312 1 84.62 183 HIS B N 1
ATOM 3703 C CA . HIS B 1 183 ? 19.344 0.875 -4.621 1 84.62 183 HIS B CA 1
ATOM 3704 C C . HIS B 1 183 ? 19.812 -0.538 -4.305 1 84.62 183 HIS B C 1
ATOM 3706 O O . HIS B 1 183 ? 21 -0.858 -4.508 1 84.62 183 HIS B O 1
ATOM 3712 N N . ILE B 1 184 ? 18.922 -1.359 -3.873 1 90.25 184 ILE B N 1
ATOM 3713 C CA . ILE B 1 184 ? 19.25 -2.734 -3.512 1 90.25 184 ILE B CA 1
ATOM 3714 C C . ILE B 1 184 ? 19.625 -3.52 -4.766 1 90.25 184 ILE B C 1
ATOM 3716 O O . ILE B 1 184 ? 20.672 -4.188 -4.797 1 90.25 184 ILE B O 1
ATOM 3720 N N . LYS B 1 185 ? 18.797 -3.344 -5.73 1 89.88 185 LYS B N 1
ATOM 3721 C CA . LYS B 1 185 ? 19.016 -4.051 -6.988 1 89.88 185 LYS B CA 1
ATOM 3722 C C . LYS B 1 185 ? 20.359 -3.658 -7.613 1 89.88 185 LYS B C 1
ATOM 3724 O O . LYS B 1 185 ? 21.125 -4.523 -8.023 1 89.88 185 LYS B O 1
ATOM 3729 N N . ASN B 1 186 ? 20.609 -2.424 -7.641 1 89.19 186 ASN B N 1
ATOM 3730 C CA . ASN B 1 186 ? 21.844 -1.92 -8.25 1 89.19 186 ASN B CA 1
ATOM 3731 C C . ASN B 1 186 ? 23.078 -2.379 -7.484 1 89.19 186 ASN B C 1
ATOM 3733 O O . ASN B 1 186 ? 24.094 -2.736 -8.094 1 89.19 186 ASN B O 1
ATOM 3737 N N . GLU B 1 187 ? 23 -2.344 -6.207 1 91 187 GLU B N 1
ATOM 3738 C CA . GLU B 1 187 ? 24.125 -2.785 -5.387 1 91 187 GLU B CA 1
ATOM 3739 C C . GLU B 1 187 ? 24.453 -4.254 -5.645 1 91 187 GLU B C 1
ATOM 3741 O O . GLU B 1 187 ? 25.625 -4.617 -5.781 1 91 187 GLU B O 1
ATOM 3746 N N . LEU B 1 188 ? 23.469 -5.059 -5.715 1 93.94 188 LEU B N 1
ATOM 3747 C CA . LEU B 1 188 ? 23.656 -6.48 -5.973 1 93.94 188 LEU B CA 1
ATOM 3748 C C . LEU B 1 188 ? 24.203 -6.711 -7.379 1 93.94 188 LEU B C 1
ATOM 3750 O O . LEU B 1 188 ? 25.141 -7.496 -7.566 1 93.94 188 LEU B O 1
ATOM 3754 N N . GLN B 1 189 ? 23.672 -5.977 -8.273 1 92.19 189 GLN B N 1
ATOM 3755 C CA . GLN B 1 189 ? 24.125 -6.09 -9.656 1 92.19 189 GLN B CA 1
ATOM 3756 C C . GLN B 1 189 ? 25.594 -5.68 -9.789 1 92.19 189 GLN B C 1
ATOM 3758 O O . GLN B 1 189 ? 26.359 -6.332 -10.492 1 92.19 189 GLN B O 1
ATOM 3763 N N . ASN B 1 190 ? 25.953 -4.637 -9.164 1 93.31 190 ASN B N 1
ATOM 3764 C CA . ASN B 1 190 ? 27.328 -4.148 -9.18 1 93.31 190 ASN B CA 1
ATOM 3765 C C . ASN B 1 190 ? 28.312 -5.199 -8.641 1 93.31 190 ASN B C 1
ATOM 3767 O O . ASN B 1 190 ? 29.469 -5.234 -9.039 1 93.31 190 ASN B O 1
ATOM 3771 N N . LYS B 1 191 ? 27.844 -6.008 -7.82 1 94.5 191 LYS B N 1
ATOM 3772 C CA . LYS B 1 191 ? 28.672 -7.035 -7.207 1 94.5 191 LYS B CA 1
ATOM 3773 C C . LYS B 1 191 ? 28.531 -8.367 -7.938 1 94.5 191 LYS B C 1
ATOM 3775 O O . LYS B 1 191 ? 29.094 -9.375 -7.504 1 94.5 191 LYS B O 1
ATOM 3780 N N . GLY B 1 192 ? 27.688 -8.367 -8.961 1 95.44 192 GLY B N 1
ATOM 3781 C CA . GLY B 1 192 ? 27.469 -9.562 -9.766 1 95.44 192 GLY B CA 1
ATOM 3782 C C . GLY B 1 192 ? 26.625 -10.609 -9.062 1 95.44 192 GLY B C 1
ATOM 3783 O O . GLY B 1 192 ? 26.781 -11.805 -9.32 1 95.44 192 GLY B O 1
ATOM 3784 N N . LEU B 1 193 ? 25.859 -10.148 -8.156 1 95.62 193 LEU B N 1
ATOM 3785 C CA . LEU B 1 193 ? 25.047 -11.062 -7.367 1 95.62 193 LEU B CA 1
ATOM 3786 C C . LEU B 1 193 ? 23.594 -11.055 -7.867 1 95.62 193 LEU B C 1
ATOM 3788 O O . LEU B 1 193 ? 23 -9.984 -8.055 1 95.62 193 LEU B O 1
ATOM 3792 N N . ASP B 1 194 ? 23.062 -12.234 -8.133 1 94.44 194 ASP B N 1
ATOM 3793 C CA . ASP B 1 194 ? 21.688 -12.383 -8.602 1 94.44 194 ASP B CA 1
ATOM 3794 C C . ASP B 1 194 ? 20.844 -13.156 -7.59 1 94.44 194 ASP B C 1
ATOM 3796 O O . ASP B 1 194 ? 21.062 -14.352 -7.383 1 94.44 194 ASP B O 1
ATOM 3800 N N . ARG B 1 195 ? 19.859 -12.5 -7.098 1 94.5 195 ARG B N 1
ATOM 3801 C CA . ARG B 1 195 ? 19 -13.133 -6.109 1 94.5 195 ARG B CA 1
ATOM 3802 C C . ARG B 1 195 ? 18.016 -14.086 -6.773 1 94.5 195 ARG B C 1
ATOM 3804 O O . ARG B 1 195 ? 17.609 -13.867 -7.918 1 94.5 195 ARG B O 1
ATOM 3811 N N . ASN B 1 196 ? 17.672 -15.133 -6.051 1 95.75 196 ASN B N 1
ATOM 3812 C CA . ASN B 1 196 ? 16.578 -16.016 -6.441 1 95.75 196 ASN B CA 1
ATOM 3813 C C . ASN B 1 196 ? 15.234 -15.453 -5.992 1 95.75 196 ASN B C 1
ATOM 3815 O O . ASN B 1 196 ? 14.797 -15.711 -4.867 1 95.75 196 ASN B O 1
ATOM 3819 N N . ILE B 1 197 ? 14.539 -14.789 -6.898 1 96.94 197 ILE B N 1
ATOM 3820 C CA . ILE B 1 197 ? 13.305 -14.102 -6.535 1 96.94 197 ILE B CA 1
ATOM 3821 C C . ILE B 1 197 ? 12.133 -15.078 -6.602 1 96.94 197 ILE B C 1
ATOM 3823 O O . ILE B 1 197 ? 11.789 -15.57 -7.68 1 96.94 197 ILE B O 1
ATOM 3827 N N . LEU B 1 198 ? 11.508 -15.328 -5.5 1 98.06 198 LEU B N 1
ATOM 3828 C CA . LEU B 1 198 ? 10.336 -16.188 -5.41 1 98.06 198 LEU B CA 1
ATOM 3829 C C . LEU B 1 198 ? 9.055 -15.406 -5.664 1 98.06 198 LEU B C 1
ATOM 3831 O O . LEU B 1 198 ? 8.164 -15.875 -6.383 1 98.06 198 LEU B O 1
ATOM 3835 N N . ILE B 1 199 ? 8.961 -14.242 -5.055 1 98.38 199 ILE B N 1
ATOM 3836 C CA . ILE B 1 199 ? 7.785 -13.383 -5.141 1 98.38 199 ILE B CA 1
ATOM 3837 C C . ILE B 1 199 ? 8.227 -11.93 -5.309 1 98.38 199 ILE B C 1
ATOM 3839 O O . ILE B 1 199 ? 9.156 -11.477 -4.645 1 98.38 199 ILE B O 1
ATOM 3843 N N . ARG B 1 200 ? 7.609 -11.227 -6.223 1 97.38 200 ARG B N 1
ATOM 3844 C CA . ARG B 1 200 ? 7.742 -9.781 -6.34 1 97.38 200 ARG B CA 1
ATOM 3845 C C . ARG B 1 200 ? 6.469 -9.07 -5.883 1 97.38 200 ARG B C 1
ATOM 3847 O O . ARG B 1 200 ? 5.367 -9.438 -6.293 1 97.38 200 ARG B O 1
ATOM 3854 N N . LEU B 1 201 ? 6.652 -8.156 -4.977 1 97.62 201 LEU B N 1
ATOM 3855 C CA . LEU B 1 201 ? 5.551 -7.332 -4.496 1 97.62 201 LEU B CA 1
ATOM 3856 C C . LEU B 1 201 ? 5.648 -5.914 -5.047 1 97.62 201 LEU B C 1
ATOM 3858 O O . LEU B 1 201 ? 6.746 -5.359 -5.156 1 97.62 201 LEU B O 1
ATOM 3862 N N . PRO B 1 202 ? 4.484 -5.293 -5.312 1 95 202 PRO B N 1
ATOM 3863 C CA . PRO B 1 202 ? 4.508 -3.949 -5.895 1 95 202 PRO B CA 1
ATOM 3864 C C . PRO B 1 202 ? 4.766 -2.859 -4.859 1 95 202 PRO B C 1
ATOM 3866 O O . PRO B 1 202 ? 4.996 -1.702 -5.219 1 95 202 PRO B O 1
ATOM 3869 N N . SER B 1 203 ? 4.629 -3.141 -3.604 1 94.38 203 SER B N 1
ATOM 3870 C CA . SER B 1 203 ? 4.797 -2.225 -2.48 1 94.38 203 SER B CA 1
ATOM 3871 C C . SER B 1 203 ? 5.086 -2.982 -1.188 1 94.38 203 SER B C 1
ATOM 3873 O O . SER B 1 203 ? 5.211 -4.207 -1.196 1 94.38 203 SER B O 1
ATOM 3875 N N . TYR B 1 204 ? 5.242 -2.252 -0.112 1 95 204 TYR B N 1
ATOM 3876 C CA . TYR B 1 204 ? 5.527 -2.895 1.165 1 95 204 TYR B CA 1
ATOM 3877 C C . TYR B 1 204 ? 4.25 -3.42 1.812 1 95 204 TYR B C 1
ATOM 3879 O O . TYR B 1 204 ? 4.289 -3.992 2.902 1 95 204 TYR B O 1
ATOM 3887 N N . LEU B 1 205 ? 3.135 -3.244 1.141 1 93.38 205 LEU B N 1
ATOM 3888 C CA . LEU B 1 205 ? 1.86 -3.746 1.64 1 93.38 205 LEU B CA 1
ATOM 3889 C C . LEU B 1 205 ? 1.931 -5.25 1.893 1 93.38 205 LEU B C 1
ATOM 3891 O O . LEU B 1 205 ? 2.191 -6.027 0.972 1 93.38 205 LEU B O 1
ATOM 3895 N N . GLY B 1 206 ? 1.812 -5.703 3.057 1 93.56 206 GLY B N 1
ATOM 3896 C CA . GLY B 1 206 ? 1.688 -7.105 3.414 1 93.56 206 GLY B CA 1
ATOM 3897 C C . GLY B 1 206 ? 3.012 -7.848 3.391 1 93.56 206 GLY B C 1
ATOM 3898 O O . GLY B 1 206 ? 3.041 -9.078 3.414 1 93.56 206 GLY B O 1
ATOM 3899 N N . VAL B 1 207 ? 4.133 -7.18 3.328 1 95.75 207 VAL B N 1
ATOM 3900 C CA . VAL B 1 207 ? 5.43 -7.832 3.186 1 95.75 207 VAL B CA 1
ATOM 3901 C C . VAL B 1 207 ? 5.68 -8.758 4.375 1 95.75 207 VAL B C 1
ATOM 3903 O O . VAL B 1 207 ? 6.145 -9.891 4.203 1 95.75 207 VAL B O 1
ATOM 3906 N N . GLY B 1 208 ? 5.359 -8.32 5.562 1 95.06 208 GLY B N 1
ATOM 3907 C CA . GLY B 1 208 ? 5.547 -9.164 6.73 1 95.06 208 GLY B CA 1
ATOM 3908 C C . GLY B 1 208 ? 4.684 -10.406 6.711 1 95.06 208 GLY B C 1
ATOM 3909 O O . GLY B 1 208 ? 5.129 -11.484 7.109 1 95.06 208 GLY B O 1
ATOM 3910 N N . LEU B 1 209 ? 3.459 -10.281 6.246 1 93.88 209 LEU B N 1
ATOM 3911 C CA . LEU B 1 209 ? 2.514 -11.391 6.176 1 93.88 209 LEU B CA 1
ATOM 3912 C C . LEU B 1 209 ? 2.992 -12.453 5.191 1 93.88 209 LEU B C 1
ATOM 3914 O O . LEU B 1 209 ? 2.918 -13.648 5.48 1 93.88 209 LEU B O 1
ATOM 3918 N N . VAL B 1 210 ? 3.543 -12.008 4.082 1 96.38 210 VAL B N 1
ATOM 3919 C CA . VAL B 1 210 ? 4.008 -12.938 3.059 1 96.38 210 VAL B CA 1
ATOM 3920 C C . VAL B 1 210 ? 5.285 -13.633 3.531 1 96.38 210 VAL B C 1
ATOM 3922 O O . VAL B 1 210 ? 5.422 -14.844 3.395 1 96.38 210 VAL B O 1
ATOM 3925 N N . VAL B 1 211 ? 6.195 -12.914 4.141 1 96.88 211 VAL B N 1
ATOM 3926 C CA . VAL B 1 211 ? 7.457 -13.469 4.613 1 96.88 211 VAL B CA 1
ATOM 3927 C C . VAL B 1 211 ? 7.188 -14.539 5.664 1 96.88 211 VAL B C 1
ATOM 3929 O O . VAL B 1 211 ? 7.82 -15.602 5.652 1 96.88 211 VAL B O 1
ATOM 3932 N N . GLN B 1 212 ? 6.258 -14.297 6.5 1 94.19 212 GLN B N 1
ATOM 3933 C CA . GLN B 1 212 ? 5.965 -15.227 7.586 1 94.19 212 GLN B CA 1
ATOM 3934 C C . GLN B 1 212 ? 5.402 -16.531 7.051 1 94.19 212 GLN B C 1
ATOM 3936 O O . GLN B 1 212 ? 5.535 -17.578 7.691 1 94.19 212 GLN B O 1
ATOM 3941 N N . GLU B 1 213 ? 4.789 -16.469 5.883 1 94.25 213 GLU B N 1
ATOM 3942 C CA . GLU B 1 213 ? 4.098 -17.641 5.34 1 94.25 213 GLU B CA 1
ATOM 3943 C C . GLU B 1 213 ? 4.973 -18.375 4.336 1 94.25 213 GLU B C 1
ATOM 3945 O O . GLU B 1 213 ? 4.516 -19.328 3.688 1 94.25 213 GLU B O 1
ATOM 3950 N N . THR B 1 214 ? 6.207 -17.922 4.176 1 95.44 214 THR B N 1
ATOM 3951 C CA . THR B 1 214 ? 7.129 -18.547 3.234 1 95.44 214 THR B CA 1
ATOM 3952 C C . THR B 1 214 ? 8.469 -18.844 3.908 1 95.44 214 THR B C 1
ATOM 3954 O O . THR B 1 214 ? 8.672 -18.5 5.074 1 95.44 214 THR B 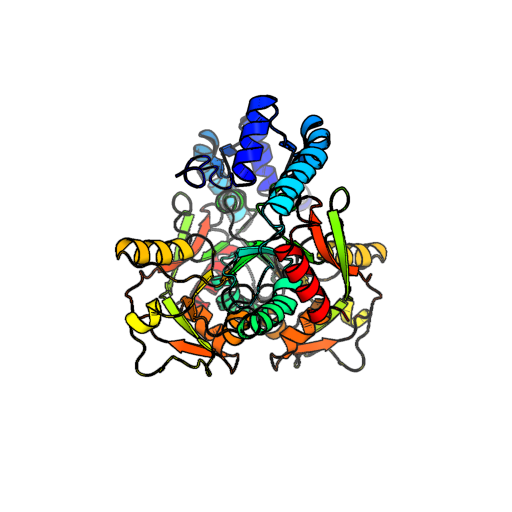O 1
ATOM 3957 N N . ASP B 1 215 ? 9.328 -19.531 3.203 1 96.12 215 ASP B N 1
ATOM 3958 C CA . ASP B 1 215 ? 10.711 -19.719 3.613 1 96.12 215 ASP B CA 1
ATOM 3959 C C . ASP B 1 215 ? 11.641 -18.766 2.859 1 96.12 215 ASP B C 1
ATOM 3961 O O . ASP B 1 215 ? 12.781 -19.109 2.559 1 96.12 215 ASP B O 1
ATOM 3965 N N . ALA B 1 216 ? 11.047 -17.641 2.42 1 98 216 ALA B N 1
ATOM 3966 C CA . ALA B 1 216 ? 11.828 -16.625 1.729 1 98 216 ALA B CA 1
ATOM 3967 C C . ALA B 1 216 ? 12.203 -15.484 2.678 1 98 216 ALA B C 1
ATOM 3969 O O . ALA B 1 216 ? 11.641 -15.367 3.768 1 98 216 ALA B O 1
ATOM 3970 N N . ILE B 1 217 ? 13.18 -14.742 2.293 1 98.31 217 ILE B N 1
ATOM 3971 C CA . ILE B 1 217 ? 13.625 -13.57 3.049 1 98.31 217 ILE B CA 1
ATOM 3972 C C . ILE B 1 217 ? 13.344 -12.305 2.248 1 98.31 217 ILE B C 1
ATOM 3974 O O . ILE B 1 217 ? 13.133 -12.359 1.035 1 98.31 217 ILE B O 1
ATOM 3978 N N . ALA B 1 218 ? 13.336 -11.164 2.906 1 97.62 218 ALA B N 1
ATOM 3979 C CA . ALA B 1 218 ? 13.156 -9.867 2.256 1 97.62 218 ALA B CA 1
ATOM 3980 C C . ALA B 1 218 ? 14.125 -8.836 2.826 1 97.62 218 ALA B C 1
ATOM 3982 O O . ALA B 1 218 ? 14.352 -8.789 4.035 1 97.62 218 ALA B O 1
ATOM 3983 N N . THR B 1 219 ? 14.727 -8.07 1.979 1 96.75 219 THR B N 1
ATOM 3984 C CA . THR B 1 219 ? 15.531 -6.922 2.379 1 96.75 219 THR B CA 1
ATOM 3985 C C . THR B 1 219 ? 14.672 -5.672 2.492 1 96.75 219 THR B C 1
ATOM 3987 O O . THR B 1 219 ? 14.016 -5.273 1.528 1 96.75 219 THR B O 1
ATOM 3990 N N . VAL B 1 220 ? 14.633 -5.078 3.717 1 96.19 220 VAL B N 1
ATOM 3991 C CA . VAL B 1 220 ? 13.742 -3.949 3.965 1 96.19 220 VAL B CA 1
ATOM 3992 C C . VAL B 1 220 ? 14.484 -2.863 4.738 1 96.19 220 VAL B C 1
ATOM 3994 O O . VAL B 1 220 ? 15.516 -3.127 5.355 1 96.19 220 VAL B O 1
ATOM 3997 N N . PRO B 1 221 ? 13.938 -1.614 4.715 1 96 221 PRO B N 1
ATOM 3998 C CA . PRO B 1 221 ? 14.508 -0.578 5.578 1 96 221 PRO B CA 1
ATOM 3999 C C . PRO B 1 221 ? 14.375 -0.909 7.062 1 96 221 PRO B C 1
ATOM 4001 O O . PRO B 1 221 ? 13.352 -1.447 7.492 1 96 221 PRO B O 1
ATOM 4004 N N . TYR B 1 222 ? 15.336 -0.51 7.871 1 96.38 222 TYR B N 1
ATOM 4005 C CA . TYR B 1 222 ? 15.461 -0.893 9.273 1 96.38 222 TYR B CA 1
ATOM 4006 C C . TYR B 1 222 ? 14.234 -0.457 10.07 1 96.38 222 TYR B C 1
ATOM 4008 O O . TYR B 1 222 ? 13.633 -1.26 10.789 1 96.38 222 TYR B O 1
ATOM 4016 N N . TYR B 1 223 ? 13.82 0.753 9.906 1 96.06 223 TYR B N 1
ATOM 4017 C CA . TYR B 1 223 ? 12.742 1.242 10.758 1 96.06 223 TYR B CA 1
ATOM 4018 C C . TYR B 1 223 ? 11.414 0.578 10.391 1 96.06 223 TYR B C 1
ATOM 4020 O O . TYR B 1 223 ? 10.539 0.416 11.25 1 96.06 223 TYR B O 1
ATOM 4028 N N . LEU B 1 224 ? 11.258 0.205 9.117 1 95.81 224 LEU B N 1
ATOM 4029 C CA . LEU B 1 224 ? 10.094 -0.602 8.758 1 95.81 224 LEU B CA 1
ATOM 4030 C C . LEU B 1 224 ? 10.133 -1.95 9.469 1 95.81 224 LEU B C 1
ATOM 4032 O O . LEU B 1 224 ? 9.102 -2.424 9.961 1 95.81 224 LEU B O 1
ATOM 4036 N N . SER B 1 225 ? 11.32 -2.59 9.531 1 96.12 225 SER B N 1
ATOM 4037 C CA . SER B 1 225 ? 11.445 -3.889 10.188 1 96.12 225 SER B CA 1
ATOM 4038 C C . SER B 1 225 ? 10.992 -3.82 11.641 1 96.12 225 SER B C 1
ATOM 4040 O O . SER B 1 225 ? 10.422 -4.781 12.164 1 96.12 225 SER B O 1
ATOM 4042 N N . GLN B 1 226 ? 11.156 -2.678 12.305 1 94.44 226 GLN B N 1
ATOM 4043 C CA . GLN B 1 226 ? 10.758 -2.51 13.695 1 94.44 226 GLN B CA 1
ATOM 4044 C C . GLN B 1 226 ? 9.242 -2.508 13.836 1 94.44 226 GLN B C 1
ATOM 4046 O O . GLN B 1 226 ? 8.703 -3.01 14.828 1 94.44 226 GLN B O 1
ATOM 4051 N N . VAL B 1 227 ? 8.609 -1.97 12.828 1 92.56 227 VAL B N 1
ATOM 4052 C CA . VAL B 1 227 ? 7.148 -1.943 12.812 1 92.56 227 VAL B CA 1
ATOM 4053 C C . VAL B 1 227 ? 6.609 -3.354 12.586 1 92.56 227 VAL B C 1
ATOM 4055 O O . VAL B 1 227 ? 5.605 -3.744 13.188 1 92.56 227 VAL B O 1
ATOM 4058 N N . LEU B 1 228 ? 7.27 -4.078 11.742 1 90.75 228 LEU B N 1
ATOM 4059 C CA . LEU B 1 228 ? 6.812 -5.406 11.359 1 90.75 228 LEU B CA 1
ATOM 4060 C C . LEU B 1 228 ? 7.047 -6.414 12.477 1 90.75 228 LEU B C 1
ATOM 4062 O O . LEU B 1 228 ? 6.387 -7.449 12.539 1 90.75 228 LEU B O 1
ATOM 4066 N N . LEU B 1 229 ? 7.992 -6.172 13.383 1 82 229 LEU B N 1
ATOM 4067 C CA . LEU B 1 229 ? 8.383 -7.09 14.445 1 82 229 LEU B CA 1
ATOM 4068 C C . LEU B 1 229 ? 7.27 -7.227 15.477 1 82 229 LEU B C 1
ATOM 4070 O O . LEU B 1 229 ? 7.223 -8.211 16.219 1 82 229 LEU B O 1
ATOM 4074 N N . VAL B 1 230 ? 6.469 -6.211 15.555 1 67.94 230 VAL B N 1
ATOM 4075 C CA . VAL B 1 230 ? 5.363 -6.332 16.5 1 67.94 230 VAL B CA 1
ATOM 4076 C C . VAL B 1 23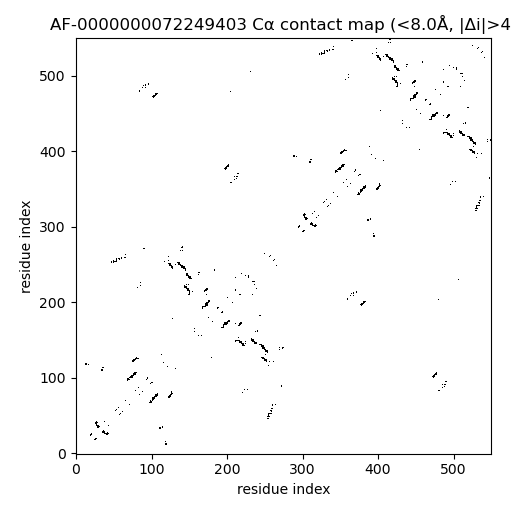0 ? 4.598 -7.625 16.234 1 67.94 230 VAL B C 1
ATOM 4078 O O . VAL B 1 230 ? 4 -8.203 17.141 1 67.94 230 VAL B O 1
ATOM 4081 N N . ARG B 1 231 ? 4.824 -7.988 15.102 1 63.66 231 ARG B N 1
ATOM 4082 C CA . ARG B 1 231 ? 4.27 -9.297 14.773 1 63.66 231 ARG B CA 1
ATOM 4083 C C . ARG B 1 231 ? 5.141 -10.414 15.336 1 63.66 231 ARG B C 1
ATOM 4085 O O . ARG B 1 231 ? 6.355 -10.43 15.133 1 63.66 231 ARG B O 1
ATOM 4092 N N . GLU B 1 232 ? 4.84 -11.266 16.078 1 71.62 232 GLU B N 1
ATOM 4093 C CA . GLU B 1 232 ? 5.57 -12.227 16.891 1 71.62 232 GLU B CA 1
ATOM 4094 C C . GLU B 1 232 ? 6.211 -13.312 16.031 1 71.62 232 GLU B C 1
ATOM 4096 O O . GLU B 1 232 ? 7.047 -14.078 16.516 1 71.62 232 GLU B O 1
ATOM 4101 N N . ASN B 1 233 ? 6.066 -13.289 14.68 1 88.56 233 ASN B N 1
ATOM 4102 C CA . ASN B 1 233 ? 6.551 -14.445 13.93 1 88.56 233 ASN B CA 1
ATOM 4103 C C . ASN B 1 233 ? 7.637 -14.047 12.938 1 88.56 233 ASN B C 1
ATOM 4105 O O . ASN B 1 233 ? 7.965 -14.812 12.031 1 88.56 233 ASN B O 1
ATOM 4109 N N . LEU B 1 234 ? 8.297 -12.898 13.141 1 94.88 234 LEU B N 1
ATOM 4110 C CA . LEU B 1 234 ? 9.352 -12.438 12.25 1 94.88 234 LEU B CA 1
ATOM 4111 C C . LEU B 1 234 ? 10.648 -12.203 13.016 1 94.88 234 LEU B C 1
ATOM 4113 O O . LEU B 1 234 ? 10.617 -11.922 14.219 1 94.88 234 LEU B O 1
ATOM 4117 N N . GLN B 1 235 ? 11.727 -12.336 12.398 1 95.75 235 GLN B N 1
ATOM 4118 C CA . GLN B 1 235 ? 13.023 -11.945 12.945 1 95.75 235 GLN B CA 1
ATOM 4119 C C . GLN B 1 235 ? 13.773 -11.016 12 1 95.75 235 GLN B C 1
ATOM 4121 O O . GLN B 1 235 ? 13.508 -11.016 10.789 1 95.75 235 GLN B O 1
ATOM 4126 N N . ILE B 1 236 ? 14.648 -10.258 12.57 1 96.62 236 ILE B N 1
ATOM 4127 C CA . ILE B 1 236 ? 15.469 -9.312 11.828 1 96.62 236 ILE B CA 1
ATOM 4128 C C . ILE B 1 236 ? 16.922 -9.781 11.812 1 96.62 236 ILE B C 1
ATOM 4130 O O . ILE B 1 236 ? 17.469 -10.133 12.859 1 96.62 236 ILE B O 1
ATOM 4134 N N . LEU B 1 237 ? 17.484 -9.852 10.695 1 97.44 237 LEU B N 1
ATOM 4135 C CA . LEU B 1 237 ? 18.891 -10.219 10.5 1 97.44 237 LEU B CA 1
ATOM 4136 C C . L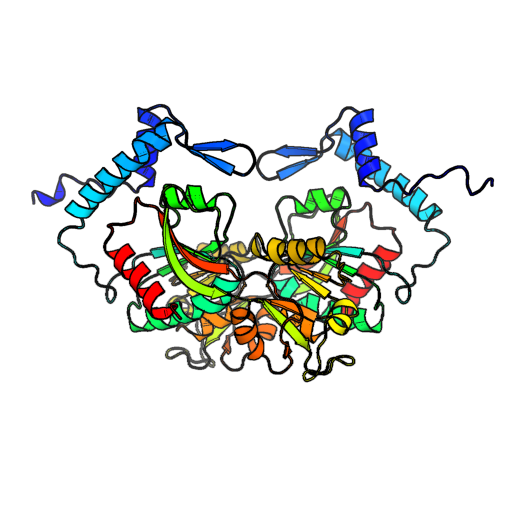EU B 1 237 ? 19.672 -9.047 9.922 1 97.44 237 LEU B C 1
ATOM 4138 O O . LEU B 1 237 ? 19.172 -8.32 9.062 1 97.44 237 LEU B O 1
ATOM 4142 N N . PRO B 1 238 ? 20.922 -8.938 10.414 1 96.81 238 PRO B N 1
ATOM 4143 C CA . PRO B 1 238 ? 21.75 -7.934 9.75 1 96.81 238 PRO B CA 1
ATOM 4144 C C . PRO B 1 238 ? 22.016 -8.258 8.273 1 96.81 238 PRO B C 1
ATOM 4146 O O . PRO B 1 238 ? 22.219 -9.422 7.926 1 96.81 238 PRO B O 1
ATOM 4149 N N . ALA B 1 239 ? 21.875 -7.246 7.418 1 96.06 239 ALA B N 1
ATOM 4150 C CA . ALA B 1 239 ? 22.219 -7.488 6.016 1 96.06 239 ALA B CA 1
ATOM 4151 C C . ALA B 1 239 ? 23.672 -7.91 5.863 1 96.06 239 ALA B C 1
ATOM 4153 O O . ALA B 1 239 ? 24.562 -7.293 6.449 1 96.06 239 ALA B O 1
ATOM 4154 N N . PRO B 1 240 ? 23.891 -8.906 5.102 1 95.31 240 PRO B N 1
ATOM 4155 C CA . PRO B 1 240 ? 25.266 -9.383 4.965 1 95.31 240 PRO B CA 1
ATOM 4156 C C . PRO B 1 240 ? 26.078 -8.594 3.936 1 95.31 240 PRO B C 1
ATOM 4158 O O . PRO B 1 240 ? 27.219 -8.938 3.639 1 95.31 240 PRO B O 1
ATOM 4161 N N . LEU B 1 241 ? 25.5 -7.621 3.359 1 93.69 241 LEU B N 1
ATOM 4162 C CA . LEU B 1 241 ? 26.125 -6.688 2.424 1 93.69 241 LEU B CA 1
ATOM 4163 C C . LEU B 1 241 ? 26 -5.25 2.924 1 93.69 241 LEU B C 1
ATOM 4165 O O . LEU B 1 241 ? 25.047 -4.922 3.639 1 93.69 241 LEU B O 1
ATOM 4169 N N . ASP B 1 242 ? 26.953 -4.48 2.473 1 91.38 242 ASP B N 1
ATOM 4170 C CA . ASP B 1 242 ? 26.891 -3.061 2.811 1 91.38 242 ASP B CA 1
ATOM 4171 C C . ASP B 1 242 ? 26.031 -2.293 1.81 1 91.38 242 ASP B C 1
ATOM 4173 O O . ASP B 1 242 ? 26.562 -1.584 0.948 1 91.38 242 ASP B O 1
ATOM 4177 N N . PHE B 1 243 ? 24.766 -2.438 1.966 1 93.38 243 PHE B N 1
ATOM 4178 C CA . PHE B 1 243 ? 23.875 -1.648 1.127 1 93.38 243 PHE B CA 1
ATOM 4179 C C . PHE B 1 243 ? 24.031 -0.161 1.414 1 93.38 243 PHE B C 1
ATOM 4181 O O . PHE B 1 243 ? 24.359 0.229 2.537 1 93.38 243 PHE B O 1
ATOM 4188 N N . PRO B 1 244 ? 23.781 0.646 0.401 1 91.06 244 PRO B N 1
ATOM 4189 C CA . PRO B 1 244 ? 23.859 2.09 0.636 1 91.06 244 PRO B CA 1
ATOM 4190 C C . PRO B 1 244 ? 22.828 2.59 1.645 1 91.06 244 PRO B C 1
ATOM 4192 O O . PRO B 1 244 ? 21.719 2.055 1.715 1 91.06 244 PRO B O 1
ATOM 4195 N N . THR B 1 245 ? 23.25 3.559 2.42 1 93.88 245 THR B N 1
ATOM 4196 C CA . THR B 1 245 ? 22.328 4.262 3.297 1 93.88 245 THR B CA 1
ATOM 4197 C C . THR B 1 245 ? 21.719 5.473 2.588 1 93.88 245 THR B C 1
ATOM 4199 O O . THR B 1 245 ? 22.188 5.875 1.522 1 93.88 245 THR B O 1
ATOM 4202 N N . TYR B 1 246 ? 20.609 5.949 3.082 1 93.19 246 TYR B N 1
ATOM 4203 C CA . TYR B 1 246 ? 19.984 7.137 2.51 1 93.19 246 TYR B CA 1
ATOM 4204 C C . TYR B 1 246 ? 19.297 7.965 3.588 1 93.19 246 TYR B C 1
ATOM 4206 O O . TYR B 1 246 ? 19 7.457 4.676 1 93.19 246 TYR B O 1
ATOM 4214 N N . ASP B 1 247 ? 19.016 9.156 3.297 1 94.31 247 ASP B N 1
ATOM 4215 C CA . ASP B 1 247 ? 18.391 10.078 4.238 1 94.31 247 ASP B CA 1
ATOM 4216 C C . ASP B 1 247 ? 16.875 10.156 4.016 1 94.31 247 ASP B C 1
ATOM 4218 O O . ASP B 1 247 ? 16.422 10.344 2.887 1 94.31 247 ASP B O 1
ATOM 4222 N N . VAL B 1 248 ? 16.203 9.953 5.078 1 96.69 248 VAL B N 1
ATOM 4223 C CA . VAL B 1 248 ? 14.773 10.258 5.07 1 96.69 248 VAL B CA 1
ATOM 4224 C C . VAL B 1 248 ? 14.562 11.719 5.469 1 96.69 248 VAL B C 1
ATOM 4226 O O . VAL B 1 248 ? 15.031 12.156 6.52 1 96.69 248 VAL B O 1
ATOM 4229 N N . LYS B 1 249 ? 13.844 12.406 4.578 1 97.44 249 LYS B N 1
ATOM 4230 C CA . LYS B 1 249 ? 13.719 13.852 4.75 1 97.44 249 LYS B CA 1
ATOM 4231 C C . LYS B 1 249 ? 12.273 14.305 4.59 1 97.44 249 LYS B C 1
ATOM 4233 O O . LYS B 1 249 ? 11.43 13.539 4.113 1 97.44 249 LYS B O 1
ATOM 4238 N N . GLN B 1 250 ? 12.039 15.477 5.109 1 98.38 250 GLN B N 1
ATOM 4239 C CA . GLN B 1 250 ? 10.867 16.219 4.656 1 98.38 250 GLN B CA 1
ATOM 4240 C C . GLN B 1 250 ? 11.25 17.266 3.617 1 98.38 250 GLN B C 1
ATOM 4242 O O . GLN B 1 250 ? 12.328 17.859 3.693 1 98.38 250 GLN B O 1
ATOM 4247 N N . HIS B 1 251 ? 10.367 17.438 2.639 1 97.5 251 HIS B N 1
ATOM 4248 C CA . HIS B 1 251 ? 10.523 18.375 1.541 1 97.5 251 HIS B CA 1
ATOM 4249 C C . HIS B 1 251 ? 9.305 19.281 1.414 1 97.5 251 HIS B C 1
ATOM 4251 O O . HIS B 1 251 ? 8.164 18.828 1.54 1 97.5 251 HIS B O 1
ATOM 4257 N N . TRP B 1 252 ? 9.547 20.5 1.23 1 94.62 252 TRP B N 1
ATOM 4258 C CA . TRP B 1 252 ? 8.43 21.406 0.953 1 94.62 252 TRP B CA 1
ATOM 4259 C C . TRP B 1 252 ? 8.82 22.453 -0.087 1 94.62 252 TRP B C 1
ATOM 4261 O O . TRP B 1 252 ? 10 22.781 -0.228 1 94.62 252 TRP B O 1
ATOM 4271 N N . HIS B 1 253 ? 7.844 22.844 -0.839 1 89.31 253 HIS B N 1
ATOM 4272 C CA . HIS B 1 253 ? 8.078 23.828 -1.881 1 89.31 253 HIS B CA 1
ATOM 4273 C C . HIS B 1 253 ? 8.344 25.203 -1.281 1 89.31 253 HIS B C 1
ATOM 4275 O O . HIS B 1 253 ? 7.773 25.562 -0.244 1 89.31 253 HIS B O 1
ATOM 4281 N N . MET B 1 254 ? 9.039 26.047 -1.919 1 80.62 254 MET B N 1
ATOM 4282 C CA . MET B 1 254 ? 9.445 27.359 -1.44 1 80.62 254 MET B CA 1
ATOM 4283 C C . MET B 1 254 ? 8.227 28.266 -1.218 1 80.62 254 MET B C 1
ATOM 4285 O O . MET B 1 254 ? 8.25 29.141 -0.352 1 80.62 254 MET B O 1
ATOM 4289 N N . SER B 1 255 ? 7.152 27.953 -1.963 1 76.31 255 SER B N 1
ATOM 4290 C CA . SER B 1 255 ? 5.953 28.797 -1.881 1 76.31 255 SER B CA 1
ATOM 4291 C C . SER B 1 255 ? 5.312 28.703 -0.501 1 76.31 255 SER B C 1
ATOM 4293 O O . SER B 1 255 ? 4.559 29.594 -0.101 1 76.31 255 SER B O 1
ATOM 4295 N N . CYS B 1 256 ? 5.656 27.672 0.263 1 82.12 256 CYS B N 1
ATOM 4296 C CA . CYS B 1 256 ? 5.004 27.5 1.555 1 82.12 256 CYS B CA 1
ATOM 4297 C C . CYS B 1 256 ? 5.984 27.719 2.699 1 82.12 256 CYS B C 1
ATOM 4299 O O . CYS B 1 256 ? 5.645 27.5 3.863 1 82.12 256 CYS B O 1
ATOM 4301 N N . HIS B 1 257 ? 7.121 28.234 2.434 1 81.69 257 HIS B N 1
ATOM 4302 C CA . HIS B 1 257 ? 8.203 28.312 3.41 1 81.69 257 HIS B CA 1
ATOM 4303 C C . HIS B 1 257 ? 7.848 29.25 4.555 1 81.69 257 HIS B C 1
ATOM 4305 O O . HIS B 1 257 ? 8.219 29.016 5.703 1 81.69 257 HIS B O 1
ATOM 4311 N N . HIS B 1 258 ? 7.07 30.266 4.281 1 77.56 258 HIS B N 1
ATOM 4312 C CA . HIS B 1 258 ? 6.898 31.297 5.289 1 77.56 258 HIS B CA 1
ATOM 4313 C C . HIS B 1 258 ? 5.52 31.219 5.938 1 77.56 258 HIS B C 1
ATOM 4315 O O . HIS B 1 258 ? 5.207 31.984 6.844 1 77.56 258 HIS B O 1
ATOM 4321 N N . LYS B 1 259 ? 4.699 30.281 5.449 1 79.75 259 LYS B N 1
ATOM 4322 C CA . LYS B 1 259 ? 3.385 30.109 6.059 1 79.75 259 LYS B CA 1
ATOM 4323 C C . LYS B 1 259 ? 3.504 29.578 7.484 1 79.75 259 LYS B C 1
ATOM 4325 O O . LYS B 1 259 ? 4.148 28.547 7.719 1 79.75 259 LYS B O 1
ATOM 4330 N N . SER B 1 260 ? 2.893 30.281 8.414 1 86.25 260 SER B N 1
ATOM 4331 C CA . SER B 1 260 ? 3.033 29.969 9.828 1 86.25 260 SER B CA 1
ATOM 4332 C C . SER B 1 260 ? 2.555 28.562 10.141 1 86.25 260 SER B C 1
ATOM 4334 O O . SER B 1 260 ? 3.195 27.828 10.898 1 86.25 260 SER B O 1
ATOM 4336 N N . SER B 1 261 ? 1.384 28.172 9.617 1 92.75 261 SER B N 1
ATOM 4337 C CA . SER B 1 261 ? 0.855 26.828 9.852 1 92.75 261 SER B CA 1
ATOM 4338 C C . SER B 1 261 ? 1.809 25.766 9.32 1 92.75 261 SER B C 1
ATOM 4340 O O . SER B 1 261 ? 2.023 24.734 9.969 1 92.75 261 SER B O 1
ATOM 4342 N N . HIS B 1 262 ? 2.451 26.047 8.203 1 93 262 HIS B N 1
ATOM 4343 C CA . HIS B 1 262 ? 3.396 25.109 7.609 1 93 262 HIS B CA 1
ATOM 4344 C C . HIS B 1 262 ? 4.684 25.031 8.422 1 93 262 HIS B C 1
ATOM 4346 O O . HIS B 1 262 ? 5.258 23.953 8.594 1 93 262 HIS B O 1
ATOM 4352 N N . LYS B 1 263 ? 5.156 26.172 8.883 1 92.12 263 LYS B N 1
ATOM 4353 C CA . LYS B 1 263 ? 6.328 26.188 9.75 1 92.12 263 LYS B CA 1
ATOM 4354 C C . LYS B 1 263 ? 6.094 25.328 10.992 1 92.12 263 LYS B C 1
ATOM 4356 O O . LYS B 1 263 ? 6.945 24.516 11.359 1 92.12 263 LYS B O 1
ATOM 4361 N N . TRP B 1 264 ? 4.93 25.547 11.578 1 95.75 264 TRP B N 1
ATOM 4362 C CA . TRP B 1 264 ? 4.582 24.75 12.75 1 95.75 264 TRP B CA 1
ATOM 4363 C C . TRP B 1 264 ? 4.582 23.25 12.414 1 95.75 264 TRP B C 1
ATOM 4365 O O . TRP B 1 264 ? 5.156 22.453 13.156 1 95.75 264 TRP B O 1
ATOM 4375 N N . PHE B 1 265 ? 3.965 22.922 11.305 1 97.88 265 PHE B N 1
ATOM 4376 C CA . PHE B 1 265 ? 3.799 21.531 10.93 1 97.88 265 PHE B CA 1
ATOM 4377 C C . PHE B 1 265 ? 5.148 20.891 10.641 1 97.88 265 PHE B C 1
ATOM 4379 O O . PHE B 1 265 ? 5.43 19.781 11.117 1 97.88 265 PHE B O 1
ATOM 4386 N N . ARG B 1 266 ? 6.008 21.547 9.906 1 97.56 266 ARG B N 1
ATOM 4387 C CA . ARG B 1 266 ? 7.344 21.047 9.602 1 97.56 266 ARG B CA 1
ATOM 4388 C C . ARG B 1 266 ? 8.172 20.891 10.875 1 97.56 266 ARG B C 1
ATOM 4390 O O . ARG B 1 266 ? 8.914 19.922 11.023 1 97.56 266 ARG B O 1
ATOM 4397 N N . GLN B 1 267 ? 8.07 21.844 11.734 1 97.31 267 GLN B N 1
ATOM 4398 C CA . GLN B 1 267 ? 8.805 21.766 12.992 1 97.31 267 GLN B CA 1
ATOM 4399 C C . GLN B 1 267 ? 8.312 20.594 13.844 1 97.31 267 GLN B C 1
ATOM 4401 O O . GLN B 1 267 ? 9.117 19.906 14.469 1 97.31 267 GLN B O 1
ATOM 4406 N N . THR B 1 268 ? 7.027 20.438 13.859 1 98.44 268 THR B N 1
ATOM 4407 C CA . THR B 1 268 ? 6.445 19.297 14.562 1 98.44 268 THR B CA 1
ATOM 4408 C C . THR B 1 268 ? 6.992 17.984 14.016 1 98.44 268 THR B C 1
ATOM 4410 O O . THR B 1 268 ? 7.453 17.125 14.773 1 98.44 268 THR B O 1
ATOM 4413 N N . CYS B 1 269 ? 6.969 17.797 12.703 1 98.69 269 CYS B N 1
ATOM 4414 C CA . CYS B 1 269 ? 7.484 16.578 12.078 1 98.69 269 CYS B CA 1
ATOM 4415 C C . CYS B 1 269 ? 8.953 16.375 12.414 1 98.69 269 CYS B C 1
ATOM 4417 O O . CYS B 1 269 ? 9.375 15.266 12.75 1 98.69 269 CYS B O 1
ATOM 4419 N N . TYR B 1 270 ? 9.672 17.438 12.352 1 98.25 270 TYR B N 1
ATOM 4420 C CA . TYR B 1 270 ? 11.094 17.344 12.625 1 98.25 270 TYR B CA 1
ATOM 4421 C C . TYR B 1 270 ? 11.344 16.875 14.055 1 98.25 270 TYR B C 1
ATOM 4423 O O . TYR B 1 270 ? 12.133 15.953 14.289 1 98.25 270 TYR B O 1
ATOM 4431 N N . GLU B 1 271 ? 10.711 17.484 15.016 1 98.19 271 GLU B N 1
ATOM 4432 C CA . GLU B 1 271 ? 10.922 17.141 16.422 1 98.19 271 GLU B CA 1
ATOM 4433 C C . GLU B 1 271 ? 10.492 15.711 16.719 1 98.19 271 GLU B C 1
A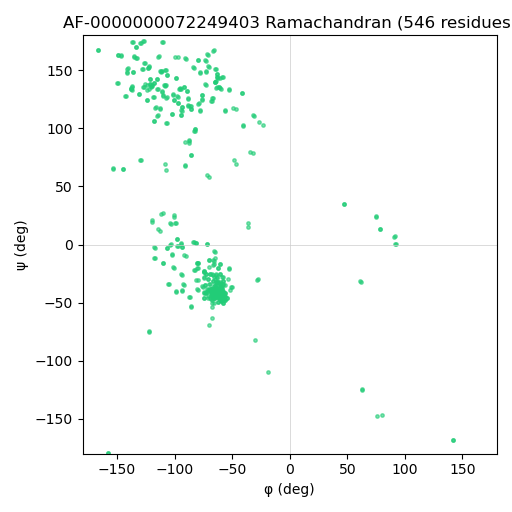TOM 4435 O O . GLU B 1 271 ? 11.109 15.031 17.531 1 98.19 271 GLU B O 1
ATOM 4440 N N . LEU B 1 272 ? 9.484 15.234 16.047 1 98.38 272 LEU B N 1
ATOM 4441 C CA . LEU B 1 272 ? 8.945 13.898 16.281 1 98.38 272 LEU B CA 1
ATOM 4442 C C . LEU B 1 272 ? 9.852 12.836 15.672 1 98.38 272 LEU B C 1
ATOM 4444 O O . LEU B 1 272 ? 10 11.742 16.234 1 98.38 272 LEU B O 1
ATOM 4448 N N . PHE B 1 273 ? 10.453 13.164 14.5 1 98.31 273 PHE B N 1
ATOM 4449 C CA . PHE B 1 273 ? 11 12.078 13.695 1 98.31 273 PHE B CA 1
ATOM 4450 C C . PHE B 1 273 ? 12.523 12.117 13.703 1 98.31 273 PHE B C 1
ATOM 4452 O O . PHE B 1 273 ? 13.18 11.141 13.32 1 98.31 273 PHE B O 1
ATOM 4459 N N . LYS B 1 274 ? 13.133 13.211 14.109 1 96.25 274 LYS B N 1
ATOM 4460 C CA . LYS B 1 274 ? 14.586 13.312 14.094 1 96.25 274 LYS B CA 1
ATOM 4461 C C . LYS B 1 274 ? 15.227 12.266 15 1 96.25 274 LYS B C 1
ATOM 4463 O O . LYS B 1 274 ? 14.688 11.953 16.062 1 96.25 274 LYS B O 1
ATOM 4468 N N . VAL B 1 275 ? 16.266 11.625 14.523 1 91.75 275 VAL B N 1
ATOM 4469 C CA . VAL B 1 275 ? 17.062 10.688 15.312 1 91.75 275 VAL B CA 1
ATOM 4470 C C . VAL B 1 275 ? 18.484 11.203 15.453 1 91.75 275 VAL B C 1
ATOM 4472 O O . VAL B 1 275 ? 19.062 11.711 14.492 1 91.75 275 VAL B O 1
#

InterPro domains:
  IPR000847 LysR, HTH, N-terminal domain [PF00126] (2-41)
  IPR000847 LysR, HTH, N-terminal domain [PS50931] (1-39)
  IPR005119 LysR, substrate-binding [PF03466] (75-271)
  IPR036388 Winged helix-like DNA-binding domain superfamily [G3DSA:1.10.10.10] (1-65)
  IPR036390 Winged helix DNA-binding domain superfamily [SSF46785] (2-59)
  IPR050389 LysR-type Transcriptional Regulators [PTHR30118] (2-274)

Foldseek 3Di:
DVVVPVPPPPCQLLNVLVVVCVVVVNPQWDDDPQAIDGDPVVVVCLVVVLVVSLVVCCVVVVPDQDQLQPDLEEAEEEEFPLCCLQQVVLVQVVCVPRRVNYHYHYDYDGNCVLVCQSSPVHFKYWFFDPVQDPQKDKDFQDKKDKWKKAWPVQPPDDQVDCAVVNQQPFEAEQEQRPPVSVQVVVVCVVVVGDHHYPHYHPGCVCVLVVRNVDSHMYMDIPSSVVSSVVPPTMDIHGDNDGGDMGTIMMMHGPSCVNPSVSVVVRVSSNVRRHD/DVVPPVPPPLCQLLNVLVVVCVVVVNPQWDDDPQAIDGDPVVVVCLVVVLVVSLVVCCVVVPPDQPQLQPDLEEAEEEEFPLCCLQQVVLVQVVCVPRRVNYHYHYDYDGNCVLVCQSSPVHFKYWFFDPVQDPQKDKDFADKKDKWKKAWPVQPPDDQVDCAPVNQQPFEAEQEQRPPVSVQVVVVCVVVVGDHHYPHYHPGCVCVLVVRNVDSHMYMDIPSSVVSSVVPPTMDIHGDNDGGDMGTIMMMHGPSCVNPSVSVVVRVSSNVRRHD

Nearest PDB structures (foldseek):
  2y84-assembly3_C  TM=9.540E-01  e=5.219E-25  Burkholderia sp. DNT
  1utb-assembly1_B-2  TM=8.959E-01  e=5.219E-25  Burkholderia sp. DNT
  1uth-assembly1_B  TM=9.151E-01  e=8.087E-24  Burkholderia sp. DNT
  2uye-assembly1_B  TM=9.114E-01  e=7.564E-24  Burkholderia cepacia
  2esn-assembly1_C  TM=6.897E-01  e=1.791E-25  Pseudomonas aeruginosa

Radius of gyration: 25.92 Å; Cα contacts (8 Å, |Δi|>4): 913; chains: 2; bounding box: 57×82×65 Å

Organism: Acinetobacter pittii (strain PHEA-2) (NCBI:txid871585)

Solvent-accessible surface area (backbone atoms only — not comparable to full-atom values): 29651 Å² total; per-residue (Å²): 106,81,82,66,59,75,67,71,61,79,65,49,62,58,49,52,48,50,50,47,25,62,73,64,73,36,79,37,52,42,76,57,88,78,30,62,40,66,33,75,63,31,65,60,42,44,63,52,50,28,47,47,51,39,47,49,39,42,59,64,50,53,76,62,74,72,46,53,67,75,33,59,55,75,48,26,34,26,30,37,69,58,42,44,61,56,45,44,32,57,51,46,37,50,30,56,74,58,19,58,48,43,23,41,37,42,36,67,72,52,67,50,42,66,49,35,27,70,54,62,70,27,62,35,36,35,32,75,55,86,83,68,45,91,67,41,49,72,46,79,28,39,81,43,44,63,24,28,38,29,22,63,77,38,87,84,67,45,88,90,65,63,43,54,68,56,62,53,68,36,37,25,43,42,51,54,49,67,69,65,34,50,53,57,54,49,55,33,50,75,69,71,48,75,74,43,68,38,35,37,32,54,39,72,70,48,49,64,55,41,29,50,36,36,80,27,32,34,76,41,49,45,67,47,52,62,64,51,42,76,41,88,52,47,41,80,36,75,45,64,59,88,67,78,65,49,58,31,24,41,35,32,34,58,62,47,60,79,41,60,60,49,45,52,49,53,50,50,51,42,70,73,54,48,107,123,78,81,67,66,75,64,72,63,80,65,49,62,57,50,51,49,50,50,46,24,62,73,62,74,34,80,36,51,42,76,58,89,78,31,61,41,68,33,75,63,31,64,61,41,45,65,52,50,27,46,48,49,39,46,48,38,44,57,67,51,48,80,67,74,73,46,50,67,75,35,59,55,75,47,26,34,27,31,37,70,58,43,44,60,57,44,44,32,56,51,46,37,50,30,56,74,58,19,60,48,44,23,41,38,42,37,68,72,52,69,48,42,67,51,35,26,71,55,62,71,28,61,35,37,35,32,75,54,85,84,68,46,90,68,40,48,73,47,78,26,38,78,42,44,62,24,28,37,30,21,65,76,37,87,86,68,46,88,91,66,63,41,55,67,56,62,52,67,36,37,26,43,41,50,54,50,64,72,66,34,50,52,57,52,48,55,32,50,75,69,71,48,76,75,42,69,38,33,36,33,53,39,72,72,48,47,64,55,41,28,52,38,37,79,28,34,32,76,40,49,46,67,46,52,61,63,51,41,77,41,88,52,46,40,80,35,76,47,66,59,89,68,77,66,48,56,33,24,41,35,31,34,58,62,48,62,79,40,60,62,49,45,52,50,53,51,48,52,42,71,71,54,47,108